Protein AF-0000000083747116 (afdb_homodimer)

Nearest PDB structures (foldseek):
  1sw3-assembly1_B  TM=9.935E-01  e=4.129E-37  Gallus gallus
  1sw7-assembly1_B  TM=9.956E-01  e=1.199E-36  Gallus gallus
  1sw0-assembly1_B  TM=9.929E-01  e=2.245E-36  Gallus gallus
  1su5-assembly1_B  TM=9.948E-01  e=4.765E-36  Gallus gallus
  6up8-assembly1_B  TM=9.829E-01  e=8.379E-36  Homo sapiens

Structure (mmCIF, N/CA/C/O backbone):
data_AF-0000000083747116-model_v1
#
loop_
_entity.id
_entity.type
_entity.pdbx_description
1 polymer 'Triosephosphate isomerase'
#
loop_
_atom_site.group_PDB
_atom_site.id
_atom_site.type_symbol
_atom_site.label_atom_id
_atom_site.label_alt_id
_atom_site.label_comp_id
_atom_site.label_asym_id
_atom_site.label_entity_id
_atom_site.label_seq_id
_atom_site.pdbx_PDB_ins_code
_atom_site.Cartn_x
_atom_site.Cartn_y
_atom_site.Cartn_z
_atom_site.occupancy
_atom_site.B_iso_or_equiv
_atom_site.auth_seq_id
_atom_site.auth_comp_id
_atom_site.auth_asym_id
_atom_site.auth_atom_id
_atom_site.pdbx_PDB_model_num
ATOM 1 N N . MET A 1 1 ? 2.051 33.281 23.562 1 34.72 1 MET A N 1
ATOM 2 C CA . MET A 1 1 ? 1.193 32.25 23 1 34.72 1 MET A CA 1
ATOM 3 C C . MET A 1 1 ? 1.918 31.5 21.891 1 34.72 1 MET A C 1
ATOM 5 O O . MET A 1 1 ? 2.453 32.125 20.969 1 34.72 1 MET A O 1
ATOM 9 N N . SER A 1 2 ? 2.621 30.484 22.156 1 45.47 2 SER A N 1
ATOM 10 C CA . SER A 1 2 ? 3.57 29.797 21.297 1 45.47 2 SER A CA 1
ATOM 11 C C . SER A 1 2 ? 2.975 29.547 19.906 1 45.47 2 SER A C 1
ATOM 13 O O . SER A 1 2 ? 1.849 29.062 19.797 1 45.47 2 SER A O 1
ATOM 15 N N . SER A 1 3 ? 3.305 30.312 18.891 1 61.72 3 SER A N 1
ATOM 16 C CA . SER A 1 3 ? 2.803 30.438 17.531 1 61.72 3 SER A CA 1
ATOM 17 C C . SER A 1 3 ? 2.834 29.078 16.812 1 61.72 3 SER A C 1
ATOM 19 O O . SER A 1 3 ? 3.754 28.297 17.016 1 61.72 3 SER A O 1
ATOM 21 N N . ARG A 1 4 ? 1.619 28.547 16.422 1 75.25 4 ARG A N 1
ATOM 22 C CA . ARG A 1 4 ? 1.509 27.328 15.617 1 75.25 4 ARG A CA 1
ATOM 23 C C . ARG A 1 4 ? 2.436 27.391 14.406 1 75.25 4 ARG A C 1
ATOM 25 O O . ARG A 1 4 ? 2.504 28.422 13.719 1 75.25 4 ARG A O 1
ATOM 32 N N . LYS A 1 5 ? 3.311 26.422 14.375 1 80.62 5 LYS A N 1
ATOM 33 C CA . LYS A 1 5 ? 4.172 26.328 13.195 1 80.62 5 LYS A CA 1
ATOM 34 C C . LYS A 1 5 ? 3.355 26.016 11.938 1 80.62 5 LYS A C 1
ATOM 36 O O . LYS A 1 5 ? 2.461 25.172 11.969 1 80.62 5 LYS A O 1
ATOM 41 N N . PHE A 1 6 ? 3.543 26.734 10.891 1 83.06 6 PHE A N 1
ATOM 42 C CA . PHE A 1 6 ? 2.85 26.516 9.625 1 83.06 6 PHE A CA 1
ATOM 43 C C . PHE A 1 6 ? 3.143 25.125 9.086 1 83.06 6 PHE A C 1
ATOM 45 O O . PHE A 1 6 ? 4.227 24.578 9.312 1 83.06 6 PHE A O 1
ATOM 52 N N . PHE A 1 7 ? 2.137 24.578 8.391 1 88.94 7 PHE A N 1
ATOM 53 C CA . PHE A 1 7 ? 2.223 23.234 7.844 1 88.94 7 PHE A CA 1
ATOM 54 C C . PHE A 1 7 ? 1.746 23.203 6.398 1 88.94 7 PHE A C 1
ATOM 56 O O . PHE A 1 7 ? 0.675 23.719 6.082 1 88.94 7 PHE A O 1
ATOM 63 N N . VAL A 1 8 ? 2.611 22.719 5.512 1 86.38 8 VAL A N 1
ATOM 64 C CA . VAL A 1 8 ? 2.254 22.516 4.113 1 86.38 8 VAL A CA 1
ATOM 65 C C . VAL A 1 8 ? 2.459 21.062 3.723 1 86.38 8 VAL A C 1
ATOM 67 O O . VAL A 1 8 ? 3.533 20.5 3.949 1 86.38 8 VAL A O 1
ATOM 70 N N . GLY A 1 9 ? 1.454 20.469 3.201 1 86.88 9 GLY A N 1
ATOM 71 C CA . GLY A 1 9 ? 1.513 19.094 2.762 1 86.88 9 GLY A CA 1
ATOM 72 C C . GLY A 1 9 ? 1.224 18.922 1.281 1 86.88 9 GLY A C 1
ATOM 73 O O . GLY A 1 9 ? 0.404 19.641 0.717 1 86.88 9 GLY A O 1
ATOM 74 N N . GLY A 1 10 ? 1.926 18.062 0.625 1 88.75 10 GLY A N 1
ATOM 75 C CA . GLY A 1 10 ? 1.654 17.641 -0.74 1 88.75 10 GLY A CA 1
ATOM 76 C C . GLY A 1 10 ? 1.445 16.141 -0.872 1 88.75 10 GLY A C 1
ATOM 77 O O . GLY A 1 10 ? 2.379 15.359 -0.675 1 88.75 10 GLY A O 1
ATOM 78 N N . ASN A 1 11 ? 0.232 15.797 -1.185 1 91.75 11 ASN A N 1
ATOM 79 C CA . ASN A 1 11 ? -0.109 14.398 -1.385 1 91.75 11 ASN A CA 1
ATOM 80 C C . ASN A 1 11 ? 0.001 13.992 -2.854 1 91.75 11 ASN A C 1
ATOM 82 O O . ASN A 1 11 ? -0.731 14.516 -3.699 1 91.75 11 ASN A O 1
ATOM 86 N N . TRP A 1 12 ? 0.835 13.07 -3.104 1 93.19 12 TRP A N 1
ATOM 87 C CA . TRP A 1 12 ? 1.1 12.68 -4.484 1 93.19 12 TRP A CA 1
ATOM 88 C C . TRP A 1 12 ? 0.015 11.734 -4.996 1 93.19 12 TRP A C 1
ATOM 90 O O . TRP A 1 12 ? -0.102 11.516 -6.207 1 93.19 12 TRP A O 1
ATOM 100 N N . LYS A 1 13 ? -0.762 11.242 -4.168 1 93.62 13 LYS A N 1
ATOM 101 C CA . LYS A 1 13 ? -1.775 10.258 -4.523 1 93.62 13 LYS A CA 1
ATOM 102 C C . LYS A 1 13 ? -1.164 9.102 -5.316 1 93.62 13 LYS A C 1
ATOM 104 O O . LYS A 1 13 ? -0.004 8.742 -5.105 1 93.62 13 LYS A O 1
ATOM 109 N N . MET A 1 14 ? -1.928 8.344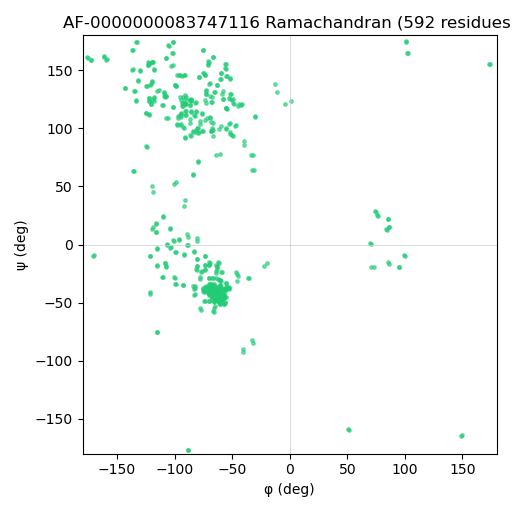 -6.062 1 95.38 14 MET A N 1
ATOM 110 C CA . MET A 1 14 ? -1.401 7.234 -6.844 1 95.38 14 MET A CA 1
ATOM 111 C C . MET A 1 14 ? -0.852 7.719 -8.18 1 95.38 14 MET A C 1
ATOM 113 O O . MET A 1 14 ? -1.363 7.348 -9.242 1 95.38 14 MET A O 1
ATOM 117 N N . ASN A 1 15 ? 0.163 8.617 -8.039 1 93.19 15 ASN A N 1
ATOM 118 C CA . ASN A 1 15 ? 0.781 9.188 -9.234 1 93.19 15 ASN A CA 1
ATOM 119 C C . ASN A 1 15 ? 2.303 9.078 -9.188 1 93.19 15 ASN A C 1
ATOM 121 O O . ASN A 1 15 ? 2.891 9.047 -8.102 1 93.19 15 ASN A O 1
ATOM 125 N N . GLY A 1 16 ? 2.871 8.953 -10.422 1 91 16 GLY A N 1
ATOM 126 C CA . GLY A 1 16 ? 4.312 9.094 -10.57 1 91 16 GLY A CA 1
ATOM 127 C C . GLY A 1 16 ? 5.031 7.77 -10.719 1 91 16 GLY A C 1
ATOM 128 O O . GLY A 1 16 ? 4.418 6.707 -10.586 1 91 16 GLY A O 1
ATOM 129 N N . ASP A 1 17 ? 6.191 7.824 -11.133 1 95.94 17 ASP A N 1
ATOM 130 C CA . ASP A 1 17 ? 7.203 6.773 -11.156 1 95.94 17 ASP A CA 1
ATOM 131 C C . ASP A 1 17 ? 8.547 7.293 -10.633 1 95.94 17 ASP A C 1
ATOM 133 O O . ASP A 1 17 ? 8.656 8.461 -10.258 1 95.94 17 ASP A O 1
ATOM 137 N N . LYS A 1 18 ? 9.438 6.441 -10.508 1 96.19 18 LYS A N 1
ATOM 138 C CA . LYS A 1 18 ? 10.703 6.832 -9.906 1 96.19 18 LYS A CA 1
ATOM 139 C C . LYS A 1 18 ? 11.328 8.016 -10.641 1 96.19 18 LYS A C 1
ATOM 141 O O . LYS A 1 18 ? 11.898 8.906 -10.016 1 96.19 18 LYS A O 1
ATOM 146 N N . LYS A 1 19 ? 11.195 7.996 -11.922 1 93.75 19 LYS A N 1
ATOM 147 C CA . LYS A 1 19 ? 11.766 9.086 -12.703 1 93.75 19 LYS A CA 1
ATOM 148 C C . LYS A 1 19 ? 11.055 10.406 -12.414 1 93.75 19 LYS A C 1
ATOM 150 O O . LYS A 1 19 ? 11.695 11.383 -12 1 93.75 19 LYS A O 1
ATOM 155 N N . SER A 1 20 ? 9.781 10.453 -12.609 1 91.62 20 SER A N 1
ATOM 156 C CA . SER A 1 20 ? 9.016 11.68 -12.406 1 91.62 20 SER A CA 1
ATOM 157 C C . SER A 1 20 ? 9.062 12.125 -10.945 1 91.62 20 SER A C 1
ATOM 159 O O . SER A 1 20 ? 9.141 13.32 -10.664 1 91.62 20 SER A O 1
ATOM 161 N N . LEU A 1 21 ? 9.047 11.219 -10.023 1 94.88 21 LEU A N 1
ATOM 162 C CA . LEU A 1 21 ? 9.133 11.562 -8.609 1 94.88 21 LEU A CA 1
ATOM 163 C C . LEU A 1 21 ? 10.531 12.055 -8.258 1 94.88 21 LEU A C 1
ATOM 165 O O . LEU A 1 21 ? 10.688 12.93 -7.41 1 94.88 21 LEU A O 1
ATOM 169 N N . GLY A 1 22 ? 11.492 11.398 -8.867 1 93.44 22 GLY A N 1
ATOM 170 C CA . GLY A 1 22 ? 12.844 11.906 -8.695 1 93.44 22 GLY A CA 1
ATOM 171 C C . GLY A 1 22 ? 13 13.359 -9.109 1 93.44 22 GLY A C 1
ATOM 172 O O . GLY A 1 22 ? 13.625 14.148 -8.406 1 93.44 22 GLY A O 1
ATOM 173 N N . ASP A 1 23 ? 12.336 13.664 -10.172 1 89 23 ASP A N 1
ATOM 174 C CA . ASP A 1 23 ? 12.328 15.047 -10.648 1 89 23 ASP A CA 1
ATOM 175 C C . ASP A 1 23 ? 11.641 15.969 -9.648 1 89 23 ASP A C 1
ATOM 177 O O . ASP A 1 23 ? 12.141 17.047 -9.344 1 89 23 ASP A O 1
ATOM 181 N N . LEU A 1 24 ? 10.578 15.594 -9.18 1 90.31 24 LEU A N 1
ATOM 182 C CA . LEU A 1 24 ? 9.828 16.359 -8.188 1 90.31 24 LEU A CA 1
ATOM 183 C C . LEU A 1 24 ? 10.648 16.562 -6.918 1 90.31 24 LEU A C 1
ATOM 185 O O . LEU A 1 24 ? 10.688 17.656 -6.367 1 90.31 24 LEU A O 1
ATOM 189 N N . ILE A 1 25 ? 11.266 15.5 -6.457 1 94.44 25 ILE A N 1
ATOM 190 C CA . ILE A 1 25 ? 12.07 15.523 -5.242 1 94.44 25 ILE A CA 1
ATOM 191 C C . ILE A 1 25 ? 13.234 16.5 -5.41 1 94.44 25 ILE A C 1
ATOM 193 O O . ILE A 1 25 ? 13.531 17.281 -4.504 1 94.44 25 ILE A O 1
ATOM 197 N N . THR A 1 26 ? 13.781 16.422 -6.562 1 90.25 26 THR A N 1
ATOM 198 C CA . THR A 1 26 ? 14.875 17.344 -6.848 1 90.25 26 THR A CA 1
ATOM 199 C C . THR A 1 26 ? 14.398 18.797 -6.777 1 90.25 26 THR A C 1
ATOM 201 O O . THR A 1 26 ? 15.062 19.641 -6.188 1 90.25 26 THR A O 1
ATOM 204 N N . THR A 1 27 ? 13.219 19.047 -7.281 1 84.31 27 THR A N 1
ATOM 205 C CA . THR A 1 27 ? 12.609 20.359 -7.238 1 84.31 27 THR A CA 1
ATOM 206 C C . THR A 1 27 ? 12.352 20.797 -5.797 1 84.31 27 THR A C 1
ATOM 208 O O . THR A 1 27 ? 12.68 21.906 -5.406 1 84.31 27 THR A O 1
ATOM 211 N N . LEU A 1 28 ? 11.891 19.938 -4.996 1 89.81 28 LEU A N 1
ATOM 212 C CA . LEU A 1 28 ? 11.555 20.234 -3.607 1 89.81 28 LEU A CA 1
ATOM 213 C C . LEU A 1 28 ? 12.812 20.453 -2.775 1 89.81 28 LEU A C 1
ATOM 215 O O . LEU A 1 28 ? 12.844 21.328 -1.913 1 89.81 28 LEU A O 1
ATOM 219 N N . ASN A 1 29 ? 13.758 19.656 -3.027 1 90.94 29 ASN A N 1
ATOM 220 C CA . ASN A 1 29 ? 15.008 19.734 -2.277 1 90.94 29 ASN A CA 1
ATOM 221 C C . ASN A 1 29 ? 15.727 21.062 -2.521 1 90.94 29 ASN A C 1
ATOM 223 O O . ASN A 1 29 ? 16.5 21.516 -1.674 1 90.94 29 ASN A O 1
ATOM 227 N N . THR A 1 30 ? 15.398 21.594 -3.633 1 83.5 30 THR A N 1
ATOM 228 C CA . THR A 1 30 ? 16.125 22.812 -4.008 1 83.5 30 THR A CA 1
ATOM 229 C C . THR A 1 30 ? 15.266 24.047 -3.775 1 83.5 30 THR A C 1
ATOM 231 O O . THR A 1 30 ? 15.719 25.172 -3.979 1 83.5 30 THR A O 1
ATOM 234 N N . ALA A 1 31 ? 14.078 23.891 -3.352 1 77.81 31 ALA A N 1
ATOM 235 C CA . ALA A 1 31 ? 13.156 24.984 -3.061 1 77.81 31 ALA A CA 1
ATOM 236 C C . ALA A 1 31 ? 13.547 25.703 -1.77 1 77.81 31 ALA A C 1
ATOM 238 O O . ALA A 1 31 ? 14.18 25.109 -0.893 1 77.81 31 ALA A O 1
ATOM 239 N N . SER A 1 32 ? 13.344 26.969 -1.675 1 75 32 SER A N 1
ATOM 240 C CA . SER A 1 32 ? 13.492 27.703 -0.421 1 75 32 SER A CA 1
ATOM 241 C C . SER A 1 32 ? 12.305 27.453 0.504 1 75 32 SER A C 1
ATOM 243 O O . SER A 1 32 ? 11.172 27.797 0.17 1 75 32 SER A O 1
ATOM 245 N N . LEU A 1 33 ? 12.609 26.797 1.559 1 81.69 33 LEU A N 1
ATOM 246 C CA . LEU A 1 33 ? 11.586 26.516 2.551 1 81.69 33 LEU A CA 1
ATOM 247 C C . LEU A 1 33 ? 11.664 27.484 3.719 1 81.69 33 LEU A C 1
ATOM 249 O O . LEU A 1 33 ? 12.758 27.859 4.141 1 81.69 33 LEU A O 1
ATOM 253 N N . HIS A 1 34 ? 10.539 27.922 4.121 1 77.06 34 HIS A N 1
ATOM 254 C CA . HIS A 1 34 ? 10.5 28.797 5.285 1 77.06 34 HIS A CA 1
ATOM 255 C C . HIS A 1 34 ? 10.766 28.016 6.57 1 77.06 34 HIS A C 1
ATOM 257 O O . HIS A 1 34 ? 10.172 26.953 6.797 1 77.06 34 HIS A O 1
ATOM 263 N N . ASP A 1 35 ? 11.633 28.516 7.414 1 78.31 35 ASP A N 1
ATOM 264 C CA . ASP A 1 35 ? 12.07 27.828 8.625 1 78.31 35 ASP A CA 1
ATOM 265 C C . ASP A 1 35 ? 10.906 27.625 9.594 1 78.31 35 ASP A C 1
ATOM 267 O O . ASP A 1 35 ? 10.953 26.75 10.461 1 78.31 35 ASP A O 1
ATOM 271 N N . GLU A 1 36 ? 9.922 28.391 9.352 1 81.06 36 GLU A N 1
ATOM 272 C CA . GLU A 1 36 ? 8.805 28.297 10.289 1 81.06 36 GLU A CA 1
ATOM 273 C C . GLU A 1 36 ? 7.641 27.516 9.695 1 81.06 36 GLU A C 1
ATOM 275 O O . GLU A 1 36 ? 6.512 27.609 10.18 1 81.06 36 GLU A O 1
ATOM 280 N N . THR A 1 37 ? 7.961 26.828 8.586 1 85.81 37 THR A N 1
ATOM 281 C CA . THR A 1 37 ? 6.938 26.016 7.945 1 85.81 37 THR A CA 1
ATOM 282 C C . THR A 1 37 ? 7.375 24.547 7.891 1 85.81 37 THR A C 1
ATOM 284 O O . THR A 1 37 ? 8.477 24.25 7.43 1 85.81 37 THR A O 1
ATOM 287 N N . GLU A 1 38 ? 6.598 23.75 8.477 1 91.62 38 GLU A N 1
ATOM 288 C CA . GLU A 1 38 ? 6.82 22.312 8.328 1 91.62 38 GLU A CA 1
ATOM 289 C C . GLU A 1 38 ? 6.23 21.797 7.023 1 91.62 38 GLU A C 1
ATOM 291 O O . GLU A 1 38 ? 5.047 22 6.746 1 91.62 38 GLU A O 1
ATOM 296 N N . VAL A 1 39 ? 7.082 21.188 6.188 1 91.62 39 VAL A N 1
ATOM 297 C CA . VAL A 1 39 ? 6.676 20.656 4.887 1 91.62 39 VAL A CA 1
ATOM 298 C C . VAL A 1 39 ? 6.691 19.141 4.914 1 91.62 39 VAL A C 1
ATOM 300 O O . VAL A 1 39 ? 7.664 18.531 5.371 1 91.62 39 VAL A O 1
ATOM 303 N N . VAL A 1 40 ? 5.605 18.516 4.445 1 95.06 40 VAL A N 1
ATOM 304 C CA . VAL A 1 40 ? 5.5 17.062 4.438 1 95.06 40 VAL A CA 1
ATOM 305 C C . VAL A 1 40 ? 4.949 16.594 3.092 1 95.06 40 VAL A C 1
ATOM 307 O O . VAL A 1 40 ? 3.945 17.125 2.607 1 95.06 40 VAL A O 1
ATOM 310 N N . CYS A 1 41 ? 5.562 15.602 2.475 1 95.56 41 CYS A N 1
ATOM 311 C CA . CYS A 1 41 ? 5.098 14.992 1.231 1 95.56 41 CYS A CA 1
ATOM 312 C C . CYS A 1 41 ? 4.523 13.609 1.483 1 95.56 41 CYS A C 1
ATOM 314 O O . CYS A 1 41 ? 5.168 12.773 2.123 1 95.56 41 CYS A O 1
ATOM 316 N N . GLY A 1 42 ? 3.332 13.422 1 1 97.06 42 GLY A N 1
ATOM 317 C CA . GLY A 1 42 ? 2.75 12.094 1.021 1 97.06 42 GLY A CA 1
ATOM 318 C C . GLY A 1 42 ? 3.039 11.297 -0.235 1 97.06 42 GLY A C 1
ATOM 319 O O . GLY A 1 42 ? 2.678 11.711 -1.338 1 97.06 42 GLY A O 1
ATOM 320 N N . ALA A 1 43 ? 3.666 10.156 -0.074 1 98 43 ALA A N 1
ATOM 321 C CA . ALA A 1 43 ? 4.062 9.344 -1.224 1 98 43 ALA A CA 1
ATOM 322 C C . ALA A 1 43 ? 3.365 7.988 -1.204 1 98 43 ALA A C 1
ATOM 324 O O . ALA A 1 43 ? 3.055 7.457 -0.135 1 98 43 ALA A O 1
ATOM 325 N N . PRO A 1 44 ? 3.135 7.426 -2.471 1 98.31 44 PRO A N 1
ATOM 326 C CA . PRO A 1 44 ? 2.658 6.043 -2.484 1 98.31 44 PRO A CA 1
ATOM 327 C C . PRO A 1 44 ? 3.568 5.094 -1.704 1 98.31 44 PRO A C 1
ATOM 329 O O . PRO A 1 44 ? 4.789 5.27 -1.702 1 98.31 44 PRO A O 1
ATOM 332 N N . SER A 1 45 ? 2.955 4.109 -1.052 1 98.62 45 SER A N 1
ATOM 333 C CA . SER A 1 45 ? 3.68 3.229 -0.14 1 98.62 45 SER A CA 1
ATOM 334 C C . SER A 1 45 ? 4.871 2.576 -0.831 1 98.62 45 SER A C 1
ATOM 336 O O . SER A 1 45 ? 5.914 2.363 -0.21 1 98.62 45 SER A O 1
ATOM 338 N N . ILE A 1 46 ? 4.723 2.312 -2.117 1 98.56 46 ILE A N 1
ATOM 339 C CA . ILE A 1 46 ? 5.75 1.605 -2.877 1 98.56 46 ILE A CA 1
ATOM 340 C C . ILE A 1 46 ? 6.973 2.504 -3.057 1 98.56 46 ILE A C 1
ATOM 342 O O . ILE A 1 46 ? 8.078 2.016 -3.285 1 98.56 46 ILE A O 1
ATOM 346 N N . TYR A 1 47 ? 6.828 3.82 -2.865 1 98.31 47 TYR A N 1
ATOM 347 C CA . TYR A 1 47 ? 7.914 4.766 -3.088 1 98.31 47 TYR A CA 1
ATOM 348 C C . TYR A 1 47 ? 8.305 5.461 -1.789 1 98.31 47 TYR A C 1
ATOM 350 O O . TYR A 1 47 ? 9.016 6.469 -1.807 1 98.31 47 TYR A O 1
ATOM 358 N N . LEU A 1 48 ? 7.828 5.004 -0.663 1 98.5 48 LEU A N 1
ATOM 359 C CA . LEU A 1 48 ? 8.086 5.688 0.6 1 98.5 48 LEU A CA 1
ATOM 360 C C . LEU A 1 48 ? 9.586 5.727 0.898 1 98.5 48 LEU A C 1
ATOM 362 O O . LEU A 1 48 ? 10.125 6.781 1.231 1 98.5 48 LEU A O 1
ATOM 366 N N . GLU A 1 49 ? 10.188 4.617 0.788 1 96.75 49 GLU A N 1
ATOM 367 C CA . GLU A 1 49 ? 11.625 4.574 1.062 1 96.75 49 GLU A CA 1
ATOM 368 C C . GLU A 1 49 ? 12.406 5.398 0.045 1 96.75 49 GLU A C 1
ATOM 370 O O . GLU A 1 49 ? 13.367 6.082 0.401 1 96.75 49 GLU A O 1
ATOM 375 N N . PHE A 1 50 ? 12.016 5.285 -1.208 1 97.25 50 PHE A N 1
ATOM 376 C CA . PHE A 1 50 ? 12.625 6.09 -2.262 1 97.25 50 PHE A CA 1
ATOM 377 C C . PHE A 1 50 ? 12.523 7.574 -1.938 1 97.25 50 PHE A C 1
ATOM 379 O O . PHE A 1 50 ? 13.5 8.312 -2.047 1 97.25 50 PHE A O 1
ATOM 386 N N . ALA A 1 51 ? 11.305 8.008 -1.488 1 97.88 51 ALA A N 1
ATOM 387 C CA . ALA A 1 51 ? 11.062 9.406 -1.13 1 97.88 51 ALA A CA 1
ATOM 388 C C . ALA A 1 51 ? 11.891 9.812 0.081 1 97.88 51 ALA A C 1
ATOM 390 O O . ALA A 1 51 ? 12.57 10.844 0.06 1 97.88 51 ALA A O 1
ATOM 391 N N . ARG A 1 52 ? 11.844 8.992 1.132 1 98.12 52 ARG A N 1
ATOM 392 C CA . ARG A 1 52 ? 12.547 9.336 2.363 1 98.12 52 ARG A CA 1
ATOM 393 C C . ARG A 1 52 ? 14.055 9.414 2.129 1 98.12 52 ARG A C 1
ATOM 395 O O . ARG A 1 52 ? 14.719 10.305 2.66 1 98.12 52 ARG A O 1
ATOM 402 N N . SER A 1 53 ? 14.531 8.562 1.346 1 96.56 53 SER A N 1
ATOM 403 C CA . SER A 1 53 ? 15.969 8.477 1.114 1 96.56 53 SER A CA 1
ATOM 404 C C . SER A 1 53 ? 16.469 9.633 0.255 1 96.56 53 SER A C 1
ATOM 406 O O . SER A 1 53 ? 17.641 10 0.316 1 96.56 53 SER A O 1
ATOM 408 N N . ASN A 1 54 ? 15.539 10.234 -0.482 1 96.25 54 ASN A N 1
ATOM 409 C CA . ASN A 1 54 ? 16 11.195 -1.478 1 96.25 54 ASN A CA 1
ATOM 410 C C . ASN A 1 54 ? 15.523 12.609 -1.157 1 96.25 54 ASN A C 1
ATOM 412 O O . ASN A 1 54 ? 16.094 13.586 -1.643 1 96.25 54 ASN A O 1
ATOM 416 N N . LEU A 1 55 ? 14.547 12.734 -0.337 1 97.19 55 LEU A N 1
ATOM 417 C CA . LEU A 1 55 ? 14.078 14.055 0.063 1 97.19 55 LEU A CA 1
ATOM 418 C C . LEU A 1 55 ? 14.984 14.656 1.126 1 97.19 55 LEU A C 1
ATOM 420 O O . LEU A 1 55 ? 15.461 13.953 2.016 1 97.19 55 LEU A O 1
ATOM 424 N N . ASP A 1 56 ? 15.18 15.953 1.07 1 95.5 56 ASP A N 1
ATOM 425 C CA . ASP A 1 56 ? 15.867 16.672 2.131 1 95.5 56 ASP A CA 1
ATOM 426 C C . ASP A 1 56 ? 15.25 16.375 3.494 1 95.5 56 ASP A C 1
ATOM 428 O O . ASP A 1 56 ? 14.031 16.297 3.623 1 95.5 56 ASP A O 1
ATOM 432 N N . ALA A 1 57 ? 16.141 16.297 4.52 1 93.38 57 ALA A N 1
ATOM 433 C CA . ALA A 1 57 ? 15.695 15.945 5.863 1 93.38 57 ALA A CA 1
ATOM 434 C C . ALA A 1 57 ? 14.727 17 6.406 1 93.38 57 ALA A C 1
ATOM 436 O O . ALA A 1 57 ? 13.938 16.719 7.312 1 93.38 57 ALA A O 1
ATOM 437 N N . ARG A 1 58 ? 14.781 18.203 5.84 1 93.25 58 ARG A N 1
ATOM 438 C CA . ARG A 1 58 ? 13.898 19.266 6.293 1 93.25 58 ARG A CA 1
ATOM 439 C C . ARG A 1 58 ? 12.469 19.031 5.828 1 93.25 58 ARG A C 1
ATOM 441 O O . ARG A 1 58 ? 11.531 19.656 6.34 1 93.25 58 ARG A O 1
ATOM 448 N N . ILE A 1 59 ? 12.32 18.156 4.816 1 95.5 59 ILE A N 1
ATOM 449 C CA . ILE A 1 59 ? 11 17.828 4.285 1 95.5 59 ILE A CA 1
ATOM 450 C C . ILE A 1 59 ? 10.539 16.484 4.84 1 95.5 59 ILE A C 1
ATOM 452 O O . ILE A 1 59 ? 11.18 15.461 4.617 1 95.5 59 ILE A O 1
ATOM 456 N N . GLY A 1 60 ? 9.492 16.516 5.523 1 97.06 60 GLY A N 1
ATOM 457 C CA . GLY A 1 60 ? 8.922 15.273 6.039 1 97.06 60 GLY A CA 1
ATOM 458 C C . GLY A 1 60 ? 8.305 14.406 4.961 1 97.06 60 GLY A C 1
ATOM 459 O O . GLY A 1 60 ? 8 14.883 3.869 1 97.06 60 GLY A O 1
ATOM 460 N N . VAL A 1 61 ? 8.195 13.125 5.266 1 98.44 61 VAL A N 1
ATOM 461 C CA . VAL A 1 61 ? 7.527 12.164 4.395 1 98.44 61 VAL A CA 1
ATOM 462 C C . VAL A 1 61 ? 6.371 11.5 5.141 1 98.44 61 VAL A C 1
ATOM 464 O O . VAL A 1 61 ? 6.496 11.172 6.32 1 98.44 61 VAL A O 1
ATOM 467 N N . ALA A 1 62 ? 5.285 11.391 4.387 1 98.75 62 ALA A N 1
ATOM 468 C CA . ALA A 1 62 ? 4.109 10.734 4.961 1 98.75 62 ALA A CA 1
ATOM 469 C C . ALA A 1 62 ? 3.654 9.562 4.098 1 98.75 62 ALA A C 1
ATOM 471 O O . ALA A 1 62 ? 3.66 9.648 2.867 1 98.75 62 ALA A O 1
ATOM 472 N N . ALA A 1 63 ? 3.342 8.477 4.781 1 98.88 63 ALA A N 1
ATOM 473 C CA . ALA A 1 63 ? 2.541 7.461 4.105 1 98.88 63 ALA A CA 1
ATOM 474 C C . ALA A 1 63 ? 1.138 7.977 3.805 1 98.88 63 ALA A C 1
ATOM 476 O O . ALA A 1 63 ? 0.688 8.953 4.406 1 98.88 63 ALA A O 1
ATOM 477 N N . GLN A 1 64 ? 0.495 7.328 2.904 1 98.75 64 GLN A N 1
ATOM 478 C CA . GLN A 1 64 ? -0.827 7.781 2.486 1 98.75 64 GLN A CA 1
ATOM 479 C C . GLN A 1 64 ? -1.928 6.98 3.176 1 98.75 64 GLN A C 1
ATOM 481 O O . GLN A 1 64 ? -3.115 7.25 2.977 1 98.75 64 GLN A O 1
ATOM 486 N N . ASN A 1 65 ? -1.471 5.992 3.877 1 98.69 65 ASN A N 1
ATOM 487 C CA . ASN A 1 65 ? -2.381 5.109 4.602 1 98.69 65 ASN A CA 1
ATOM 488 C C . ASN A 1 65 ? -1.624 4.133 5.496 1 98.69 65 ASN A C 1
ATOM 490 O O . ASN A 1 65 ? -0.43 3.902 5.301 1 98.69 65 ASN A O 1
ATOM 494 N N . CYS A 1 66 ? -2.283 3.623 6.461 1 98.81 66 CYS A N 1
ATOM 495 C CA . CYS A 1 66 ? -1.827 2.488 7.254 1 98.81 66 CYS A CA 1
ATOM 496 C C . CYS A 1 66 ? -2.998 1.804 7.949 1 98.81 66 CYS A C 1
ATOM 498 O O . CYS A 1 66 ? -4.078 2.383 8.07 1 98.81 66 CYS A O 1
ATOM 500 N N . TYR A 1 67 ? -2.758 0.591 8.312 1 98.38 67 TYR A N 1
ATOM 501 C CA . TYR A 1 67 ? -3.844 -0.137 8.961 1 98.38 67 TYR A CA 1
ATOM 502 C C . TYR A 1 67 ? -3.826 0.085 10.469 1 98.38 67 TYR A C 1
ATOM 504 O O . TYR A 1 67 ? -3.02 0.866 10.977 1 98.38 67 TYR A O 1
ATOM 512 N N . LYS A 1 68 ? -4.707 -0.563 11.188 1 98.38 68 LYS A N 1
ATOM 513 C CA . LYS A 1 68 ? -5.039 -0.207 12.57 1 98.38 68 LYS A CA 1
ATOM 514 C C . LYS A 1 68 ? -4.344 -1.134 13.555 1 98.38 68 LYS A C 1
ATOM 516 O O . LYS A 1 68 ? -4.617 -1.086 14.758 1 98.38 68 LYS A O 1
ATOM 521 N N . VAL A 1 69 ? -3.477 -2.078 13.047 1 96.44 69 VAL A N 1
ATOM 522 C CA . VAL A 1 69 ? -2.74 -2.996 13.914 1 96.44 69 VAL A CA 1
ATOM 523 C C . VAL A 1 69 ? -1.295 -3.109 13.43 1 96.44 69 VAL A C 1
ATOM 525 O O . VAL A 1 69 ? -0.968 -2.678 12.32 1 96.44 69 VAL A O 1
ATOM 528 N N . ALA A 1 70 ? -0.446 -3.68 14.242 1 94.69 70 ALA A N 1
ATOM 529 C CA . ALA A 1 70 ? 0.991 -3.695 13.977 1 94.69 70 ALA A CA 1
ATOM 530 C C . ALA A 1 70 ? 1.339 -4.707 12.891 1 94.69 70 ALA A C 1
ATOM 532 O O . ALA A 1 70 ? 2.285 -4.504 12.125 1 94.69 70 ALA A O 1
ATOM 533 N N . LYS A 1 71 ? 0.636 -5.844 12.906 1 93.69 71 LYS A N 1
ATOM 534 C CA . LYS A 1 71 ? 0.889 -6.926 11.953 1 93.69 71 LYS A CA 1
ATOM 535 C C . LYS A 1 71 ? -0.298 -7.883 11.883 1 93.69 71 LYS A C 1
ATOM 537 O O . LYS A 1 71 ? -1.189 -7.84 12.734 1 93.69 71 LYS A O 1
ATOM 542 N N . GLY A 1 72 ? -0.312 -8.664 10.789 1 89.94 72 GLY A N 1
ATOM 543 C CA . GLY A 1 72 ? -1.341 -9.688 10.75 1 89.94 72 GLY A CA 1
ATOM 544 C C . GLY A 1 72 ? -1.813 -10.008 9.344 1 89.94 72 GLY A C 1
ATOM 545 O O . GLY A 1 72 ? -1.122 -9.711 8.367 1 89.94 72 GLY A O 1
ATOM 546 N N . ALA A 1 73 ? -2.982 -10.703 9.273 1 89.31 73 ALA A N 1
ATOM 547 C CA . ALA A 1 73 ? -3.58 -11.164 8.016 1 89.31 73 ALA A CA 1
ATOM 548 C C . ALA A 1 73 ? -4.32 -10.031 7.312 1 89.31 73 ALA A C 1
ATOM 550 O O . ALA A 1 73 ? -5.551 -10.016 7.27 1 89.31 73 ALA A O 1
ATOM 551 N N . PHE A 1 74 ? -3.51 -9.125 6.805 1 95.94 74 PHE A N 1
ATOM 552 C CA . PHE A 1 74 ? -4.043 -7.969 6.102 1 95.94 74 PHE A CA 1
ATOM 553 C C . PHE A 1 74 ? -3.264 -7.715 4.812 1 95.94 74 PHE A C 1
ATOM 555 O O . PHE A 1 74 ? -2.66 -6.652 4.645 1 95.94 74 PHE A O 1
ATOM 562 N N . THR A 1 75 ? -3.357 -8.742 3.906 1 95.44 75 THR A N 1
ATOM 563 C CA . THR A 1 75 ? -2.656 -8.711 2.627 1 95.44 75 THR A CA 1
ATOM 564 C C . THR A 1 75 ? -2.9 -7.391 1.908 1 95.44 75 THR A C 1
ATOM 566 O O . THR A 1 75 ? -4.047 -6.957 1.77 1 95.44 75 THR A O 1
ATOM 569 N N . GLY A 1 76 ? -1.807 -6.715 1.549 1 97.62 76 GLY A N 1
ATOM 570 C CA . GLY A 1 76 ? -1.923 -5.512 0.744 1 97.62 76 GLY A CA 1
ATOM 571 C C . GLY A 1 76 ? -1.838 -4.234 1.561 1 97.62 76 GLY A C 1
ATOM 572 O O . GLY A 1 76 ? -1.714 -3.143 1.004 1 97.62 76 GLY A O 1
ATOM 573 N N . GLU A 1 77 ? -1.856 -4.352 2.904 1 98.31 77 GLU A N 1
ATOM 574 C CA . GLU A 1 77 ? -1.795 -3.178 3.771 1 98.31 77 GLU A CA 1
ATOM 575 C C . GLU A 1 77 ? -0.396 -2.994 4.355 1 98.31 77 GLU A C 1
ATOM 577 O O . GLU A 1 77 ? 0.442 -3.895 4.262 1 98.31 77 GLU A O 1
ATOM 582 N N . ILE A 1 78 ? -0.141 -1.832 4.879 1 98.62 78 ILE A N 1
ATOM 583 C CA . ILE A 1 78 ? 1.07 -1.556 5.641 1 98.62 78 ILE A CA 1
ATOM 584 C C . ILE A 1 78 ? 0.698 -1.055 7.035 1 98.62 78 ILE A C 1
ATOM 586 O O . ILE A 1 78 ? -0.388 -0.506 7.234 1 98.62 78 ILE A O 1
ATOM 590 N N . SER A 1 79 ? 1.617 -1.272 7.969 1 98.56 79 SER A N 1
ATOM 591 C CA . SER A 1 79 ? 1.354 -0.891 9.352 1 98.56 79 SER A CA 1
ATOM 592 C C . SER A 1 79 ? 2.172 0.334 9.75 1 98.56 79 SER A C 1
ATOM 594 O O . SER A 1 79 ? 3.158 0.67 9.094 1 98.56 79 SER A O 1
ATOM 596 N N . PRO A 1 80 ? 1.723 1.015 10.844 1 98.69 80 PRO A N 1
ATOM 597 C CA . PRO A 1 80 ? 2.535 2.117 11.359 1 98.69 80 PRO A CA 1
ATOM 598 C C . PRO A 1 80 ? 3.965 1.695 11.68 1 98.69 80 PRO A C 1
ATOM 600 O O . PRO A 1 80 ? 4.906 2.455 11.445 1 98.69 80 PRO A O 1
ATOM 603 N N . ALA A 1 81 ? 4.129 0.529 12.188 1 97.81 81 ALA A N 1
ATOM 604 C CA . ALA A 1 81 ? 5.465 0.03 12.5 1 97.81 81 ALA A CA 1
ATOM 605 C C . ALA A 1 81 ? 6.328 -0.061 11.242 1 97.81 81 ALA A C 1
ATOM 607 O O . ALA A 1 81 ? 7.523 0.238 11.281 1 97.81 81 ALA A O 1
ATOM 608 N N . MET A 1 82 ? 5.73 -0.488 10.18 1 98.31 82 MET A N 1
ATOM 609 C CA . MET A 1 82 ? 6.445 -0.589 8.914 1 98.31 82 MET A CA 1
ATOM 610 C C . MET A 1 82 ? 6.84 0.792 8.398 1 98.31 82 MET A C 1
ATOM 612 O O . MET A 1 82 ? 7.93 0.966 7.848 1 98.31 82 MET A O 1
ATOM 616 N N . ILE A 1 83 ? 5.945 1.735 8.555 1 98.69 83 ILE A N 1
ATOM 617 C CA . ILE A 1 83 ? 6.219 3.109 8.148 1 98.69 83 ILE A CA 1
ATOM 618 C C . ILE A 1 83 ? 7.434 3.639 8.914 1 98.69 83 ILE A C 1
ATOM 620 O O . ILE A 1 83 ? 8.359 4.195 8.312 1 98.69 83 ILE A O 1
ATOM 624 N N . LYS A 1 84 ? 7.461 3.404 10.195 1 98 84 LYS A N 1
ATOM 625 C CA . LYS A 1 84 ? 8.586 3.824 11.023 1 98 84 LYS A CA 1
ATOM 626 C C . LYS A 1 84 ? 9.867 3.105 10.625 1 98 84 LYS A C 1
ATOM 628 O O . LYS A 1 84 ? 10.945 3.711 10.586 1 98 84 LYS A O 1
ATOM 633 N N . ASP A 1 85 ? 9.719 1.869 10.359 1 97.75 85 ASP A N 1
ATOM 634 C CA . ASP A 1 85 ? 10.852 1.042 9.953 1 97.75 85 ASP A CA 1
ATOM 635 C C . ASP A 1 85 ? 11.5 1.585 8.68 1 97.75 85 ASP A C 1
ATOM 637 O O . ASP A 1 85 ? 12.688 1.355 8.438 1 97.75 85 ASP A O 1
ATOM 641 N N . SER A 1 86 ? 10.727 2.332 7.918 1 97.12 86 SER A N 1
ATOM 642 C CA . SER A 1 86 ? 11.219 2.895 6.668 1 97.12 86 SER A CA 1
ATOM 643 C C . SER A 1 86 ? 11.695 4.328 6.855 1 97.12 86 SER A C 1
ATOM 645 O O . SER A 1 86 ? 11.977 5.027 5.879 1 97.12 86 SER A O 1
ATOM 647 N N . GLY A 1 87 ? 11.688 4.809 8.078 1 97 87 GLY A N 1
ATOM 648 C CA . GLY A 1 87 ? 12.211 6.125 8.406 1 97 87 GLY A CA 1
ATOM 649 C C . GLY A 1 87 ? 11.219 7.242 8.172 1 97 87 GLY A C 1
ATOM 650 O O . GLY A 1 87 ? 11.594 8.414 8.141 1 97 87 GLY A O 1
ATOM 651 N N . VAL A 1 88 ? 10.031 6.891 7.98 1 98.12 88 VAL A N 1
ATOM 652 C CA . VAL A 1 88 ? 8.969 7.848 7.711 1 98.12 88 VAL A CA 1
ATOM 653 C C . VAL A 1 88 ? 8.234 8.188 9.008 1 98.12 88 VAL A C 1
ATOM 655 O O . VAL A 1 88 ? 8.008 7.312 9.844 1 98.12 88 VAL A O 1
ATOM 658 N N . GLU A 1 89 ? 7.773 9.469 9.125 1 97.5 89 GLU A N 1
ATOM 659 C CA . GLU A 1 89 ? 7.312 9.891 10.445 1 97.5 89 GLU A CA 1
ATOM 660 C C . GLU A 1 89 ? 5.855 10.336 10.406 1 97.5 89 GLU A C 1
ATOM 662 O O . GLU A 1 89 ? 5.262 10.617 11.453 1 97.5 89 GLU A O 1
ATOM 667 N N . TRP A 1 90 ? 5.27 10.492 9.258 1 98.62 90 TRP A N 1
ATOM 668 C CA . TRP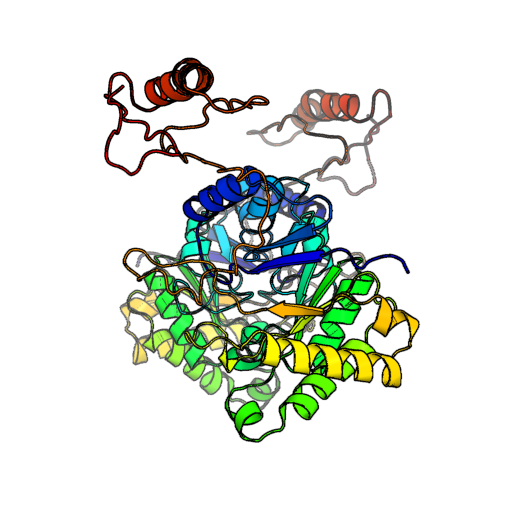 A 1 90 ? 3.898 10.969 9.125 1 98.62 90 TRP A CA 1
ATOM 669 C C . TRP A 1 90 ? 3.039 9.961 8.375 1 98.62 90 TRP A C 1
ATOM 671 O O . TRP A 1 90 ? 3.557 9.141 7.617 1 98.62 90 TRP A O 1
ATOM 681 N N . VAL A 1 91 ? 1.754 10.016 8.602 1 98.88 91 VAL A N 1
ATOM 682 C CA . VAL A 1 91 ? 0.797 9.258 7.801 1 98.88 91 VAL A CA 1
ATOM 683 C C . VAL A 1 91 ? -0.477 10.078 7.605 1 98.88 91 VAL A C 1
ATOM 685 O O . VAL A 1 91 ? -0.938 10.75 8.531 1 98.88 91 VAL A O 1
ATOM 688 N N . ILE A 1 92 ? -0.941 10.086 6.398 1 98.56 92 ILE A N 1
ATOM 689 C CA . ILE A 1 92 ? -2.225 10.695 6.066 1 98.56 92 ILE A CA 1
ATOM 690 C C . ILE A 1 92 ? -3.348 9.688 6.293 1 98.56 92 ILE A C 1
ATOM 692 O O . ILE A 1 92 ? -3.309 8.578 5.754 1 98.56 92 ILE A O 1
ATOM 696 N N . LEU A 1 93 ? -4.34 10.047 7.102 1 98.75 93 LEU A N 1
ATOM 697 C CA . LEU A 1 93 ? -5.469 9.156 7.359 1 98.75 93 LEU A CA 1
ATOM 698 C C . LEU A 1 93 ? -6.789 9.906 7.199 1 98.75 93 LEU A C 1
ATOM 700 O O . LEU A 1 93 ? -6.883 11.094 7.531 1 98.75 93 LEU A O 1
ATOM 704 N N . GLY A 1 94 ? -7.746 9.258 6.656 1 97.94 94 GLY A N 1
ATOM 705 C CA . GLY A 1 94 ? -9.07 9.828 6.508 1 97.94 94 GLY A CA 1
ATOM 706 C C . GLY A 1 94 ? -9.227 10.664 5.246 1 97.94 94 GLY A C 1
ATOM 707 O O . GLY A 1 94 ? -10.148 11.469 5.137 1 97.94 94 GLY A O 1
ATOM 708 N N . HIS A 1 95 ? -8.289 10.523 4.316 1 96.44 95 HIS A N 1
ATOM 709 C CA . HIS A 1 95 ? -8.422 11.234 3.051 1 96.44 95 HIS A CA 1
ATOM 710 C C . HIS A 1 95 ? -9.742 10.906 2.363 1 96.44 95 HIS A C 1
ATOM 712 O O . HIS A 1 95 ? -10.25 9.797 2.496 1 96.44 95 HIS A O 1
ATOM 718 N N . SER A 1 96 ? -10.258 11.844 1.568 1 93.62 96 SER A N 1
ATOM 719 C CA . SER A 1 96 ? -11.57 11.719 0.943 1 93.62 96 SER A CA 1
ATOM 720 C C . SER A 1 96 ? -11.648 10.477 0.06 1 93.62 96 SER A C 1
ATOM 722 O O . SER A 1 96 ? -12.664 9.781 0.039 1 93.62 96 SER A O 1
ATOM 724 N N . GLU A 1 97 ? -10.578 10.227 -0.601 1 93 97 GLU A N 1
ATOM 725 C CA . GLU A 1 97 ? -10.57 9.086 -1.507 1 93 97 GLU A CA 1
ATOM 726 C C . GLU A 1 97 ? -10.609 7.77 -0.735 1 93 97 GLU A C 1
ATOM 728 O O . GLU A 1 97 ? -11.18 6.785 -1.204 1 93 97 GLU A O 1
ATOM 733 N N . ARG A 1 98 ? -9.992 7.711 0.441 1 97.62 98 ARG A N 1
ATOM 734 C CA . ARG A 1 98 ? -10.078 6.527 1.29 1 97.62 98 ARG A CA 1
ATOM 735 C C . ARG A 1 98 ? -11.492 6.328 1.816 1 97.62 98 ARG A C 1
ATOM 737 O O . ARG A 1 98 ? -11.961 5.195 1.945 1 97.62 98 ARG A O 1
ATOM 744 N N . ARG A 1 99 ? -12.18 7.434 2.078 1 96.44 99 ARG A N 1
ATOM 745 C CA . ARG A 1 99 ? -13.562 7.375 2.562 1 96.44 99 ARG A CA 1
ATOM 746 C C . ARG A 1 99 ? -14.516 6.984 1.443 1 96.44 99 ARG A C 1
ATOM 748 O O . ARG A 1 99 ? -15.234 5.988 1.554 1 96.44 99 ARG A O 1
ATOM 755 N N . HIS A 1 100 ? -14.438 7.617 0.28 1 92.44 100 HIS A N 1
ATOM 756 C CA . HIS A 1 100 ? -15.547 7.574 -0.672 1 92.44 100 HIS A CA 1
ATOM 757 C C . HIS A 1 100 ? -15.281 6.551 -1.774 1 92.44 100 HIS A C 1
ATOM 759 O O . HIS A 1 100 ? -16.219 6 -2.354 1 92.44 100 HIS A O 1
ATOM 765 N N . VAL A 1 101 ? -13.969 6.363 -2.027 1 92.94 101 VAL A N 1
ATOM 766 C CA . VAL A 1 101 ? -13.648 5.395 -3.07 1 92.94 101 VAL A CA 1
ATOM 767 C C . VAL A 1 101 ? -13.422 4.02 -2.445 1 92.94 101 VAL A C 1
ATOM 769 O O . VAL A 1 101 ? -13.875 3.006 -2.977 1 92.94 101 VAL A O 1
ATOM 772 N N . PHE A 1 102 ? -12.836 3.979 -1.224 1 95.94 102 PHE A N 1
ATOM 773 C CA . PHE A 1 102 ? -12.398 2.693 -0.687 1 95.94 102 PHE A CA 1
ATOM 774 C C . PHE A 1 102 ? -13.195 2.336 0.565 1 95.94 102 PHE A C 1
ATOM 776 O O . PHE A 1 102 ? -12.969 1.283 1.167 1 95.94 102 PHE A O 1
ATOM 783 N N . GLY A 1 103 ? -14.039 3.188 0.999 1 95.75 103 GLY A N 1
ATOM 784 C CA . GLY A 1 103 ? -15.102 2.824 1.929 1 95.75 103 GLY A CA 1
ATOM 785 C C . GLY A 1 103 ? -14.656 2.863 3.379 1 95.75 103 GLY A C 1
ATOM 786 O O . GLY A 1 103 ? -15.25 2.197 4.23 1 95.75 103 GLY A O 1
ATOM 787 N N . GLU A 1 104 ? -13.625 3.58 3.758 1 97.62 104 GLU A N 1
ATOM 788 C CA . GLU A 1 104 ? -13.234 3.711 5.156 1 97.62 104 GLU A CA 1
ATOM 789 C C . GLU A 1 104 ? -14.211 4.594 5.926 1 97.62 104 GLU A C 1
ATOM 791 O O . GLU A 1 104 ? -14.508 5.715 5.5 1 97.62 104 GLU A O 1
ATOM 796 N N . ASN A 1 105 ? -14.664 4.082 7.035 1 97.56 105 ASN A N 1
ATOM 797 C CA . ASN A 1 105 ? -15.609 4.859 7.824 1 97.56 105 ASN A CA 1
ATOM 798 C C . ASN A 1 105 ? -14.93 5.531 9.016 1 97.56 105 ASN A C 1
ATOM 800 O O . ASN A 1 105 ? -13.75 5.297 9.273 1 97.56 105 ASN A O 1
ATOM 804 N N . ASP A 1 106 ? -15.672 6.332 9.695 1 98.19 106 ASP A N 1
ATOM 805 C CA . ASP A 1 106 ? -15.125 7.148 10.773 1 98.19 106 ASP A CA 1
ATOM 806 C C . ASP A 1 106 ? -14.539 6.273 11.883 1 98.19 106 ASP A C 1
ATOM 808 O O . ASP A 1 106 ? -13.492 6.594 12.445 1 98.19 106 ASP A O 1
ATOM 812 N N . GLU A 1 107 ? -15.219 5.23 12.195 1 98.25 107 GLU A N 1
ATOM 813 C CA . GLU A 1 107 ? -14.758 4.344 13.258 1 98.25 107 GLU A CA 1
ATOM 814 C C . GLU A 1 107 ? -13.383 3.76 12.938 1 98.25 107 GLU A C 1
ATOM 816 O O . GLU A 1 107 ? -12.477 3.805 13.773 1 98.25 107 GLU A O 1
ATOM 821 N N . LEU A 1 108 ? -13.273 3.199 11.758 1 98.5 108 LEU A N 1
ATOM 822 C CA . LEU A 1 108 ? -12 2.631 11.328 1 98.5 108 LEU A CA 1
ATOM 823 C C . LEU A 1 108 ? -10.906 3.693 11.32 1 98.5 108 LEU A C 1
ATOM 825 O O . LEU A 1 108 ? -9.789 3.443 11.773 1 98.5 108 LEU A O 1
ATOM 829 N N . ILE A 1 109 ? -11.219 4.863 10.812 1 98.69 109 ILE A N 1
ATOM 830 C CA . ILE A 1 109 ? -10.25 5.949 10.734 1 98.69 109 ILE A CA 1
ATOM 831 C C . ILE A 1 109 ? -9.781 6.324 12.141 1 98.69 109 ILE A C 1
ATOM 833 O O . ILE A 1 109 ? -8.586 6.539 12.367 1 98.69 109 ILE A O 1
ATOM 837 N N . GLY A 1 110 ? -10.734 6.406 13.055 1 98.69 110 GLY A N 1
ATOM 838 C CA . GLY A 1 110 ? -10.344 6.656 14.43 1 98.69 110 GLY A CA 1
ATOM 839 C C . GLY A 1 110 ? -9.383 5.621 14.977 1 98.69 110 GLY A C 1
ATOM 840 O O . GLY A 1 110 ? -8.398 5.965 15.641 1 98.69 110 GLY A O 1
ATOM 841 N N . GLN A 1 111 ? -9.625 4.355 14.711 1 98.69 111 GLN A N 1
ATOM 842 C CA . GLN A 1 111 ? -8.758 3.273 15.172 1 98.69 111 GLN A CA 1
ATOM 843 C C . GLN A 1 111 ? -7.375 3.365 14.539 1 98.69 111 GLN A C 1
ATOM 845 O O . GLN A 1 111 ? -6.367 3.125 15.203 1 98.69 111 GLN A O 1
ATOM 850 N N . LYS A 1 112 ? -7.371 3.691 13.289 1 98.81 112 LYS A N 1
ATOM 851 C CA . LYS A 1 112 ? -6.098 3.863 12.594 1 98.81 112 LYS A CA 1
ATOM 852 C C . LYS A 1 112 ? -5.293 5.012 13.203 1 98.81 112 LYS A C 1
ATOM 854 O O . LYS A 1 112 ? -4.078 4.895 13.391 1 98.81 112 LYS A O 1
ATOM 859 N N . VAL A 1 113 ? -5.965 6.109 13.5 1 98.75 113 VAL A N 1
ATOM 860 C CA . VAL A 1 113 ? -5.312 7.266 14.102 1 98.75 113 VAL A CA 1
ATOM 861 C C . VAL A 1 113 ? -4.719 6.879 15.453 1 98.75 113 VAL A C 1
ATOM 863 O O . VAL A 1 113 ? -3.564 7.199 15.75 1 98.75 113 VAL A O 1
ATOM 866 N N . ALA A 1 114 ? -5.473 6.184 16.219 1 98.56 114 ALA A N 1
ATOM 867 C CA . ALA A 1 114 ? -5.004 5.75 17.531 1 98.56 114 ALA A CA 1
ATOM 868 C C . ALA A 1 114 ? -3.719 4.934 17.406 1 98.56 114 ALA A C 1
ATOM 870 O O . ALA A 1 114 ? -2.734 5.207 18.094 1 98.56 114 ALA A O 1
ATOM 871 N N . HIS A 1 115 ? -3.773 3.975 16.562 1 98.69 115 HIS A N 1
ATOM 872 C CA . HIS A 1 115 ? -2.629 3.078 16.453 1 98.69 115 HIS A CA 1
ATOM 873 C C . HIS A 1 115 ? -1.418 3.807 15.875 1 98.69 115 HIS A C 1
ATOM 875 O O . HIS A 1 115 ? -0.282 3.551 16.281 1 98.69 115 HIS A O 1
ATOM 881 N N . ALA A 1 116 ? -1.627 4.648 14.891 1 98.75 116 ALA A N 1
ATOM 882 C CA . ALA A 1 116 ? -0.538 5.434 14.32 1 98.75 116 ALA A CA 1
ATOM 883 C C . ALA A 1 116 ? 0.154 6.277 15.383 1 98.75 116 ALA A C 1
ATOM 885 O O . ALA A 1 116 ? 1.384 6.289 15.477 1 98.75 116 ALA A O 1
ATOM 886 N N . LEU A 1 117 ? -0.603 6.934 16.203 1 98.62 117 LEU A N 1
ATOM 887 C CA . LEU A 1 117 ? -0.052 7.773 17.266 1 98.62 117 LEU A CA 1
ATOM 888 C C . LEU A 1 117 ? 0.66 6.93 18.312 1 98.62 117 LEU A C 1
ATOM 890 O O . LEU A 1 117 ? 1.73 7.305 18.797 1 98.62 117 LEU A O 1
ATOM 894 N N . GLU A 1 118 ? 0.081 5.832 18.625 1 97.75 118 GLU A N 1
ATOM 895 C CA . GLU A 1 118 ? 0.703 4.918 19.562 1 97.75 118 GLU A CA 1
ATOM 896 C C . GLU A 1 118 ? 2.057 4.43 19.062 1 97.75 118 GLU A C 1
ATOM 898 O O . GLU A 1 118 ? 2.943 4.102 19.859 1 97.75 118 GLU A O 1
ATOM 903 N N . SER A 1 119 ? 2.168 4.355 17.781 1 97.69 119 SER A N 1
ATOM 904 C CA . SER A 1 119 ? 3.402 3.9 17.141 1 97.69 119 SER A CA 1
ATOM 905 C C . SER A 1 119 ? 4.359 5.062 16.906 1 97.69 119 SER A C 1
ATOM 907 O O . SER A 1 119 ? 5.32 4.93 16.141 1 97.69 119 SER A O 1
ATOM 909 N N . ASP A 1 120 ? 4.004 6.23 17.422 1 97.44 120 ASP A N 1
ATOM 910 C CA . ASP A 1 120 ? 4.852 7.418 17.438 1 97.44 120 ASP A CA 1
ATOM 911 C C . ASP A 1 120 ? 4.934 8.062 16.062 1 97.44 120 ASP A C 1
ATOM 913 O O . ASP A 1 120 ? 5.977 8.594 15.68 1 97.44 120 ASP A O 1
ATOM 917 N N . LEU A 1 121 ? 3.922 7.898 15.273 1 98.44 121 LEU A N 1
ATOM 918 C CA . LEU A 1 121 ? 3.795 8.633 14.016 1 98.44 121 LEU A CA 1
ATOM 919 C C . LEU A 1 121 ? 3.018 9.93 14.227 1 98.44 121 LEU A C 1
ATOM 921 O O . LEU A 1 121 ? 2.154 10.008 15.102 1 98.44 121 LEU A O 1
ATOM 925 N N . GLY A 1 122 ? 3.441 10.977 13.43 1 98.5 122 GLY A N 1
ATOM 926 C CA . GLY A 1 122 ? 2.514 12.078 13.25 1 98.5 122 GLY A CA 1
ATOM 927 C C . GLY A 1 122 ? 1.37 11.75 12.305 1 98.5 122 GLY A C 1
ATOM 928 O O . GLY A 1 122 ? 1.538 10.969 11.367 1 98.5 122 GLY A O 1
ATOM 929 N N . VAL A 1 123 ? 0.221 12.352 12.594 1 98.75 123 VAL A N 1
ATOM 930 C CA . VAL A 1 123 ? -0.946 12.031 11.781 1 98.75 123 VAL A CA 1
ATOM 931 C C . VAL A 1 123 ? -1.498 13.305 11.141 1 98.75 123 VAL A C 1
ATOM 933 O O . VAL A 1 123 ? -1.717 14.305 11.82 1 98.75 123 VAL A O 1
ATOM 936 N N . ILE A 1 124 ? -1.582 13.289 9.836 1 98.06 124 ILE A N 1
ATOM 937 C CA . ILE A 1 124 ? -2.391 14.266 9.109 1 98.06 124 ILE A CA 1
ATOM 938 C C . ILE A 1 124 ? -3.797 13.711 8.898 1 98.06 124 ILE A C 1
ATOM 940 O O . ILE A 1 124 ? -4.012 12.875 8.016 1 98.06 124 ILE A O 1
ATOM 944 N N . ALA A 1 125 ? -4.703 14.133 9.695 1 98.25 125 ALA A N 1
ATOM 945 C CA . ALA A 1 125 ? -6.074 13.625 9.68 1 98.25 125 ALA A CA 1
ATOM 946 C C . ALA A 1 125 ? -6.965 14.484 8.781 1 98.25 125 ALA A C 1
ATOM 948 O O . ALA A 1 125 ? -7.137 15.68 9.031 1 98.25 125 ALA A O 1
ATOM 949 N N . CYS A 1 126 ? -7.555 13.867 7.801 1 96.75 126 CYS A N 1
ATOM 950 C CA . CYS A 1 126 ? -8.352 14.594 6.82 1 96.75 126 CYS A CA 1
ATOM 951 C C . CYS A 1 126 ? -9.836 14.508 7.16 1 96.75 126 CYS A C 1
ATOM 953 O O . CYS A 1 126 ? -10.336 13.445 7.531 1 96.75 126 CYS A O 1
ATOM 955 N N . ILE A 1 127 ? -10.469 15.609 7.047 1 96.88 127 ILE A N 1
ATOM 956 C CA . ILE A 1 127 ? -11.914 15.703 7.215 1 96.88 127 ILE A CA 1
ATOM 957 C C . ILE A 1 127 ? -12.508 16.594 6.125 1 96.88 127 ILE A C 1
ATOM 959 O O . ILE A 1 127 ? -11.82 17.453 5.578 1 96.88 127 ILE A O 1
ATOM 963 N N . GLY A 1 128 ? -13.727 16.344 5.75 1 94.5 128 GLY A N 1
ATOM 964 C CA . GLY A 1 128 ? -14.359 17.156 4.723 1 94.5 128 GLY A CA 1
ATOM 965 C C . GLY A 1 128 ? -15.711 16.625 4.301 1 94.5 128 GLY A C 1
ATOM 966 O O . GLY A 1 128 ? -15.984 15.422 4.422 1 94.5 128 GLY A O 1
ATOM 967 N N . GLU A 1 129 ? -16.5 17.516 3.809 1 93.81 129 GLU A N 1
ATOM 968 C CA . GLU A 1 129 ? -17.844 17.156 3.381 1 93.81 129 GLU A CA 1
ATOM 969 C C . GLU A 1 129 ? -17.922 17.016 1.864 1 93.81 129 GLU A C 1
ATOM 971 O O . GLU A 1 129 ? -17.156 17.656 1.137 1 93.81 129 GLU A O 1
ATOM 976 N N . LYS A 1 130 ? -18.844 16.234 1.423 1 91.62 130 LYS A N 1
ATOM 977 C CA . LYS A 1 130 ? -19.156 16.141 -0.001 1 91.62 130 LYS A CA 1
ATOM 978 C C . LYS A 1 130 ? -19.938 17.359 -0.482 1 91.62 130 LYS A C 1
ATOM 980 O O . LYS A 1 130 ? -20.422 18.141 0.328 1 91.62 130 LYS A O 1
ATOM 985 N N . LEU A 1 131 ? -20.016 17.438 -1.804 1 87.44 131 LEU A N 1
ATOM 986 C CA . LEU A 1 131 ? -20.734 18.562 -2.4 1 87.44 131 LEU A CA 1
ATOM 987 C C . LEU A 1 131 ? -22.188 18.562 -1.962 1 87.44 131 LEU A C 1
ATOM 989 O O . LEU A 1 131 ? -22.734 19.625 -1.608 1 87.44 131 LEU A O 1
ATOM 993 N N . GLU A 1 132 ? -22.797 17.406 -1.989 1 91 132 GLU A N 1
ATOM 994 C CA . GLU A 1 132 ? -24.203 17.297 -1.614 1 91 132 GLU A CA 1
ATOM 995 C C . GLU A 1 132 ? -24.438 17.734 -0.17 1 91 132 GLU A C 1
ATOM 997 O O . GLU A 1 132 ? -25.453 18.328 0.15 1 91 132 GLU A O 1
ATOM 1002 N N . GLU A 1 133 ? -23.484 17.469 0.695 1 93.19 133 GLU A N 1
ATOM 1003 C CA . GLU A 1 133 ? -23.578 17.859 2.102 1 93.19 133 GLU A CA 1
ATOM 1004 C C . GLU A 1 133 ? -23.391 19.359 2.277 1 93.19 133 GLU A C 1
ATOM 1006 O O . GLU A 1 133 ? -24.062 19.969 3.115 1 93.19 133 GLU A O 1
ATOM 1011 N N . ARG A 1 134 ? -22.531 19.953 1.472 1 89.5 134 ARG A N 1
ATOM 1012 C CA . ARG A 1 134 ? -22.344 21.406 1.474 1 89.5 134 ARG A CA 1
ATOM 1013 C C . ARG A 1 134 ? -23.609 22.109 1.022 1 89.5 134 ARG A C 1
ATOM 1015 O O . ARG A 1 134 ? -24.062 23.078 1.663 1 89.5 134 ARG A O 1
ATOM 1022 N N . GLU A 1 135 ? -24.156 21.609 -0.04 1 90.88 135 GLU A N 1
ATOM 1023 C CA . GLU A 1 135 ? -25.359 22.203 -0.605 1 90.88 135 GLU A CA 1
ATOM 1024 C C . GLU A 1 135 ? -26.562 22.047 0.335 1 90.88 135 GLU A C 1
ATOM 1026 O O . GLU A 1 135 ? -27.453 22.891 0.371 1 90.88 135 GLU A O 1
ATOM 1031 N N . ALA A 1 136 ? -26.531 21.016 1.099 1 94.94 136 ALA A N 1
ATOM 1032 C CA . ALA A 1 136 ? -27.594 20.75 2.064 1 94.94 136 ALA A CA 1
ATOM 1033 C C . ALA A 1 136 ? -27.359 21.547 3.355 1 94.94 136 ALA A C 1
ATOM 1035 O O . ALA A 1 136 ? -28.188 21.516 4.262 1 94.94 136 ALA A O 1
ATOM 1036 N N . GLY A 1 137 ? -26.25 22.188 3.434 1 93 137 GLY A N 1
ATOM 1037 C CA . GLY A 1 137 ? -25.969 23 4.609 1 93 137 GLY A CA 1
ATOM 1038 C C . GLY A 1 137 ? -25.562 22.172 5.816 1 93 137 GLY A C 1
ATOM 1039 O O . GLY A 1 137 ? -25.75 22.594 6.957 1 93 137 GLY A O 1
ATOM 1040 N N . THR A 1 138 ? -25.016 20.953 5.602 1 95.5 138 THR A N 1
ATOM 1041 C CA . THR A 1 138 ? -24.703 20.062 6.711 1 95.5 138 THR A CA 1
ATOM 1042 C C . THR A 1 138 ? -23.188 19.938 6.887 1 95.5 138 THR A C 1
ATOM 1044 O O . THR A 1 138 ? -22.703 18.922 7.406 1 95.5 138 THR A O 1
ATOM 1047 N N . THR A 1 139 ? -22.422 20.891 6.457 1 95 139 THR A N 1
ATOM 1048 C CA . THR A 1 139 ? -20.953 20.875 6.535 1 95 139 THR A CA 1
ATOM 1049 C C . THR A 1 139 ? -20.5 20.672 7.977 1 95 139 THR A C 1
ATOM 1051 O O . THR A 1 139 ? -19.703 19.781 8.258 1 95 139 THR A O 1
ATOM 1054 N N . GLU A 1 140 ? -21.031 21.438 8.859 1 95.69 140 GLU A N 1
ATOM 1055 C CA . GLU A 1 140 ? -20.594 21.375 10.25 1 95.69 140 GLU A CA 1
ATOM 1056 C C . GLU A 1 140 ? -20.875 20 10.859 1 95.69 140 GLU A C 1
ATOM 1058 O O . GLU A 1 140 ? -20.016 19.438 11.539 1 95.69 140 GLU A O 1
ATOM 1063 N N . GLU A 1 141 ? -22.047 19.5 10.555 1 97.25 141 GLU A N 1
ATOM 1064 C CA . GLU A 1 141 ? -22.422 18.203 11.086 1 97.25 141 GLU A CA 1
ATOM 1065 C C . GLU A 1 141 ? -21.453 17.109 10.633 1 97.25 141 GLU A C 1
ATOM 1067 O O . GLU A 1 141 ? -21.016 16.281 11.438 1 97.25 141 GLU A O 1
ATOM 1072 N N . VAL A 1 142 ? -21.109 17.109 9.375 1 97.25 142 VAL A N 1
ATOM 1073 C CA . VAL A 1 142 ? -20.234 16.109 8.797 1 97.25 142 VAL A CA 1
ATOM 1074 C C . VAL A 1 142 ? -18.812 16.25 9.367 1 97.25 142 VAL A C 1
ATOM 1076 O O . VAL A 1 142 ? -18.234 15.281 9.859 1 97.25 142 VAL A O 1
ATOM 1079 N N . VAL A 1 143 ? -18.328 17.453 9.375 1 97.19 143 VAL A N 1
ATOM 1080 C CA . VAL A 1 143 ? -16.953 17.703 9.797 1 97.19 143 VAL A CA 1
ATOM 1081 C C . VAL A 1 143 ? -16.812 17.453 11.297 1 97.19 143 VAL A C 1
ATOM 1083 O O . VAL A 1 143 ? -15.797 16.922 11.758 1 97.19 143 VAL A O 1
ATOM 1086 N N . TYR A 1 144 ? -17.781 17.781 12.094 1 98.06 144 TYR A N 1
ATOM 1087 C CA . TYR A 1 144 ? -17.75 17.531 13.531 1 98.06 144 TYR A CA 1
ATOM 1088 C C . TYR A 1 144 ? -17.781 16.047 13.828 1 98.06 144 TYR A C 1
ATOM 1090 O O . TYR A 1 144 ? -17.047 15.562 14.703 1 98.06 144 TYR A O 1
ATOM 1098 N N . ALA A 1 145 ? -18.641 15.344 13.117 1 98.25 145 ALA A N 1
ATOM 1099 C CA . ALA A 1 145 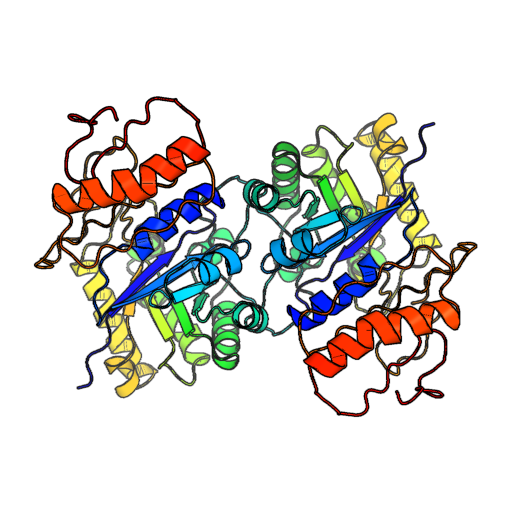? -18.719 13.898 13.328 1 98.25 145 ALA A CA 1
ATOM 1100 C C . ALA A 1 145 ? -17.406 13.219 13.008 1 98.25 145 ALA A C 1
ATOM 1102 O O . ALA A 1 145 ? -16.938 12.359 13.766 1 98.25 145 ALA A O 1
ATOM 1103 N N . GLN A 1 146 ? -16.844 13.555 11.875 1 98.31 146 GLN A N 1
ATOM 1104 C CA . GLN A 1 146 ? -15.547 13.008 11.492 1 98.31 146 GLN A CA 1
ATOM 1105 C C . GLN A 1 146 ? -14.477 13.359 12.516 1 98.31 146 GLN A C 1
ATOM 1107 O O . GLN A 1 146 ? -13.688 12.5 12.914 1 98.31 146 GLN A O 1
ATOM 1112 N N . THR A 1 147 ? -14.453 14.578 13 1 98.56 147 THR A N 1
ATOM 1113 C CA . THR A 1 147 ? -13.469 15.031 13.977 1 98.56 147 THR A CA 1
ATOM 1114 C C . THR A 1 147 ? -13.688 14.336 15.32 1 98.56 147 THR A C 1
ATOM 1116 O O . THR A 1 147 ? -12.719 14.008 16.016 1 98.56 147 THR A O 1
ATOM 1119 N N . GLN A 1 148 ? -14.922 14.148 15.688 1 98.62 148 GLN A N 1
ATOM 1120 C CA . GLN A 1 148 ? -15.234 13.461 16.938 1 98.62 148 GLN A CA 1
ATOM 1121 C C . GLN A 1 148 ? -14.656 12.047 16.953 1 98.62 148 GLN A C 1
ATOM 1123 O O . GLN A 1 148 ? -14.078 11.617 17.953 1 98.62 148 GLN A O 1
ATOM 1128 N N . ALA A 1 149 ? -14.883 11.328 15.852 1 98.5 149 ALA A N 1
ATOM 1129 C CA . ALA A 1 149 ? -14.359 9.969 15.742 1 98.5 149 ALA A CA 1
ATOM 1130 C C . ALA A 1 149 ? -12.844 9.953 15.914 1 98.5 149 ALA A C 1
ATOM 1132 O O . ALA A 1 149 ? -12.281 9.016 16.484 1 98.5 149 ALA A O 1
ATOM 1133 N N . ILE A 1 150 ? -12.172 10.953 15.375 1 98.62 150 ILE A N 1
ATOM 1134 C CA . ILE A 1 150 ? -10.727 11.086 15.516 1 98.62 150 ILE A CA 1
ATOM 1135 C C . ILE A 1 150 ? -10.383 11.453 16.953 1 98.62 150 ILE A C 1
ATOM 1137 O O . ILE A 1 150 ? -9.547 10.797 17.578 1 98.62 150 ILE A O 1
ATOM 1141 N N . ALA A 1 151 ? -11.039 12.43 17.5 1 98.56 151 ALA A N 1
ATOM 1142 C CA . ALA A 1 151 ? -10.758 12.953 18.844 1 98.56 151 ALA A CA 1
ATOM 1143 C C . ALA A 1 151 ? -10.93 11.875 19.906 1 98.56 151 ALA A C 1
ATOM 1145 O O . ALA A 1 151 ? -10.188 11.844 20.891 1 98.56 151 ALA A O 1
ATOM 1146 N N . ASP A 1 152 ? -11.883 11.008 19.719 1 98.25 152 ASP A N 1
ATOM 1147 C CA . ASP A 1 152 ? -12.141 9.93 20.656 1 98.25 152 ASP A CA 1
ATOM 1148 C C . ASP A 1 152 ? -10.938 8.984 20.75 1 98.25 152 ASP A C 1
ATOM 1150 O O . ASP A 1 152 ? -10.844 8.195 21.703 1 98.25 152 ASP A O 1
ATOM 1154 N N . ASN A 1 153 ? -10.023 9.102 19.766 1 98.19 153 ASN A N 1
ATOM 1155 C CA . ASN A 1 153 ? -8.914 8.164 19.672 1 98.19 153 ASN A CA 1
ATOM 1156 C C . ASN A 1 153 ? -7.566 8.875 19.797 1 98.19 153 ASN A C 1
ATOM 1158 O O . ASN A 1 153 ? -6.523 8.305 19.484 1 98.19 153 ASN A O 1
ATOM 1162 N N . VAL A 1 154 ? -7.57 10.109 20.234 1 97.94 154 VAL A N 1
ATOM 1163 C CA . VAL A 1 154 ? -6.344 10.891 20.359 1 97.94 154 VAL A CA 1
ATOM 1164 C C . VAL A 1 154 ? -6.109 11.281 21.812 1 97.94 154 VAL A C 1
ATOM 1166 O O . VAL A 1 154 ? -6.98 11.875 22.453 1 97.94 154 VAL A O 1
ATOM 1169 N N . LYS A 1 155 ? -5.039 10.953 22.328 1 94.5 155 LYS A N 1
ATOM 1170 C CA . LYS A 1 155 ? -4.652 11.359 23.688 1 94.5 155 LYS A CA 1
ATOM 1171 C C . LYS A 1 155 ? -3.709 12.555 23.656 1 94.5 155 LYS A C 1
ATOM 1173 O O . LYS A 1 155 ? -3.762 13.414 24.531 1 94.5 155 LYS A O 1
ATOM 1178 N N . ASP A 1 156 ? -2.912 12.609 22.703 1 94.88 156 ASP A N 1
ATOM 1179 C CA . ASP A 1 156 ? -1.93 13.672 22.531 1 94.88 156 ASP A CA 1
ATOM 1180 C C . ASP A 1 156 ? -2.078 14.328 21.156 1 94.88 156 ASP A C 1
ATOM 1182 O O . ASP A 1 156 ? -1.776 13.719 20.125 1 94.88 156 ASP A O 1
ATOM 1186 N N . TRP A 1 157 ? -2.479 15.547 21.141 1 97.12 157 TRP A N 1
ATOM 1187 C CA . TRP A 1 157 ? -2.791 16.266 19.906 1 97.12 157 TRP A CA 1
ATOM 1188 C C . TRP A 1 157 ? -1.55 16.953 19.344 1 97.12 157 TRP A C 1
ATOM 1190 O O . TRP A 1 157 ? -1.602 17.562 18.266 1 97.12 157 TRP A O 1
ATOM 1200 N N . SER A 1 158 ? -0.413 16.828 20.016 1 95.38 158 SER A N 1
ATOM 1201 C CA . SER A 1 158 ? 0.796 17.531 19.594 1 95.38 158 SER A CA 1
ATOM 1202 C C . SER A 1 158 ? 1.338 16.953 18.297 1 95.38 158 SER A C 1
ATOM 1204 O O . SER A 1 158 ? 2.137 17.594 17.609 1 95.38 158 SER A O 1
ATOM 1206 N N . LYS A 1 159 ? 0.872 15.758 17.906 1 96.19 159 LYS A N 1
ATOM 1207 C CA . LYS A 1 159 ? 1.363 15.094 16.703 1 96.19 159 LYS A CA 1
ATOM 1208 C C . LYS A 1 159 ? 0.249 14.938 15.664 1 96.19 159 LYS A C 1
ATOM 1210 O O . LYS A 1 159 ? 0.318 14.062 14.805 1 96.19 159 LYS A O 1
ATOM 1215 N N . VAL A 1 160 ? -0.792 15.68 15.82 1 97.94 160 VAL A N 1
ATOM 1216 C CA . VAL A 1 160 ? -1.924 15.586 14.898 1 97.94 160 VAL A CA 1
ATOM 1217 C C . VAL A 1 160 ? -2.115 16.922 14.18 1 97.94 160 VAL A C 1
ATOM 1219 O O . VAL A 1 160 ? -2.104 17.984 14.805 1 97.94 160 VAL A O 1
ATOM 1222 N N . VAL A 1 161 ? -2.154 16.891 12.914 1 96.44 161 VAL A N 1
ATOM 1223 C CA . VAL A 1 161 ? -2.584 18 12.07 1 96.44 161 VAL A CA 1
ATOM 1224 C C . VAL A 1 161 ? -3.938 17.688 11.445 1 96.44 161 VAL A C 1
ATOM 1226 O O . VAL A 1 161 ? -4.129 16.594 10.891 1 96.44 161 VAL A O 1
ATOM 1229 N N . LEU A 1 162 ? -4.895 18.547 11.586 1 96.62 162 LEU A N 1
ATOM 1230 C CA . LEU A 1 162 ? -6.191 18.391 10.938 1 96.62 162 LEU A CA 1
ATOM 1231 C C . LEU A 1 162 ? -6.203 19.062 9.57 1 96.62 162 LEU A C 1
ATOM 1233 O O . LEU A 1 162 ? -5.887 20.25 9.461 1 96.62 162 LEU A O 1
ATOM 1237 N N . ALA A 1 163 ? -6.469 18.281 8.57 1 93.75 163 ALA A N 1
ATOM 1238 C CA . ALA A 1 163 ? -6.562 18.812 7.211 1 93.75 163 ALA A CA 1
ATOM 1239 C C . ALA A 1 163 ? -8.016 18.844 6.734 1 93.75 163 ALA A C 1
ATOM 1241 O O . ALA A 1 163 ? -8.625 17.797 6.496 1 93.75 163 ALA A O 1
ATOM 1242 N N . TYR A 1 164 ? -8.531 20.047 6.641 1 92.88 164 TYR A N 1
ATOM 1243 C CA . TYR A 1 164 ? -9.859 20.219 6.074 1 92.88 164 TYR A CA 1
ATOM 1244 C C . TYR A 1 164 ? -9.812 20.219 4.551 1 92.88 164 TYR A C 1
ATOM 1246 O O . TYR A 1 164 ? -9.188 21.078 3.939 1 92.88 164 TYR A O 1
ATOM 1254 N N . GLU A 1 165 ? -10.5 19.109 4.035 1 88.31 165 GLU A N 1
ATOM 1255 C CA . GLU A 1 165 ? -10.516 18.891 2.59 1 88.31 165 GLU A CA 1
ATOM 1256 C C . GLU A 1 165 ? -11.938 18.797 2.061 1 88.31 165 GLU A C 1
ATOM 1258 O O . GLU A 1 165 ? -12.453 17.688 1.86 1 88.31 165 GLU A O 1
ATOM 1263 N N . PRO A 1 166 ? -12.539 20.016 1.788 1 87 166 PRO A N 1
ATOM 1264 C CA . PRO A 1 166 ? -13.852 19.875 1.152 1 87 166 PRO A CA 1
ATOM 1265 C C . PRO A 1 166 ? -13.805 19.031 -0.127 1 87 166 PRO A C 1
ATOM 1267 O O . PRO A 1 166 ? -13.141 19.422 -1.094 1 87 166 PRO A O 1
ATOM 1270 N N . VAL A 1 167 ? -14.5 17.922 -0.124 1 84.56 167 VAL A N 1
ATOM 1271 C CA . VAL A 1 167 ? -14.367 16.891 -1.158 1 84.56 167 VAL A CA 1
ATOM 1272 C C . VAL A 1 167 ? -14.727 17.484 -2.52 1 84.56 167 VAL A C 1
ATOM 1274 O O . VAL A 1 167 ? -14.141 17.125 -3.539 1 84.56 167 VAL A O 1
ATOM 1277 N N . TRP A 1 168 ? -15.617 18.438 -2.498 1 77.75 168 TRP A N 1
ATOM 1278 C CA . TRP A 1 168 ? -16.094 19.062 -3.729 1 77.75 168 TRP A CA 1
ATOM 1279 C C . TRP A 1 168 ? -15.031 19.984 -4.324 1 77.75 168 TRP A C 1
ATOM 1281 O O . TRP A 1 168 ? -15.141 20.406 -5.48 1 77.75 168 TRP A O 1
ATOM 1291 N N . ALA A 1 169 ? -14.008 20.25 -3.635 1 69.19 169 ALA A N 1
ATOM 1292 C CA . ALA A 1 169 ? -12.953 21.141 -4.102 1 69.19 169 ALA A CA 1
ATOM 1293 C C . ALA A 1 169 ? -11.703 20.359 -4.496 1 69.19 169 ALA A C 1
ATOM 1295 O O . ALA A 1 169 ? -10.719 20.938 -4.949 1 69.19 169 ALA A O 1
ATOM 1296 N N . ILE A 1 170 ? -11.828 19.016 -4.332 1 66.5 170 ILE A N 1
ATOM 1297 C CA . ILE A 1 170 ? -10.656 18.203 -4.617 1 66.5 170 ILE A CA 1
ATOM 1298 C C . ILE A 1 170 ? -10.664 17.781 -6.086 1 66.5 170 ILE A C 1
ATOM 1300 O O . ILE A 1 170 ? -11.539 17.031 -6.516 1 66.5 170 ILE A O 1
ATOM 1304 N N . GLY A 1 171 ? -9.859 18.125 -6.879 1 54.53 171 GLY A N 1
ATOM 1305 C CA . GLY A 1 171 ? -9.648 17.688 -8.25 1 54.53 171 GLY A CA 1
ATOM 1306 C C . GLY A 1 171 ? -10.742 18.141 -9.195 1 54.53 171 GLY A C 1
ATOM 1307 O O . GLY A 1 171 ? -10.844 17.641 -10.32 1 54.53 171 GLY A O 1
ATOM 1308 N N . THR A 1 172 ? -11.711 18.844 -8.805 1 54.88 172 THR A N 1
ATOM 1309 C CA . THR A 1 172 ? -12.859 19.188 -9.625 1 54.88 172 THR A CA 1
ATOM 1310 C C . THR A 1 172 ? -12.633 20.516 -10.336 1 54.88 172 THR A C 1
ATOM 1312 O O . THR A 1 172 ? -13.391 20.891 -11.242 1 54.88 172 THR A O 1
ATOM 1315 N N . GLY A 1 173 ? -11.648 21.109 -9.969 1 55.66 173 GLY A N 1
ATOM 1316 C CA . GLY A 1 173 ? -11.477 22.453 -10.492 1 55.66 173 GLY A CA 1
ATOM 1317 C C . GLY A 1 173 ? -12.195 23.516 -9.672 1 55.66 173 GLY A C 1
ATOM 1318 O O . GLY A 1 173 ? -11.883 24.703 -9.773 1 55.66 173 GLY A O 1
ATOM 1319 N N . LYS A 1 174 ? -13.109 23.109 -8.844 1 63.31 174 LYS A N 1
ATOM 1320 C CA . LYS A 1 174 ? -13.758 24.016 -7.898 1 63.31 174 LYS A CA 1
ATOM 1321 C C . LYS A 1 174 ? -12.945 24.156 -6.617 1 63.31 174 LYS A C 1
ATOM 1323 O O . LYS A 1 174 ? -12.375 23.172 -6.129 1 63.31 174 LYS A O 1
ATOM 1328 N N . THR A 1 175 ? -12.578 25.422 -6.258 1 66.38 175 THR A N 1
ATOM 1329 C CA . THR A 1 175 ? -11.812 25.688 -5.047 1 66.38 175 THR A CA 1
ATOM 1330 C C . THR A 1 175 ? -12.641 26.484 -4.047 1 66.38 175 THR A C 1
ATOM 1332 O O . THR A 1 175 ? -13.375 27.406 -4.426 1 66.38 175 THR A O 1
ATOM 1335 N N . ALA A 1 176 ? -12.625 26.047 -2.838 1 72.69 176 ALA A N 1
ATOM 1336 C CA . ALA A 1 176 ? -13.227 26.875 -1.791 1 72.69 176 ALA A CA 1
ATOM 1337 C C . ALA A 1 176 ? -12.531 28.219 -1.688 1 72.69 176 ALA A C 1
ATOM 1339 O O . ALA A 1 176 ? -11.305 28.312 -1.808 1 72.69 176 ALA A O 1
ATOM 1340 N N . SER A 1 177 ? -13.328 29.266 -1.432 1 74.06 177 SER A N 1
ATOM 1341 C CA . SER A 1 177 ? -12.711 30.562 -1.185 1 74.06 177 SER A CA 1
ATOM 1342 C C . SER A 1 177 ? -12.008 30.594 0.169 1 74.06 177 SER A C 1
ATOM 1344 O O . SER A 1 177 ? -12.312 29.781 1.051 1 74.06 177 SER A O 1
ATOM 1346 N N . PRO A 1 178 ? -11.031 31.469 0.23 1 77.12 178 PRO A N 1
ATOM 1347 C CA . PRO A 1 178 ? -10.391 31.609 1.537 1 77.12 178 PRO A CA 1
ATOM 1348 C C . PRO A 1 178 ? -11.391 31.875 2.662 1 77.12 178 PRO A C 1
ATOM 1350 O O . PRO A 1 178 ? -11.211 31.391 3.779 1 77.12 178 PRO A O 1
ATOM 1353 N N . GLU A 1 179 ? -12.375 32.625 2.361 1 78.19 179 GLU A N 1
ATOM 1354 C CA . GLU A 1 179 ? -13.391 32.938 3.359 1 78.19 179 GLU A CA 1
ATOM 1355 C C . GLU A 1 179 ? -14.164 31.688 3.775 1 78.19 179 GLU A C 1
ATOM 1357 O O . GLU A 1 179 ? -14.461 31.5 4.957 1 78.19 179 GLU A O 1
ATOM 1362 N N . GLN A 1 180 ? -14.461 30.906 2.773 1 78.38 180 GLN A N 1
ATOM 1363 C CA . GLN A 1 180 ? -15.172 29.656 3.057 1 78.38 180 GLN A CA 1
ATOM 1364 C C . GLN A 1 180 ? -14.328 28.734 3.924 1 78.38 180 GLN A C 1
ATOM 1366 O O . GLN A 1 180 ? -14.828 28.141 4.887 1 78.38 180 GLN A O 1
ATOM 1371 N N . ALA A 1 181 ? -13.031 28.594 3.537 1 82.5 181 ALA A N 1
ATOM 1372 C CA . ALA A 1 181 ? -12.117 27.766 4.324 1 82.5 181 ALA A CA 1
ATOM 1373 C C . ALA A 1 181 ? -11.969 28.312 5.742 1 82.5 181 ALA A C 1
ATOM 1375 O O . ALA A 1 181 ? -12.008 27.547 6.711 1 82.5 181 ALA A O 1
ATOM 1376 N N . GLN A 1 182 ? -11.852 29.609 5.863 1 85.12 182 GLN A N 1
ATOM 1377 C CA . GLN A 1 182 ? -11.688 30.25 7.164 1 85.12 182 GLN A CA 1
ATOM 1378 C C . GLN A 1 182 ? -12.914 30.047 8.039 1 85.12 182 GLN A C 1
ATOM 1380 O O . GLN A 1 182 ? -12.797 29.859 9.258 1 85.12 182 GLN A O 1
ATOM 1385 N N . GLU A 1 183 ? -14.023 30.094 7.461 1 88.19 183 GLU A N 1
ATOM 1386 C CA . GLU A 1 183 ? -15.266 29.891 8.203 1 88.19 183 GLU A CA 1
ATOM 1387 C C . GLU A 1 183 ? -15.305 28.516 8.859 1 88.19 183 GLU A C 1
ATOM 1389 O O . GLU A 1 183 ? -15.617 28.391 10.047 1 88.19 183 GLU A O 1
ATOM 1394 N N . VAL A 1 184 ? -15.008 27.5 8.078 1 90.25 184 VAL A N 1
ATOM 1395 C CA . VAL A 1 184 ? -15.031 26.141 8.602 1 90.25 184 VAL A CA 1
ATOM 1396 C C . VAL A 1 184 ? -13.93 25.969 9.641 1 90.25 184 VAL A C 1
ATOM 1398 O O . VAL A 1 184 ? -14.141 25.312 10.664 1 90.25 184 VAL A O 1
ATOM 1401 N N . HIS A 1 185 ? -12.719 26.609 9.398 1 91.75 185 HIS A N 1
ATOM 1402 C CA . HIS A 1 185 ? -11.625 26.547 10.359 1 91.75 185 HIS A CA 1
ATOM 1403 C C . HIS A 1 185 ? -12.047 27.109 11.711 1 91.75 185 HIS A C 1
ATOM 1405 O O . HIS A 1 185 ? -11.766 26.516 12.75 1 91.75 185 HIS A O 1
ATOM 1411 N N . GLU A 1 186 ? -12.664 28.234 11.664 1 92.38 186 GLU A N 1
ATOM 1412 C CA . GLU A 1 186 ? -13.102 28.891 12.891 1 92.38 186 GLU A CA 1
ATOM 1413 C C . GLU A 1 186 ? -14.117 28.031 13.641 1 92.38 186 GLU A C 1
ATOM 1415 O O . GLU A 1 186 ? -14.031 27.875 14.859 1 92.38 186 GLU A O 1
ATOM 1420 N N . LYS A 1 187 ? -15.086 27.562 12.914 1 95.12 187 LYS A N 1
ATOM 1421 C CA . LYS A 1 187 ? -16.109 26.719 13.523 1 95.12 187 LYS A CA 1
ATOM 1422 C C . LYS A 1 187 ? -15.508 25.438 14.109 1 95.12 187 LYS A C 1
ATOM 1424 O O . LYS A 1 187 ? -15.898 25 15.188 1 95.12 187 LYS A O 1
ATOM 1429 N N . LEU A 1 188 ? -14.586 24.844 13.383 1 96.06 188 LEU A N 1
ATOM 1430 C CA . LEU A 1 188 ? -13.922 23.641 13.836 1 96.06 188 LEU A CA 1
ATOM 1431 C C . LEU A 1 188 ? -13.102 23.906 15.102 1 96.06 188 LEU A C 1
ATOM 1433 O O . LEU A 1 188 ? -13.094 23.094 16.031 1 96.06 188 LEU A O 1
ATOM 1437 N N . ARG A 1 189 ? -12.414 25.016 15.156 1 95.56 189 ARG A N 1
ATOM 1438 C CA . ARG A 1 189 ? -11.625 25.375 16.328 1 95.56 189 ARG A CA 1
ATOM 1439 C C . ARG A 1 189 ? -12.516 25.578 17.547 1 95.56 189 ARG A C 1
ATOM 1441 O O . ARG A 1 189 ? -12.164 25.172 18.656 1 95.56 189 ARG A O 1
ATOM 1448 N N . GLU A 1 190 ? -13.609 26.25 17.344 1 96.81 190 GLU A N 1
ATOM 1449 C CA . GLU A 1 190 ? -14.57 26.422 18.422 1 96.81 190 GLU A CA 1
ATOM 1450 C C . GLU A 1 190 ? -15.109 25.078 18.906 1 96.81 190 GLU A C 1
ATOM 1452 O O . GLU A 1 190 ? -15.297 24.875 20.109 1 96.81 190 GLU A O 1
ATOM 1457 N N . TRP A 1 191 ? -15.383 24.219 17.969 1 97.88 191 TRP A N 1
ATOM 1458 C CA . TRP A 1 191 ? -15.836 22.875 18.328 1 97.88 191 TRP A CA 1
ATOM 1459 C C . TRP A 1 191 ? -14.797 22.156 19.188 1 97.88 191 TRP A C 1
ATOM 1461 O O . TRP A 1 191 ? -15.133 21.531 20.188 1 97.88 191 TRP A O 1
ATOM 1471 N N . MET A 1 192 ? -13.547 22.281 18.812 1 97.5 192 MET A N 1
ATOM 1472 C CA . MET A 1 192 ? -12.453 21.656 19.547 1 97.5 192 MET A CA 1
ATOM 1473 C C . MET A 1 192 ? -12.336 22.219 20.953 1 97.5 192 MET A C 1
ATOM 1475 O O . MET A 1 192 ? -12.023 21.484 21.891 1 97.5 192 MET A O 1
ATOM 1479 N N . ARG A 1 193 ? -12.57 23.547 21.062 1 97.44 193 ARG A N 1
ATOM 1480 C CA . ARG A 1 193 ? -12.516 24.188 22.359 1 97.44 193 ARG A CA 1
ATOM 1481 C C . ARG A 1 193 ? -13.555 23.594 23.312 1 97.44 193 ARG A C 1
ATOM 1483 O O . ARG A 1 193 ? -13.266 23.375 24.484 1 97.44 193 ARG A O 1
ATOM 1490 N N . THR A 1 194 ? -14.695 23.281 22.781 1 97.81 194 THR A N 1
ATOM 1491 C CA . THR A 1 194 ? -15.828 22.812 23.578 1 97.81 194 THR A CA 1
ATOM 1492 C C . THR A 1 194 ? -15.719 21.312 23.844 1 97.81 194 THR A C 1
ATOM 1494 O O . THR A 1 194 ? -16.062 20.828 24.922 1 97.81 194 THR A O 1
ATOM 1497 N N . ASN A 1 195 ? -15.211 20.547 22.875 1 97.75 195 ASN A N 1
ATOM 1498 C CA . ASN A 1 195 ? -15.367 19.094 22.922 1 97.75 195 ASN A CA 1
ATOM 1499 C C . ASN A 1 195 ? -14.047 18.406 23.266 1 97.75 195 ASN A C 1
ATOM 1501 O O . ASN A 1 195 ? -14.031 17.234 23.625 1 97.75 195 ASN A O 1
ATOM 1505 N N . VAL A 1 196 ? -12.922 19.078 23.094 1 97.19 196 VAL A N 1
ATOM 1506 C CA . VAL A 1 196 ? -11.609 18.516 23.406 1 97.19 196 VAL A CA 1
ATOM 1507 C C . VAL A 1 196 ? -10.977 19.312 24.562 1 97.19 196 VAL A C 1
ATOM 1509 O O . VAL A 1 196 ? -10.969 18.844 25.703 1 97.19 196 VAL A O 1
ATOM 1512 N N . SER A 1 197 ? -10.461 20.516 24.406 1 96.88 197 SER A N 1
ATOM 1513 C CA . SER A 1 197 ? -9.984 21.422 25.438 1 96.88 197 SER A CA 1
ATOM 1514 C C . SER A 1 197 ? -9.555 22.75 24.828 1 96.88 197 SER A C 1
ATOM 1516 O O . SER A 1 197 ? -9.273 22.844 23.641 1 96.88 197 SER A O 1
ATOM 1518 N N . GLU A 1 198 ? -9.469 23.75 25.641 1 96.38 198 GLU A N 1
ATOM 1519 C CA . GLU A 1 198 ? -9.008 25.062 25.219 1 96.38 198 GLU A CA 1
ATOM 1520 C C . GLU A 1 198 ? -7.559 25.016 24.75 1 96.38 198 GLU A C 1
ATOM 1522 O O . GLU A 1 198 ? -7.203 25.656 23.75 1 96.38 198 GLU A O 1
ATOM 1527 N N . ALA A 1 199 ? -6.781 24.297 25.469 1 95.94 199 ALA A N 1
ATOM 1528 C CA . ALA A 1 199 ? -5.359 24.203 25.141 1 95.94 199 ALA A CA 1
ATOM 1529 C C . ALA A 1 199 ? -5.152 23.594 23.766 1 95.94 199 ALA A C 1
ATOM 1531 O O . ALA A 1 199 ? -4.344 24.078 22.969 1 95.94 199 ALA A O 1
ATOM 1532 N N . VAL A 1 200 ? -5.898 22.484 23.453 1 96 200 VAL A N 1
ATOM 1533 C CA . VAL A 1 200 ? -5.773 21.812 22.172 1 96 200 VAL A CA 1
ATOM 1534 C C . VAL A 1 200 ? -6.297 22.719 21.062 1 96 200 VAL A C 1
ATOM 1536 O O . VAL A 1 200 ? -5.676 22.844 20 1 96 200 VAL A O 1
ATOM 1539 N N . ALA A 1 201 ? -7.461 23.359 21.266 1 96 201 ALA A N 1
ATOM 1540 C CA . ALA A 1 201 ? -8.023 24.281 20.266 1 96 201 ALA A CA 1
ATOM 1541 C C . ALA A 1 201 ? -7.027 25.359 19.891 1 96 201 ALA A C 1
ATOM 1543 O O . ALA A 1 201 ? -6.934 25.75 18.719 1 96 201 ALA A O 1
ATOM 1544 N N . ASP A 1 202 ? -6.238 25.828 20.828 1 92.75 202 ASP A N 1
ATOM 1545 C CA . ASP A 1 202 ? -5.309 26.938 20.594 1 92.75 202 ASP A CA 1
ATOM 1546 C C . ASP A 1 202 ? -4.031 26.453 19.922 1 92.75 202 ASP A C 1
ATOM 1548 O O . ASP A 1 202 ? -3.348 27.219 19.25 1 92.75 202 ASP A O 1
ATOM 1552 N N . SER A 1 203 ? -3.762 25.156 20.047 1 92.94 203 SER A N 1
ATOM 1553 C CA . SER A 1 203 ? -2.447 24.703 19.609 1 92.94 203 SER A CA 1
ATOM 1554 C C . SER A 1 203 ? -2.553 23.828 18.359 1 92.94 203 SER A C 1
ATOM 1556 O O . SER A 1 203 ? -1.6 23.734 17.578 1 92.94 203 SER A O 1
ATOM 1558 N N . VAL A 1 204 ? -3.643 23.141 18.141 1 94.69 204 VAL A N 1
ATOM 1559 C CA . VAL A 1 204 ? -3.768 22.203 17.016 1 94.69 204 VAL A CA 1
ATOM 1560 C C . VAL A 1 204 ? -3.654 22.953 15.695 1 94.69 204 VAL A C 1
ATOM 1562 O O . VAL A 1 204 ? -4.191 24.047 15.555 1 94.69 204 VAL A O 1
ATOM 1565 N N . ARG A 1 205 ? -2.941 22.406 14.797 1 91.75 205 ARG A N 1
ATOM 1566 C CA . ARG A 1 205 ? -2.838 22.969 13.461 1 91.75 205 ARG A CA 1
ATOM 1567 C C . ARG A 1 205 ? -3.963 22.469 12.562 1 91.75 205 ARG A C 1
ATOM 1569 O O . ARG A 1 205 ? -4.141 21.266 12.398 1 91.75 205 ARG A O 1
ATOM 1576 N N . ILE A 1 206 ? -4.758 23.359 12.062 1 92 206 ILE A N 1
ATOM 1577 C CA . ILE A 1 206 ? -5.812 23.078 11.102 1 92 206 ILE A CA 1
ATOM 1578 C C . ILE A 1 206 ? -5.445 23.672 9.742 1 92 206 ILE A C 1
ATOM 1580 O O . ILE A 1 206 ? -5.234 24.875 9.625 1 92 206 ILE A O 1
ATOM 1584 N N . ILE A 1 207 ? -5.352 22.75 8.758 1 86.06 207 ILE A N 1
ATOM 1585 C CA . ILE A 1 207 ? -4.91 23.234 7.449 1 86.06 207 ILE A CA 1
ATOM 1586 C C . ILE A 1 207 ? -6 22.984 6.41 1 86.06 207 ILE A C 1
ATOM 1588 O O . ILE A 1 207 ? -6.906 22.172 6.637 1 86.06 207 ILE A O 1
ATOM 1592 N N . TYR A 1 208 ? -5.918 23.766 5.359 1 76.12 208 TYR A N 1
ATOM 1593 C CA . TYR A 1 208 ? -6.812 23.562 4.227 1 76.12 208 TYR A CA 1
ATOM 1594 C C . TYR A 1 208 ? -6.16 22.688 3.166 1 76.12 208 TYR A C 1
ATOM 1596 O O . TYR A 1 208 ? -5.043 22.969 2.721 1 76.12 208 TYR A O 1
ATOM 1604 N N . GLY A 1 209 ? -6.734 21.422 2.98 1 64.12 209 GLY A N 1
ATOM 1605 C CA . GLY A 1 209 ? -6.266 20.5 1.97 1 64.12 209 GLY A CA 1
ATOM 1606 C C . GLY A 1 209 ? -6.988 20.641 0.644 1 64.12 209 GLY A C 1
ATOM 1607 O O . GLY A 1 209 ? -8.211 20.484 0.576 1 64.12 209 GLY A O 1
ATOM 1608 N N . GLY A 1 210 ? -6.629 21.422 -0.472 1 48.72 210 GLY A N 1
ATOM 1609 C CA . GLY A 1 210 ? -7.328 21.531 -1.742 1 48.72 210 GLY A CA 1
ATOM 16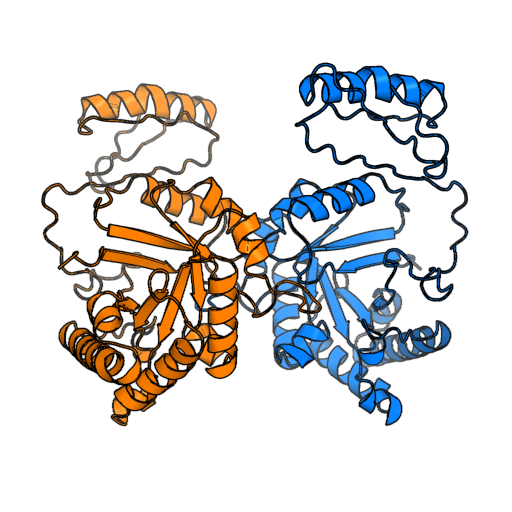10 C C . GLY A 1 210 ? -6.547 22.281 -2.799 1 48.72 210 GLY A C 1
ATOM 1611 O O . GLY A 1 210 ? -6.957 22.344 -3.959 1 48.72 210 GLY A O 1
ATOM 1612 N N . LEU A 1 211 ? -5.551 22.875 -2.527 1 41.06 211 LEU A N 1
ATOM 1613 C CA . LEU A 1 211 ? -5.027 23.766 -3.564 1 41.06 211 LEU A CA 1
ATOM 1614 C C . LEU A 1 211 ? -4.168 22.984 -4.559 1 41.06 211 LEU A C 1
ATOM 1616 O O . LEU A 1 211 ? -3.299 22.203 -4.156 1 41.06 211 LEU A O 1
ATOM 1620 N N . ARG A 1 212 ? -4.824 22.625 -5.668 1 41.03 212 ARG A N 1
ATOM 1621 C CA . ARG A 1 212 ? -4.004 22.188 -6.789 1 41.03 212 ARG A CA 1
ATOM 1622 C C . ARG A 1 212 ? -2.977 23.25 -7.172 1 41.03 212 ARG A C 1
ATOM 1624 O O . ARG A 1 212 ? -3.33 24.406 -7.41 1 41.03 212 ARG A O 1
ATOM 1631 N N . VAL A 1 213 ? -1.843 23.078 -6.75 1 36.72 213 VAL A N 1
ATOM 1632 C CA . VAL A 1 213 ? -0.84 24.062 -7.133 1 36.72 213 VAL A CA 1
ATOM 1633 C C . VAL A 1 213 ? -0.402 23.828 -8.578 1 36.72 213 VAL A C 1
ATOM 1635 O O . VAL A 1 213 ? 0.282 24.672 -9.164 1 36.72 213 VAL A O 1
ATOM 1638 N N . TRP A 1 214 ? -0.567 22.547 -9.156 1 34.44 214 TRP A N 1
ATOM 1639 C CA . TRP A 1 214 ? 0.121 22.328 -10.422 1 34.44 214 TRP A CA 1
ATOM 1640 C C . TRP A 1 214 ? -0.808 22.609 -11.602 1 34.44 214 TRP A C 1
ATOM 1642 O O . TRP A 1 214 ? -2.018 22.391 -11.516 1 34.44 214 TRP A O 1
ATOM 1652 N N . LYS A 1 215 ? -0.264 23.578 -12.516 1 35.09 215 LYS A N 1
ATOM 1653 C CA . LYS A 1 215 ? -0.926 23.781 -13.797 1 35.09 215 LYS A CA 1
ATOM 1654 C C . LYS A 1 215 ? -0.434 22.781 -14.836 1 35.09 215 LYS A C 1
ATOM 1656 O O . LYS A 1 215 ? 0.731 22.375 -14.82 1 35.09 215 LYS A O 1
ATOM 1661 N N . LYS A 1 216 ? -1.356 22.078 -15.414 1 32.19 216 LYS A N 1
ATOM 1662 C CA . LYS A 1 216 ? -0.98 21.328 -16.609 1 32.19 216 LYS A CA 1
ATOM 1663 C C . LYS A 1 216 ? -0.38 22.25 -17.672 1 32.19 216 LYS A C 1
ATOM 1665 O O . LYS A 1 216 ? -0.651 23.453 -17.672 1 32.19 216 LYS A O 1
ATOM 1670 N N . ARG A 1 217 ? 0.443 21.609 -18.547 1 33.22 217 ARG A N 1
ATOM 1671 C CA . ARG A 1 217 ? 0.937 22.344 -19.703 1 33.22 217 ARG A CA 1
ATOM 1672 C C . ARG A 1 217 ? -0.218 22.875 -20.547 1 33.22 217 ARG A C 1
ATOM 1674 O O . ARG A 1 217 ? -1.129 22.109 -20.891 1 33.22 217 ARG A O 1
ATOM 1681 N N . GLY A 1 218 ? -0.289 24.125 -20.828 1 40.69 218 GLY A N 1
ATOM 1682 C CA . GLY A 1 218 ? -1.284 24.797 -21.656 1 40.69 218 GLY A CA 1
ATOM 1683 C C . GLY A 1 218 ? -2.43 25.375 -20.844 1 40.69 218 GLY A C 1
ATOM 1684 O O . GLY A 1 218 ? -3.33 26 -21.406 1 40.69 218 GLY A O 1
ATOM 1685 N N . GLU A 1 219 ? -2.533 24.875 -19.734 1 38 219 GLU A N 1
ATOM 1686 C CA . GLU A 1 219 ? -3.609 25.453 -18.922 1 38 219 GLU A CA 1
ATOM 1687 C C . GLU A 1 219 ? -3.307 26.891 -18.531 1 38 219 GLU A C 1
ATOM 1689 O O . GLU A 1 219 ? -2.164 27.234 -18.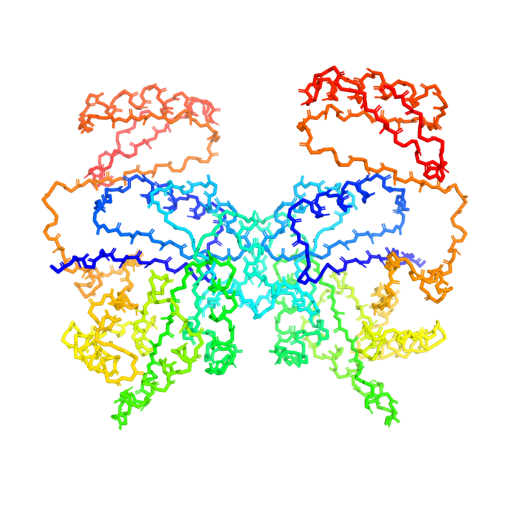234 1 38 219 GLU A O 1
ATOM 1694 N N . ALA A 1 220 ? -4.234 27.766 -18.922 1 38.47 220 ALA A N 1
ATOM 1695 C CA . ALA A 1 220 ? -4.09 29.172 -18.547 1 38.47 220 ALA A CA 1
ATOM 1696 C C . ALA A 1 220 ? -3.857 29.312 -17.031 1 38.47 220 ALA A C 1
ATOM 1698 O O . ALA A 1 220 ? -4.316 28.484 -16.25 1 38.47 220 ALA A O 1
ATOM 1699 N N . GLN A 1 221 ? -2.809 29.969 -16.703 1 35.38 221 GLN A N 1
ATOM 1700 C CA . GLN A 1 221 ? -2.645 30.359 -15.297 1 35.38 221 GLN A CA 1
ATOM 1701 C C . GLN A 1 221 ? -3.971 30.797 -14.688 1 35.38 221 GLN A C 1
ATOM 1703 O O . GLN A 1 221 ? -4.676 31.625 -15.266 1 35.38 221 GLN A O 1
ATOM 1708 N N . ASN A 1 222 ? -4.746 29.891 -14.195 1 36.56 222 ASN A N 1
ATOM 1709 C CA . ASN A 1 222 ? -5.883 30.391 -13.43 1 36.56 222 ASN A CA 1
ATOM 1710 C C . ASN A 1 222 ? -5.441 30.969 -12.086 1 36.56 222 ASN A C 1
ATOM 1712 O O . ASN A 1 222 ? -4.77 30.297 -11.305 1 36.56 222 ASN A O 1
ATOM 1716 N N . PRO A 1 223 ? -5.496 32.281 -11.938 1 37.75 223 PRO A N 1
ATOM 1717 C CA . PRO A 1 223 ? -5.141 32.938 -10.672 1 37.75 223 PRO A CA 1
ATOM 1718 C C . PRO A 1 223 ? -5.555 32.125 -9.453 1 37.75 223 PRO A C 1
ATOM 1720 O O . PRO A 1 223 ? -4.977 32.281 -8.375 1 37.75 223 PRO A O 1
ATOM 1723 N N . ARG A 1 224 ? -6.621 31.391 -9.75 1 34.69 224 ARG A N 1
ATOM 1724 C CA . ARG A 1 224 ? -7.195 30.625 -8.641 1 34.69 224 ARG A CA 1
ATOM 1725 C C . ARG A 1 224 ? -6.277 29.484 -8.227 1 34.69 224 ARG A C 1
ATOM 1727 O O . ARG A 1 224 ? -6.48 28.875 -7.176 1 34.69 224 ARG A O 1
ATOM 1734 N N . CYS A 1 225 ? -5.578 29.062 -9.18 1 33.19 225 CYS A N 1
ATOM 1735 C CA . CYS A 1 225 ? -4.605 28 -8.93 1 33.19 225 CYS A CA 1
ATOM 1736 C C . CYS A 1 225 ? -3.324 28.562 -8.328 1 33.19 225 CYS A C 1
ATOM 1738 O O . CYS A 1 225 ? -2.352 27.844 -8.133 1 33.19 225 CYS A O 1
ATOM 1740 N N . LEU A 1 226 ? -3.109 29.875 -8.477 1 29.94 226 LEU A N 1
ATOM 1741 C CA . LEU A 1 226 ? -1.958 30.562 -7.91 1 29.94 226 LEU A CA 1
ATOM 1742 C C . LEU A 1 226 ? -2.174 30.859 -6.43 1 29.94 226 LEU A C 1
ATOM 1744 O O . LEU A 1 226 ? -3.277 31.219 -6.02 1 29.94 226 LEU A O 1
ATOM 1748 N N . LYS A 1 227 ? -1.569 30.016 -5.633 1 29.53 227 LYS A N 1
ATOM 1749 C CA . LYS A 1 227 ? -1.595 30.562 -4.277 1 29.53 227 LYS A CA 1
ATOM 1750 C C . LYS A 1 227 ? -1.281 32.062 -4.277 1 29.53 227 LYS A C 1
ATOM 1752 O O . LYS A 1 227 ? -0.554 32.531 -5.145 1 29.53 227 LYS A O 1
ATOM 1757 N N . SER A 1 228 ? -2.15 32.781 -3.824 1 27.83 228 SER A N 1
ATOM 1758 C CA . SER A 1 228 ? -1.727 34.156 -3.582 1 27.83 228 SER A CA 1
ATOM 1759 C C . SER A 1 228 ? -0.24 34.219 -3.248 1 27.83 228 SER A C 1
ATOM 1761 O O . SER A 1 228 ? 0.297 33.312 -2.596 1 27.83 228 SER A O 1
ATOM 1763 N N . SER A 1 229 ? 0.55 34.781 -4.199 1 28.12 229 SER A N 1
ATOM 1764 C CA . SER A 1 229 ? 1.933 35.125 -3.873 1 28.12 229 SER A CA 1
ATOM 1765 C C . SER A 1 229 ? 2.07 35.531 -2.414 1 28.12 229 SER A C 1
ATOM 1767 O O . SER A 1 229 ? 1.307 36.375 -1.93 1 28.12 229 SER A O 1
ATOM 1769 N N . VAL A 1 230 ? 2.068 34.594 -1.539 1 26.3 230 VAL A N 1
ATOM 1770 C CA . VAL A 1 230 ? 2.535 35.219 -0.312 1 26.3 230 VAL A CA 1
ATOM 1771 C C . VAL A 1 230 ? 3.852 35.938 -0.577 1 26.3 230 VAL A C 1
ATOM 1773 O O . VAL A 1 230 ? 4.719 35.438 -1.288 1 26.3 230 VAL A O 1
ATOM 1776 N N . LYS A 1 231 ? 3.812 37.125 -0.671 1 27.06 231 LYS A N 1
ATOM 1777 C CA . LYS A 1 231 ? 4.996 38 -0.754 1 27.06 231 LYS A CA 1
ATOM 1778 C C . LYS A 1 231 ? 6.16 37.375 0.024 1 27.06 231 LYS A C 1
ATOM 1780 O O . LYS A 1 231 ? 6.152 37.375 1.257 1 27.06 231 LYS A O 1
ATOM 1785 N N . PHE A 1 232 ? 6.68 36.156 -0.428 1 25.67 232 PHE A N 1
ATOM 1786 C CA . PHE A 1 232 ? 7.996 35.969 0.162 1 25.67 232 PHE A CA 1
ATOM 1787 C C . PHE A 1 232 ? 9 36.969 -0.425 1 25.67 232 PHE A C 1
ATOM 1789 O O . PHE A 1 232 ? 8.875 37.375 -1.581 1 25.67 232 PHE A O 1
ATOM 1796 N N . PRO A 1 233 ? 9.766 37.75 0.323 1 28.61 233 PRO A N 1
ATOM 1797 C CA . PRO A 1 233 ? 10.734 38.625 -0.316 1 28.61 233 PRO A CA 1
ATOM 1798 C C . PRO A 1 233 ? 11.461 37.969 -1.486 1 28.61 233 PRO A C 1
ATOM 1800 O O . PRO A 1 233 ? 11.516 38.531 -2.584 1 28.61 233 PRO A O 1
ATOM 1803 N N . GLN A 1 234 ? 12.781 37.25 -1.252 1 23.88 234 GLN A N 1
ATOM 1804 C CA . GLN A 1 234 ? 13.773 36.75 -2.203 1 23.88 234 GLN A CA 1
ATOM 1805 C C . GLN A 1 234 ? 13.328 35.438 -2.846 1 23.88 234 GLN A C 1
ATOM 1807 O O . GLN A 1 234 ? 12.852 34.531 -2.154 1 23.88 234 GLN A O 1
ATOM 1812 N N . SER A 1 235 ? 12.875 35.344 -4.012 1 26.77 235 SER A N 1
ATOM 1813 C CA . SER A 1 235 ? 12.289 34.312 -4.836 1 26.77 235 SER A CA 1
ATOM 1814 C C . SER A 1 235 ? 13.289 33.188 -5.102 1 26.77 235 SER A C 1
ATOM 1816 O O . SER A 1 235 ? 14.391 33.438 -5.602 1 26.77 235 SER A O 1
ATOM 1818 N N . VAL A 1 236 ? 13.602 32.281 -4.242 1 24.89 236 VAL A N 1
ATOM 1819 C CA . VAL A 1 236 ? 14.555 31.219 -4.535 1 24.89 236 VAL A CA 1
ATOM 1820 C C . VAL A 1 236 ? 13.984 30.281 -5.598 1 24.89 236 VAL A C 1
ATOM 1822 O O . VAL A 1 236 ? 12.859 29.781 -5.461 1 24.89 236 VAL A O 1
ATOM 1825 N N . MET A 1 237 ? 14.438 30.484 -6.871 1 26.03 237 MET A N 1
ATOM 1826 C CA . MET A 1 237 ? 14.117 29.594 -7.984 1 26.03 237 MET A CA 1
ATOM 1827 C C . MET A 1 237 ? 14.922 28.297 -7.898 1 26.03 237 MET A C 1
ATOM 1829 O O . MET A 1 237 ? 16.141 28.328 -7.711 1 26.03 237 MET A O 1
ATOM 1833 N N . VAL A 1 238 ? 14.516 27.234 -7.43 1 25.7 238 VAL A N 1
ATOM 1834 C CA . VAL A 1 238 ? 15.203 25.953 -7.402 1 25.7 238 VAL A CA 1
ATOM 1835 C C . VAL A 1 238 ? 15.047 25.25 -8.75 1 25.7 238 VAL A C 1
ATOM 1837 O O . VAL A 1 238 ? 13.93 25.047 -9.219 1 25.7 238 VAL A O 1
ATOM 1840 N N . TRP A 1 239 ? 16.156 25.359 -9.695 1 27.17 239 TRP A N 1
ATOM 1841 C CA . TRP A 1 239 ? 16.188 24.672 -10.984 1 27.17 239 TRP A CA 1
ATOM 1842 C C . TRP A 1 239 ? 16.766 23.266 -10.828 1 27.17 239 TRP A C 1
ATOM 1844 O O . TRP A 1 239 ? 17.703 23.062 -10.07 1 27.17 239 TRP A O 1
ATOM 1854 N N . GLY A 1 240 ? 16.141 22.156 -10.648 1 27.45 240 GLY A N 1
ATOM 1855 C CA . GLY A 1 240 ? 16.703 20.812 -10.703 1 27.45 240 GLY A CA 1
ATOM 1856 C C . GLY A 1 240 ? 16.562 20.156 -12.062 1 27.45 240 GLY A C 1
ATOM 1857 O O . GLY A 1 240 ? 15.594 20.422 -12.781 1 27.45 240 GLY A O 1
ATOM 1858 N N . ALA A 1 241 ? 17.844 19.984 -12.844 1 27.89 241 ALA A N 1
ATOM 1859 C CA . ALA A 1 241 ? 17.859 19.281 -14.125 1 27.89 241 ALA A CA 1
ATOM 1860 C C . ALA A 1 241 ? 18.031 17.781 -13.914 1 27.89 241 ALA A C 1
ATOM 1862 O O . ALA A 1 241 ? 18.719 17.344 -12.992 1 27.89 241 ALA A O 1
ATOM 1863 N N . MET A 1 242 ? 17.078 16.922 -14.102 1 27.61 242 MET A N 1
ATOM 1864 C CA . MET A 1 242 ? 17.141 15.469 -14.133 1 27.61 242 MET A CA 1
ATOM 1865 C C . MET A 1 242 ? 17.672 14.984 -15.477 1 27.61 242 MET A C 1
ATOM 1867 O O . MET A 1 242 ? 17.234 15.453 -16.531 1 27.61 242 MET A O 1
ATOM 1871 N N . SER A 1 243 ? 19.094 14.695 -15.477 1 29.03 243 SER A N 1
ATOM 1872 C CA . SER A 1 243 ? 19.625 14.211 -16.75 1 29.03 243 SER A CA 1
ATOM 1873 C C . SER A 1 243 ? 19.609 12.688 -16.797 1 29.03 243 SER A C 1
ATOM 1875 O O . SER A 1 243 ? 19.719 12.023 -15.766 1 29.03 243 SER A O 1
ATOM 1877 N N . SER A 1 244 ? 19.047 12.07 -17.781 1 27.81 244 SER A N 1
ATOM 1878 C CA . SER A 1 244 ? 19.078 10.656 -18.141 1 27.81 244 SER A CA 1
ATOM 1879 C C . SER A 1 244 ? 20.484 10.094 -18.062 1 27.81 244 SER A C 1
ATOM 1881 O O . SER A 1 244 ? 20.688 8.875 -18.156 1 27.81 244 SER A O 1
ATOM 1883 N N . ALA A 1 245 ? 21.547 10.828 -18.219 1 33.06 245 ALA A N 1
ATOM 1884 C CA . ALA A 1 245 ? 22.859 10.336 -18.625 1 33.06 245 ALA A CA 1
ATOM 1885 C C . ALA A 1 245 ? 23.719 9.977 -17.422 1 33.06 245 ALA A C 1
ATOM 1887 O O . ALA A 1 245 ? 24.938 9.859 -17.531 1 33.06 245 ALA A O 1
ATOM 1888 N N . GLY A 1 246 ? 23.188 9.492 -16.328 1 33.69 246 GLY A N 1
ATOM 1889 C CA . GLY A 1 246 ? 23.984 8.961 -15.242 1 33.69 246 GLY A CA 1
ATOM 1890 C C . GLY A 1 246 ? 24.141 9.938 -14.086 1 33.69 246 GLY A C 1
ATOM 1891 O O . GLY A 1 246 ? 23.453 10.953 -14.031 1 33.69 246 GLY A O 1
ATOM 1892 N N . VAL A 1 247 ? 24.859 9.391 -12.914 1 34.28 247 VAL A N 1
ATOM 1893 C CA . VAL A 1 247 ? 25.125 10.078 -11.656 1 34.28 247 VAL A CA 1
ATOM 1894 C C . VAL A 1 247 ? 26.125 11.211 -11.875 1 34.28 247 VAL A C 1
ATOM 1896 O O . VAL A 1 247 ? 27.172 11.016 -12.484 1 34.28 247 VAL A O 1
ATOM 1899 N N . ALA A 1 248 ? 25.797 12.438 -12.039 1 38.59 248 ALA A N 1
ATOM 1900 C CA . ALA A 1 248 ? 26.766 13.523 -12.102 1 38.59 248 ALA A CA 1
ATOM 1901 C C . ALA A 1 248 ? 26.891 14.227 -10.75 1 38.59 248 ALA A C 1
ATOM 1903 O O . ALA A 1 248 ? 25.953 14.188 -9.938 1 38.59 248 ALA A O 1
ATOM 1904 N N . PRO A 1 249 ? 28.109 14.688 -10.453 1 36.34 249 PRO A N 1
ATOM 1905 C CA . PRO A 1 249 ? 28.375 15.391 -9.195 1 36.34 249 PRO A CA 1
ATOM 1906 C C . PRO A 1 249 ? 27.391 16.531 -8.945 1 36.34 249 PRO A C 1
ATOM 1908 O O . PRO A 1 249 ? 26.938 17.188 -9.891 1 36.34 249 PRO A O 1
ATOM 1911 N N . LEU A 1 250 ? 26.844 16.5 -7.762 1 38.59 250 LEU A N 1
ATOM 1912 C CA . LEU A 1 250 ? 26.016 17.641 -7.363 1 38.59 250 LEU A CA 1
ATOM 1913 C C . LEU A 1 250 ? 26.891 18.844 -7.039 1 38.59 250 LEU A C 1
ATOM 1915 O O . LEU A 1 250 ? 27.938 18.719 -6.414 1 38.59 250 LEU A O 1
ATOM 1919 N N . CYS A 1 251 ? 26.641 20.047 -7.727 1 37.16 251 CYS A N 1
ATOM 1920 C CA . CYS A 1 251 ? 27.281 21.312 -7.395 1 37.16 251 CYS A CA 1
ATOM 1921 C C . CYS A 1 251 ? 26.391 22.156 -6.504 1 37.16 251 CYS A C 1
ATOM 1923 O O . CYS A 1 251 ? 25.266 22.5 -6.883 1 37.16 251 CYS A O 1
ATOM 1925 N N . PHE A 1 252 ? 26.797 22.312 -5.242 1 39.72 252 PHE A N 1
ATOM 1926 C CA . PHE A 1 252 ? 26.109 23.188 -4.312 1 39.72 252 PHE A CA 1
ATOM 1927 C C . PHE A 1 252 ? 26.609 24.609 -4.43 1 39.72 252 PHE A C 1
ATOM 1929 O O . PHE A 1 252 ? 27.797 24.875 -4.289 1 39.72 252 PHE A O 1
ATOM 1936 N N . LEU A 1 253 ? 25.609 25.453 -4.895 1 40 253 LEU A N 1
ATOM 1937 C CA . LEU A 1 253 ? 25.969 26.859 -5.008 1 40 253 LEU A CA 1
ATOM 1938 C C . LEU A 1 253 ? 25.484 27.641 -3.797 1 40 253 LEU A C 1
ATOM 1940 O O . LEU A 1 253 ? 24.312 27.578 -3.443 1 40 253 LEU A O 1
ATOM 1944 N N . ARG A 1 254 ? 26.266 27.984 -2.91 1 42.03 254 ARG A N 1
ATOM 1945 C CA . ARG A 1 254 ? 25.953 28.766 -1.705 1 42.03 254 ARG A CA 1
ATOM 1946 C C . ARG A 1 254 ? 25.891 30.25 -2.008 1 42.03 254 ARG A C 1
ATOM 1948 O O . ARG A 1 254 ? 25.844 31.078 -1.092 1 42.03 254 ARG A O 1
ATOM 1955 N N . SER A 1 255 ? 26.062 30.5 -3.287 1 42.41 255 SER A N 1
ATOM 1956 C CA . SER A 1 255 ? 26.062 31.906 -3.666 1 42.41 255 SER A CA 1
ATOM 1957 C C . SER A 1 255 ? 24.938 32.219 -4.648 1 42.41 255 SER A C 1
ATOM 1959 O O . SER A 1 255 ? 24.266 31.312 -5.148 1 42.41 255 SER A O 1
ATOM 1961 N N . LYS A 1 256 ? 24.484 33.375 -4.773 1 45.38 256 LYS A N 1
ATOM 1962 C CA . LYS A 1 256 ? 23.594 33.812 -5.84 1 45.38 256 LYS A CA 1
ATOM 1963 C C . LYS A 1 256 ? 24.047 33.281 -7.195 1 45.38 256 LYS A C 1
ATOM 1965 O O . LYS A 1 256 ? 25.234 33.344 -7.516 1 45.38 256 LYS A O 1
ATOM 1970 N N . VAL A 1 257 ? 23.141 32.5 -7.84 1 43.44 257 VAL A N 1
ATOM 1971 C CA . VAL A 1 257 ? 23.516 32 -9.164 1 43.44 257 VAL A CA 1
ATOM 1972 C C . VAL A 1 257 ? 23.594 33.156 -10.148 1 43.44 257 VAL A C 1
ATOM 1974 O O . VAL A 1 257 ? 22.625 33.906 -10.305 1 43.44 257 VAL A O 1
ATOM 1977 N N . ASN A 1 258 ? 24.766 33.594 -10.359 1 45.28 258 ASN A N 1
ATOM 1978 C CA . ASN A 1 258 ? 25.031 34.531 -11.445 1 45.28 258 ASN A CA 1
ATOM 1979 C C . ASN A 1 258 ? 25.734 33.875 -12.617 1 45.28 258 ASN A C 1
ATOM 1981 O O . ASN A 1 258 ? 25.969 32.656 -12.602 1 45.28 258 ASN A O 1
ATOM 1985 N N . ALA A 1 259 ? 25.828 34.656 -13.664 1 47.78 259 ALA A N 1
ATOM 1986 C CA . ALA A 1 259 ? 26.422 34.125 -14.898 1 47.78 259 ALA A CA 1
ATOM 1987 C C . ALA A 1 259 ? 27.719 33.375 -14.609 1 47.78 259 ALA A C 1
ATOM 1989 O O . ALA A 1 259 ? 27.984 32.344 -15.234 1 47.78 259 ALA A O 1
ATOM 1990 N N . ALA A 1 260 ? 28.344 33.719 -13.492 1 53.31 260 ALA A N 1
ATOM 1991 C CA . ALA A 1 260 ? 29.641 33.125 -13.164 1 53.31 260 ALA A CA 1
ATOM 1992 C C . ALA A 1 260 ? 29.438 31.766 -12.492 1 53.31 260 ALA A C 1
ATOM 1994 O O . ALA A 1 260 ? 30.141 30.797 -12.812 1 53.31 260 ALA A O 1
ATOM 1995 N N . VAL A 1 261 ? 28.484 31.688 -11.711 1 54.91 261 VAL A N 1
ATOM 1996 C CA . VAL A 1 261 ? 28.234 30.453 -10.984 1 54.91 261 VAL A CA 1
ATOM 1997 C C . VAL A 1 261 ? 27.641 29.406 -11.922 1 54.91 261 VAL A C 1
ATOM 1999 O O . VAL A 1 261 ? 28.016 28.234 -11.875 1 54.91 261 VAL A O 1
ATOM 2002 N N . ASP A 1 262 ? 26.812 29.953 -12.711 1 51.19 262 ASP A N 1
ATOM 2003 C CA . ASP A 1 262 ? 26.234 29.094 -13.734 1 51.19 262 ASP A CA 1
ATOM 2004 C C . ASP A 1 262 ? 27.312 28.453 -14.594 1 51.19 262 ASP A C 1
ATOM 2006 O O . ASP A 1 262 ? 27.25 27.266 -14.914 1 51.19 262 ASP A O 1
ATOM 2010 N N . GLN A 1 263 ? 28.266 29.312 -14.93 1 54.38 263 GLN A N 1
ATOM 2011 C CA . GLN A 1 263 ? 29.359 28.812 -15.75 1 54.38 263 GLN A CA 1
ATOM 2012 C C . GLN A 1 263 ? 30.156 27.75 -15.008 1 54.38 263 GLN A C 1
ATOM 2014 O O . GLN A 1 263 ? 30.562 26.75 -15.609 1 54.38 263 GLN A O 1
ATOM 2019 N N . VAL A 1 264 ? 30.172 27.859 -13.703 1 55.69 264 VAL A N 1
ATOM 2020 C CA . VAL A 1 264 ? 30.922 26.891 -12.914 1 55.69 264 VAL A CA 1
ATOM 2021 C C . VAL A 1 264 ? 30.156 25.562 -12.852 1 55.69 264 VAL A C 1
ATOM 2023 O O . VAL A 1 264 ? 30.734 24.5 -13.023 1 55.69 264 VAL A O 1
ATOM 2026 N N . VAL A 1 265 ? 29 25.75 -12.727 1 55.66 265 VAL A N 1
ATOM 2027 C CA . VAL A 1 265 ? 28.172 24.547 -12.609 1 55.66 265 VAL A CA 1
ATOM 2028 C C . VAL A 1 265 ? 28.141 23.812 -13.945 1 55.66 265 VAL A C 1
ATOM 2030 O O . VAL A 1 265 ? 28.281 22.594 -13.992 1 55.66 265 VAL A O 1
ATOM 2033 N N . LEU A 1 266 ? 28 24.609 -14.93 1 54.19 266 LEU A N 1
ATOM 2034 C CA . LEU A 1 266 ? 27.953 24.031 -16.281 1 54.19 266 LEU A CA 1
ATOM 2035 C C . LEU A 1 266 ? 29.281 23.328 -16.609 1 54.19 266 LEU A C 1
ATOM 2037 O O . LEU A 1 266 ? 29.281 22.203 -17.078 1 54.19 266 LEU A O 1
ATOM 2041 N N . GLU A 1 267 ? 30.328 24.016 -16.328 1 57.28 267 GLU A N 1
ATOM 2042 C CA . GLU A 1 267 ? 31.625 23.547 -16.781 1 57.28 267 GLU A CA 1
ATOM 2043 C C . GLU A 1 267 ? 32.156 22.422 -15.898 1 57.28 267 GLU A C 1
ATOM 2045 O O . GLU A 1 267 ? 32.75 21.469 -16.391 1 57.28 267 GLU A O 1
ATOM 2050 N N . HIS A 1 268 ? 31.672 22.516 -14.641 1 58.66 268 HIS A N 1
ATOM 2051 C CA . HIS A 1 268 ? 32.375 21.594 -13.75 1 58.66 268 HIS A CA 1
ATOM 2052 C C . HIS A 1 268 ? 31.453 20.422 -13.359 1 58.66 268 HIS A C 1
ATOM 2054 O O . HIS A 1 268 ? 31.938 19.359 -12.969 1 58.66 268 HIS A O 1
ATOM 2060 N N . PHE A 1 269 ? 30.219 20.781 -13.664 1 54.5 269 PHE A N 1
ATOM 2061 C CA . PHE A 1 269 ? 29.344 19.703 -13.188 1 54.5 269 PHE A CA 1
ATOM 2062 C C . PHE A 1 269 ? 28.531 19.125 -14.336 1 54.5 269 PHE A C 1
ATOM 2064 O O . PHE A 1 269 ? 28.484 17.906 -14.516 1 54.5 269 PHE A O 1
ATOM 2071 N N . MET A 1 270 ? 28.047 20.031 -15.148 1 53.25 270 MET A N 1
ATOM 2072 C CA . MET A 1 270 ? 27.125 19.547 -16.172 1 53.25 270 MET A CA 1
ATOM 2073 C C . MET A 1 270 ? 27.875 18.984 -17.375 1 53.25 270 MET A C 1
ATOM 2075 O O . MET A 1 270 ? 27.516 17.953 -17.906 1 53.25 270 MET A O 1
ATOM 2079 N N . LEU A 1 271 ? 28.906 19.766 -17.703 1 55.28 271 LEU A N 1
ATOM 2080 C CA . LEU A 1 271 ? 29.641 19.359 -18.891 1 55.28 271 LEU A CA 1
ATOM 2081 C C . LEU A 1 271 ? 30.328 18.016 -18.672 1 55.28 271 LEU A C 1
ATOM 2083 O O . LEU A 1 271 ? 30.219 17.125 -19.531 1 55.28 271 LEU A O 1
ATOM 2087 N N . PRO A 1 272 ? 30.875 17.859 -17.484 1 56.91 272 PRO A N 1
ATOM 2088 C CA . PRO A 1 272 ? 31.5 16.547 -17.328 1 56.91 272 PRO A CA 1
ATOM 2089 C C . PRO A 1 272 ? 30.484 15.406 -17.312 1 56.91 272 PRO A C 1
ATOM 2091 O O . PRO A 1 272 ? 30.734 14.344 -17.875 1 56.91 272 PRO A O 1
ATOM 2094 N N . ALA A 1 273 ? 29.375 15.727 -16.75 1 51.72 273 ALA A N 1
ATOM 2095 C CA . ALA A 1 273 ? 28.328 14.703 -16.688 1 51.72 273 ALA A CA 1
ATOM 2096 C C . ALA A 1 273 ? 27.75 14.43 -18.078 1 51.72 273 ALA A C 1
ATOM 2098 O O . ALA A 1 273 ? 27.5 13.273 -18.422 1 51.72 273 ALA A O 1
ATOM 2099 N N . ALA A 1 274 ? 27.516 15.5 -18.844 1 49 274 ALA A N 1
ATOM 2100 C CA . ALA A 1 274 ? 27.047 15.383 -20.219 1 49 274 ALA A CA 1
ATOM 2101 C C . ALA A 1 274 ? 28.047 14.617 -21.078 1 49 274 ALA A C 1
ATOM 2103 O O . ALA A 1 274 ? 27.656 13.781 -21.891 1 49 274 ALA A O 1
ATOM 2104 N N . ASP A 1 275 ? 29.219 14.977 -20.781 1 54.91 275 ASP A N 1
ATOM 2105 C CA . ASP A 1 275 ? 30.281 14.312 -21.547 1 54.91 275 ASP A CA 1
ATOM 2106 C C . ASP A 1 275 ? 30.328 12.82 -21.234 1 54.91 275 ASP A C 1
ATOM 2108 O O . ASP A 1 275 ? 30.547 12 -22.125 1 54.91 275 ASP A O 1
ATOM 2112 N N . GLN A 1 276 ? 30 12.617 -19.938 1 53.59 276 GLN A N 1
ATOM 2113 C CA . GLN A 1 276 ? 30.031 11.219 -19.531 1 53.59 276 GLN A CA 1
ATOM 2114 C C . GLN A 1 276 ? 28.844 10.453 -20.141 1 53.59 276 GLN A C 1
ATOM 2116 O O . GLN A 1 276 ? 28.984 9.281 -20.484 1 53.59 276 GLN A O 1
ATOM 2121 N N . LEU A 1 277 ? 27.766 11.172 -20.172 1 46.22 277 LEU A N 1
ATOM 2122 C CA . LEU A 1 277 ? 26.547 10.531 -20.641 1 46.22 277 LEU A CA 1
ATOM 2123 C C . LEU A 1 277 ? 26.547 10.422 -22.172 1 46.22 277 LEU A C 1
ATOM 2125 O O . LEU A 1 277 ? 26.141 9.398 -22.719 1 46.22 277 LEU A O 1
ATOM 2129 N N . HIS A 1 278 ? 26.734 11.617 -22.797 1 45.41 278 HIS A N 1
ATOM 2130 C CA . HIS A 1 278 ? 26.641 11.602 -24.266 1 45.41 278 HIS A CA 1
ATOM 2131 C C . HIS A 1 278 ? 27.938 12.062 -24.906 1 45.41 278 HIS A C 1
ATOM 2133 O O . HIS A 1 278 ? 27.953 12.414 -26.094 1 45.41 278 HIS A O 1
ATOM 2139 N N . GLY A 1 279 ? 28.984 11.523 -24.516 1 48.34 279 GLY A N 1
ATOM 2140 C CA . GLY A 1 279 ? 30.219 11.852 -25.219 1 48.34 279 GLY A CA 1
ATOM 2141 C C . GLY A 1 279 ? 30 12.75 -26.422 1 48.34 279 GLY A C 1
ATOM 2142 O O . GLY A 1 279 ? 29.109 12.5 -27.234 1 48.34 279 GLY A O 1
ATOM 2143 N N . GLY A 1 280 ? 30.547 13.922 -26.578 1 50.69 280 GLY A N 1
ATOM 2144 C CA . GLY A 1 280 ? 30.672 14.758 -27.766 1 50.69 280 GLY A CA 1
ATOM 2145 C C . GLY A 1 280 ? 29.359 15.398 -28.172 1 50.69 280 GLY A C 1
ATOM 2146 O O . GLY A 1 280 ? 29.297 16.062 -29.219 1 50.69 280 GLY A O 1
ATOM 2147 N N . ALA A 1 281 ? 28.188 14.891 -27.734 1 39.78 281 ALA A N 1
ATOM 2148 C CA . ALA A 1 281 ? 26.969 15.484 -28.25 1 39.78 281 ALA A CA 1
ATOM 2149 C C . ALA A 1 281 ? 26.766 16.891 -27.719 1 39.78 281 ALA A C 1
ATOM 2151 O O . ALA A 1 281 ? 27.281 17.234 -26.656 1 39.78 281 ALA A O 1
ATOM 2152 N N . ASP A 1 282 ? 26.344 17.844 -28.469 1 38.5 282 ASP A N 1
ATOM 2153 C CA . ASP A 1 282 ? 26 19.203 -28.125 1 38.5 282 ASP A CA 1
ATOM 2154 C C . ASP A 1 282 ? 24.828 19.234 -27.125 1 38.5 282 ASP A C 1
ATOM 2156 O O . ASP A 1 282 ? 23.812 18.594 -27.344 1 38.5 282 ASP A O 1
ATOM 2160 N N . PHE A 1 283 ? 25.109 19.406 -25.875 1 39.91 283 PHE A N 1
ATOM 2161 C CA . PHE A 1 283 ? 24.031 19.547 -24.891 1 39.91 283 PHE A CA 1
ATOM 2162 C C . PHE A 1 283 ? 23.641 21.016 -24.734 1 39.91 283 PHE A C 1
ATOM 2164 O O . PHE A 1 283 ? 24.469 21.906 -24.828 1 39.91 283 PHE A O 1
ATOM 2171 N N . HIS A 1 284 ? 22.391 21.297 -24.875 1 36.84 284 HIS A N 1
ATOM 2172 C CA . HIS A 1 284 ? 21.828 22.609 -24.547 1 36.84 284 HIS A CA 1
ATOM 2173 C C . HIS A 1 284 ? 21.25 22.625 -23.141 1 36.84 284 HIS A C 1
ATOM 2175 O O . HIS A 1 284 ? 20.391 21.812 -22.797 1 36.84 284 HIS A O 1
ATOM 2181 N N . PHE A 1 285 ? 21.953 23.203 -22.203 1 37.5 285 PHE A N 1
ATOM 2182 C CA . PHE A 1 285 ? 21.422 23.312 -20.844 1 37.5 285 PHE A CA 1
ATOM 2183 C C . PHE A 1 285 ? 20.641 24.609 -20.672 1 37.5 285 PHE A C 1
ATOM 2185 O O . PHE A 1 285 ? 21.156 25.703 -20.922 1 37.5 285 PHE A O 1
ATOM 2192 N N . PRO A 1 286 ? 19.266 24.484 -20.5 1 33.28 286 PRO A N 1
ATOM 2193 C CA . PRO A 1 286 ? 18.531 25.719 -20.297 1 33.28 286 PRO A CA 1
ATOM 2194 C C . PRO A 1 286 ? 18.828 26.375 -18.938 1 33.28 286 PRO A C 1
ATOM 2196 O O . PRO A 1 286 ? 19.078 25.672 -17.969 1 33.28 286 PRO A O 1
ATOM 2199 N N . THR A 1 287 ? 19.484 27.422 -18.859 1 32.5 287 THR A N 1
ATOM 2200 C CA . THR A 1 287 ? 19.609 28.219 -17.641 1 32.5 287 THR A CA 1
ATOM 2201 C C . THR A 1 287 ? 18.234 28.656 -17.125 1 32.5 287 THR A C 1
ATOM 2203 O O . THR A 1 287 ? 17.281 28.766 -17.906 1 32.5 287 THR A O 1
ATOM 2206 N N . ARG A 1 288 ? 17.969 28.453 -15.742 1 32.41 288 ARG A N 1
ATOM 2207 C CA . ARG A 1 288 ? 16.688 28.719 -15.102 1 32.41 288 ARG A CA 1
ATOM 2208 C C . ARG A 1 288 ? 15.969 29.891 -15.781 1 32.41 288 ARG A C 1
ATOM 2210 O O . ARG A 1 288 ? 14.766 29.812 -16.031 1 32.41 288 ARG A O 1
ATOM 2217 N N . LEU A 1 289 ? 16.359 31.172 -15.312 1 31.56 289 LEU A N 1
ATOM 2218 C CA . LEU A 1 289 ? 15.469 32.312 -15.391 1 31.56 289 LEU A CA 1
ATOM 2219 C C . LEU A 1 289 ? 14.969 32.531 -16.812 1 31.56 289 LEU A C 1
ATOM 2221 O O . LEU A 1 289 ? 14.094 33.375 -17.047 1 31.56 289 LEU A O 1
ATOM 2225 N N . ASP A 1 290 ? 15.789 32.312 -17.766 1 27.77 290 ASP A N 1
ATOM 2226 C CA . ASP A 1 290 ? 15.367 32.781 -19.078 1 27.77 290 ASP A CA 1
ATOM 2227 C C . ASP A 1 290 ? 14.43 31.797 -19.75 1 27.77 290 ASP A C 1
ATOM 2229 O O . ASP A 1 290 ? 14.602 30.578 -19.609 1 27.77 290 ASP A O 1
ATOM 2233 N N . THR A 1 291 ? 13.086 32.094 -19.938 1 29.19 291 THR A N 1
ATOM 2234 C CA . THR A 1 291 ? 12.195 31.547 -20.953 1 29.19 291 THR A CA 1
ATOM 2235 C C . THR A 1 291 ? 12.992 30.781 -22 1 29.19 291 THR A C 1
ATOM 2237 O O . THR A 1 291 ? 14.18 31.047 -22.203 1 29.19 291 THR A O 1
ATOM 2240 N N . CYS A 1 292 ? 12.602 29.453 -22.422 1 29.3 292 CYS A N 1
ATOM 2241 C CA . CYS A 1 292 ? 13.102 28.625 -23.5 1 29.3 292 CYS A CA 1
ATOM 2242 C C . CYS A 1 292 ? 13.828 29.469 -24.547 1 29.3 292 CYS A C 1
ATOM 2244 O O . CYS A 1 292 ? 14.281 28.953 -25.562 1 29.3 292 CYS A O 1
ATOM 2246 N N . THR A 1 293 ? 13.664 30.75 -24.562 1 28.28 293 THR A N 1
ATOM 2247 C CA . THR A 1 293 ? 14.141 31.328 -25.812 1 28.28 293 THR A CA 1
ATOM 2248 C C . THR A 1 293 ? 15.648 31.156 -25.953 1 28.28 293 THR A C 1
ATOM 2250 O O . THR A 1 293 ? 16.172 31.016 -27.062 1 28.28 293 THR A O 1
ATOM 2253 N N . GLN A 1 294 ? 16.5 31.594 -24.891 1 26.39 294 GLN A N 1
ATOM 2254 C CA . GLN A 1 294 ? 17.922 31.703 -25.219 1 26.39 294 GLN A CA 1
ATOM 2255 C C . GLN A 1 294 ? 18.703 30.484 -24.703 1 26.39 294 GLN A C 1
ATOM 2257 O O . GLN A 1 294 ? 19.109 30.453 -23.547 1 26.39 294 GLN A O 1
ATOM 2262 N N . CYS A 1 295 ? 18.266 29.281 -25.031 1 27.89 295 CYS A N 1
ATOM 2263 C CA . CYS A 1 295 ? 19 28.047 -24.781 1 27.89 295 CYS A CA 1
ATOM 2264 C C . CYS A 1 295 ? 20.438 28.156 -25.281 1 27.89 295 CYS A C 1
ATOM 2266 O O . CYS A 1 295 ? 20.672 28.609 -26.406 1 27.89 295 CYS A O 1
ATOM 2268 N N . GLN A 1 296 ? 21.359 28.531 -24.422 1 23.75 296 GLN A N 1
ATOM 2269 C CA . GLN A 1 296 ? 22.734 28.562 -24.891 1 23.75 296 GLN A CA 1
ATOM 2270 C C . GLN A 1 296 ? 23.25 27.156 -25.203 1 23.75 296 GLN A C 1
ATOM 2272 O O . GLN A 1 296 ? 23 26.219 -24.453 1 23.75 296 GLN A O 1
ATOM 2277 N N . ARG A 1 297 ? 23.359 26.797 -26.484 1 28 297 ARG A N 1
ATOM 2278 C CA . ARG A 1 297 ? 24.047 25.656 -27.094 1 28 297 ARG A CA 1
ATOM 2279 C C . ARG A 1 297 ? 25.469 25.531 -26.578 1 28 297 ARG A C 1
ATOM 2281 O O . ARG A 1 297 ? 26.219 26.516 -26.547 1 28 297 ARG A O 1
ATOM 2288 N N . TYR A 1 298 ? 25.609 24.641 -25.453 1 23.34 298 TYR A N 1
ATOM 2289 C CA . TYR A 1 298 ? 27.016 24.344 -25.234 1 23.34 298 TYR A CA 1
ATOM 2290 C C . TYR A 1 298 ? 27.422 23.047 -25.922 1 23.34 298 TYR A C 1
ATOM 2292 O O . TYR A 1 298 ? 26.625 22.125 -26.016 1 23.34 298 TYR A O 1
ATOM 2300 N N . MET B 1 1 ? 3.203 -32.812 -24.469 1 34.59 1 MET B N 1
ATOM 2301 C CA . MET B 1 1 ? 2.322 -31.922 -23.719 1 34.59 1 MET B CA 1
ATOM 2302 C C . MET B 1 1 ? 3.121 -31.047 -22.75 1 34.59 1 MET B C 1
ATOM 2304 O O . MET B 1 1 ? 3.926 -31.562 -21.969 1 34.59 1 MET B O 1
ATOM 2308 N N . SER B 1 2 ? 3.578 -29.922 -23.125 1 45.59 2 SER B N 1
ATOM 2309 C CA . SER B 1 2 ? 4.539 -29.078 -22.438 1 45.59 2 SER B CA 1
ATOM 2310 C C . SER B 1 2 ? 4.18 -28.922 -20.953 1 45.59 2 SER B C 1
ATOM 2312 O O . SER B 1 2 ? 3.023 -28.656 -20.625 1 45.59 2 SER B O 1
ATOM 2314 N N . SER B 1 3 ? 4.832 -29.594 -20.031 1 62.34 3 SER B N 1
ATOM 2315 C CA . SER B 1 3 ? 4.621 -29.781 -18.594 1 62.34 3 SER B CA 1
ATOM 2316 C C . SER B 1 3 ? 4.547 -28.438 -17.875 1 62.34 3 SER B C 1
ATOM 2318 O O . SER B 1 3 ? 5.25 -27.5 -18.234 1 62.34 3 SER B O 1
ATOM 2320 N N . ARG B 1 4 ? 3.354 -28.141 -17.25 1 75.19 4 ARG B N 1
ATOM 2321 C CA . ARG B 1 4 ? 3.186 -26.953 -16.406 1 75.19 4 ARG B CA 1
ATOM 2322 C C . ARG B 1 4 ? 4.328 -26.844 -15.398 1 75.19 4 ARG B C 1
ATOM 2324 O O . ARG B 1 4 ? 4.711 -27.828 -14.766 1 75.19 4 ARG B O 1
ATOM 2331 N N . LYS B 1 5 ? 5.008 -25.703 -15.508 1 80.88 5 LYS B N 1
ATOM 2332 C CA . LYS B 1 5 ? 6.051 -25.453 -14.523 1 80.88 5 LYS B CA 1
ATOM 2333 C C . LYS B 1 5 ? 5.457 -25.281 -13.125 1 80.88 5 LYS B C 1
ATOM 2335 O O . LYS B 1 5 ? 4.445 -24.594 -12.961 1 80.88 5 LYS B O 1
ATOM 2340 N N . PHE B 1 6 ? 5.98 -25.938 -12.148 1 83.38 6 PHE B N 1
ATOM 2341 C CA . PHE B 1 6 ? 5.52 -25.812 -10.766 1 83.38 6 PHE B CA 1
ATOM 2342 C C . PHE B 1 6 ? 5.664 -24.375 -10.273 1 83.38 6 PHE B C 1
ATOM 2344 O O . PHE B 1 6 ? 6.57 -23.656 -10.695 1 83.38 6 PHE B O 1
ATOM 2351 N N . PHE B 1 7 ? 4.723 -24.016 -9.391 1 88.94 7 PHE B N 1
ATOM 2352 C CA . PHE B 1 7 ? 4.672 -22.656 -8.844 1 88.94 7 PHE B CA 1
ATOM 2353 C C . PHE B 1 7 ? 4.488 -22.688 -7.332 1 88.94 7 PHE B C 1
ATOM 2355 O O . PHE B 1 7 ? 3.607 -23.391 -6.824 1 88.94 7 PHE B O 1
ATOM 2362 N N . VAL B 1 8 ? 5.41 -22.047 -6.625 1 86.56 8 VAL B N 1
ATOM 2363 C CA . VAL B 1 8 ? 5.301 -21.891 -5.18 1 86.56 8 VAL B CA 1
ATOM 2364 C C . VAL B 1 8 ? 5.316 -20.406 -4.812 1 86.56 8 VAL B C 1
ATOM 2366 O O . VAL B 1 8 ? 6.207 -19.672 -5.234 1 86.56 8 VAL B O 1
ATOM 2369 N N . GLY B 1 9 ? 4.344 -20 -4.094 1 86.94 9 GLY B N 1
ATOM 2370 C CA . GLY B 1 9 ? 4.242 -18.625 -3.65 1 86.94 9 GLY B CA 1
ATOM 2371 C C . GLY B 1 9 ? 4.227 -18.484 -2.139 1 86.94 9 GLY B C 1
ATOM 2372 O O . GLY B 1 9 ? 3.676 -19.328 -1.438 1 86.94 9 GLY B O 1
ATOM 2373 N N . GLY B 1 10 ? 4.887 -17.5 -1.614 1 88.75 10 GLY B N 1
ATOM 2374 C CA . GLY B 1 10 ? 4.816 -17.109 -0.216 1 88.75 10 GLY B CA 1
ATOM 2375 C C . GLY B 1 10 ? 4.379 -15.664 -0.021 1 88.75 10 GLY B C 1
ATOM 2376 O O . GLY B 1 10 ? 5.098 -14.734 -0.384 1 88.75 10 GLY B O 1
ATOM 2377 N N . ASN B 1 11 ? 3.203 -15.539 0.52 1 91.75 11 ASN B N 1
ATOM 2378 C CA . ASN B 1 11 ? 2.666 -14.211 0.807 1 91.75 11 ASN B CA 1
ATOM 2379 C C . ASN B 1 11 ? 2.984 -13.773 2.232 1 91.75 11 ASN B C 1
ATOM 2381 O O . ASN B 1 11 ? 2.527 -14.391 3.195 1 91.75 11 ASN B O 1
ATOM 2385 N N . TRP B 1 12 ? 3.68 -12.711 2.326 1 93.19 12 TRP B N 1
ATOM 2386 C CA . TRP B 1 12 ? 4.133 -12.258 3.635 1 93.19 12 TRP B CA 1
ATOM 2387 C C . TRP B 1 12 ? 3.023 -11.516 4.367 1 93.19 12 TRP B C 1
ATOM 2389 O O . TRP B 1 12 ? 3.109 -11.289 5.578 1 93.19 12 TRP B O 1
ATOM 2399 N N . LYS B 1 13 ? 2.014 -11.188 3.721 1 93.62 13 LYS B N 1
ATOM 2400 C CA . LYS B 1 13 ? 0.932 -10.383 4.285 1 93.62 13 LYS B CA 1
ATOM 2401 C C . LYS B 1 13 ? 1.473 -9.125 4.953 1 93.62 13 LYS B C 1
ATOM 2403 O O . LYS B 1 13 ? 2.477 -8.562 4.512 1 93.62 13 LYS B O 1
ATOM 2408 N N . MET B 1 14 ? 0.748 -8.508 5.852 1 95.38 14 MET B N 1
ATOM 2409 C CA . MET B 1 14 ? 1.216 -7.301 6.531 1 95.38 14 MET B CA 1
ATOM 2410 C C . MET B 1 14 ? 2.094 -7.656 7.727 1 95.38 14 MET B C 1
ATOM 2412 O O . MET B 1 14 ? 1.739 -7.367 8.867 1 95.38 14 MET B O 1
ATOM 2416 N N . ASN B 1 15 ? 3.211 -8.359 7.379 1 93.19 15 ASN B N 1
ATOM 2417 C CA . ASN B 1 15 ? 4.141 -8.781 8.422 1 93.19 15 ASN B CA 1
ATOM 2418 C C . ASN B 1 15 ? 5.578 -8.406 8.078 1 93.19 15 ASN B C 1
ATOM 2420 O O . ASN B 1 15 ? 5.93 -8.297 6.902 1 93.19 15 ASN B O 1
ATOM 2424 N N . GLY B 1 16 ? 6.344 -8.164 9.18 1 91.19 16 GLY B N 1
ATOM 2425 C CA . GLY B 1 16 ? 7.785 -8.047 9.047 1 91.19 16 GLY B CA 1
ATOM 2426 C C . GLY B 1 16 ? 8.273 -6.609 9.078 1 91.19 16 GLY B C 1
ATOM 2427 O O . GLY B 1 16 ? 7.465 -5.676 9.078 1 91.19 16 GLY B O 1
ATOM 2428 N N . ASP B 1 17 ? 9.484 -6.453 9.266 1 96 17 ASP B N 1
ATOM 2429 C CA . ASP B 1 17 ? 10.289 -5.242 9.109 1 96 17 ASP B CA 1
ATOM 2430 C C . ASP B 1 17 ? 11.57 -5.527 8.328 1 96 17 ASP B C 1
ATOM 2432 O O . ASP B 1 17 ? 11.812 -6.664 7.914 1 96 17 ASP B O 1
ATOM 2436 N N . LYS B 1 18 ? 12.266 -4.531 8.055 1 96.25 18 LYS B N 1
ATOM 2437 C CA . LYS B 1 18 ? 13.445 -4.703 7.203 1 96.25 18 LYS B CA 1
ATOM 2438 C C . LYS B 1 18 ? 14.398 -5.746 7.785 1 96.25 18 LYS B C 1
ATOM 2440 O O . LYS B 1 18 ? 14.984 -6.535 7.047 1 96.25 18 LYS B O 1
ATOM 2445 N N . LYS B 1 19 ? 14.516 -5.723 9.062 1 93.75 19 LYS B N 1
ATOM 2446 C CA . LYS B 1 19 ? 15.406 -6.684 9.703 1 93.75 19 LYS B CA 1
ATOM 2447 C C . LYS B 1 19 ? 14.898 -8.109 9.523 1 93.75 19 LYS B C 1
ATOM 2449 O O . LYS B 1 19 ? 15.609 -8.961 8.984 1 93.75 19 LYS B O 1
ATOM 2454 N N . SER B 1 20 ? 13.711 -8.375 9.969 1 91.62 20 SER B N 1
ATOM 2455 C CA . SER B 1 20 ? 13.148 -9.719 9.898 1 91.62 20 SER B CA 1
ATOM 2456 C C . SER B 1 20 ? 12.992 -10.18 8.453 1 91.62 20 SER B C 1
ATOM 2458 O O . SER B 1 20 ? 13.219 -11.352 8.141 1 91.62 20 SER B O 1
ATOM 2460 N N . LEU B 1 21 ? 12.625 -9.305 7.566 1 94.94 21 LEU B N 1
ATOM 2461 C CA . LEU B 1 21 ? 12.5 -9.648 6.156 1 94.94 21 LEU B CA 1
ATOM 2462 C C . LEU B 1 21 ? 13.867 -9.898 5.527 1 94.94 21 LEU B C 1
ATOM 2464 O O . LEU B 1 21 ? 14.008 -10.75 4.652 1 94.94 21 LEU B O 1
ATOM 2468 N N . GLY B 1 22 ? 14.789 -9.062 5.953 1 93.44 22 GLY B N 1
ATOM 2469 C CA . GLY B 1 22 ? 16.156 -9.32 5.512 1 93.44 22 GLY B CA 1
ATOM 2470 C C . GLY B 1 22 ? 16.641 -10.719 5.863 1 93.44 22 GLY B C 1
ATOM 2471 O O . GLY B 1 22 ? 17.25 -11.391 5.035 1 93.44 22 GLY B O 1
ATOM 2472 N N . ASP B 1 23 ? 16.266 -11.125 7.035 1 88.94 23 ASP B N 1
ATOM 2473 C CA . ASP B 1 23 ? 16.594 -12.477 7.477 1 88.94 23 ASP B CA 1
ATOM 2474 C C . ASP B 1 23 ? 15.898 -13.523 6.617 1 88.94 23 ASP B C 1
ATOM 2476 O O . ASP B 1 23 ? 16.516 -14.508 6.199 1 88.94 23 ASP B O 1
ATOM 2480 N N . LEU B 1 24 ? 14.719 -13.359 6.367 1 90.38 24 LEU B N 1
ATOM 2481 C CA . LEU B 1 24 ? 13.938 -14.258 5.531 1 90.38 24 LEU B CA 1
ATOM 2482 C C . LEU B 1 24 ? 14.523 -14.336 4.121 1 90.38 24 LEU B C 1
ATOM 2484 O O . LEU B 1 24 ? 14.648 -15.43 3.557 1 90.38 24 LEU B O 1
ATOM 2488 N N . ILE B 1 25 ? 14.828 -13.195 3.564 1 94.5 25 ILE B N 1
ATOM 2489 C CA . ILE B 1 25 ? 15.375 -13.094 2.215 1 94.5 25 ILE B CA 1
ATOM 2490 C C . ILE B 1 25 ? 16.703 -13.844 2.135 1 94.5 25 ILE B C 1
ATOM 2492 O O . ILE B 1 25 ? 16.953 -14.578 1.174 1 94.5 25 ILE B O 1
ATOM 2496 N N . THR B 1 26 ? 17.438 -13.656 3.146 1 90.31 26 THR B N 1
ATOM 2497 C CA . THR B 1 26 ? 18.719 -14.359 3.197 1 90.31 26 THR B CA 1
ATOM 2498 C C . THR B 1 26 ? 18.5 -15.875 3.197 1 90.31 26 THR B C 1
ATOM 2500 O O . THR B 1 26 ? 19.188 -16.609 2.473 1 90.31 26 THR B O 1
ATOM 2503 N N . THR B 1 27 ? 17.516 -16.328 3.939 1 84.38 27 THR B N 1
ATOM 2504 C CA . THR B 1 27 ? 17.156 -17.734 3.994 1 84.38 27 THR B CA 1
ATOM 2505 C C . THR B 1 27 ? 16.688 -18.234 2.625 1 84.38 27 THR B C 1
ATOM 2507 O O . THR B 1 27 ? 17.141 -19.281 2.156 1 84.38 27 THR B O 1
ATOM 2510 N N . LEU B 1 28 ? 15.938 -17.484 1.938 1 89.88 28 LEU B N 1
ATOM 2511 C CA . LEU B 1 28 ? 15.398 -17.859 0.637 1 89.88 28 LEU B CA 1
ATOM 2512 C C . LEU B 1 28 ? 16.484 -17.875 -0.427 1 89.88 28 LEU B C 1
ATOM 2514 O O . LEU B 1 28 ? 16.5 -18.75 -1.292 1 89.88 28 LEU B O 1
ATOM 2518 N N . ASN B 1 29 ? 17.312 -16.906 -0.356 1 91 29 ASN B N 1
ATOM 2519 C CA . ASN B 1 29 ? 18.375 -16.781 -1.338 1 91 29 ASN B CA 1
ATOM 2520 C C . ASN B 1 29 ? 19.359 -17.953 -1.259 1 91 29 ASN B C 1
ATOM 2522 O O . ASN B 1 29 ? 20.016 -18.281 -2.246 1 91 29 ASN B O 1
ATOM 2526 N N . THR B 1 30 ? 19.344 -18.531 -0.118 1 83.56 30 THR B N 1
ATOM 2527 C CA . THR B 1 30 ? 20.328 -19.594 0.09 1 83.56 30 THR B CA 1
ATOM 2528 C C . THR B 1 30 ? 19.672 -20.969 0.013 1 83.56 30 THR B C 1
ATOM 2530 O O . THR B 1 30 ? 20.344 -21.984 0.103 1 83.56 30 THR B O 1
ATOM 2533 N N . ALA B 1 31 ? 18.422 -21.016 -0.156 1 78 31 ALA B N 1
ATOM 2534 C CA . ALA B 1 31 ? 17.672 -22.266 -0.278 1 78 31 ALA B CA 1
ATOM 2535 C C . ALA B 1 31 ? 17.922 -22.922 -1.633 1 78 31 ALA B C 1
ATOM 2537 O O . ALA B 1 31 ? 18.25 -22.25 -2.609 1 78 31 ALA B O 1
ATOM 2538 N N . SER B 1 32 ? 17.938 -24.219 -1.713 1 74.81 32 SER B N 1
ATOM 2539 C CA . SER B 1 32 ? 17.969 -24.938 -2.982 1 74.81 32 SER B CA 1
ATOM 2540 C C . SER B 1 32 ? 16.594 -24.922 -3.658 1 74.81 32 SER B C 1
ATOM 2542 O O . SER B 1 32 ? 15.633 -25.469 -3.121 1 74.81 32 SER B O 1
ATOM 2544 N N . LEU B 1 33 ? 16.578 -24.234 -4.727 1 81.5 33 LEU B N 1
ATOM 2545 C CA . LEU B 1 33 ? 15.336 -24.156 -5.496 1 81.5 33 LEU B CA 1
ATOM 2546 C C . LEU B 1 33 ? 15.367 -25.109 -6.676 1 81.5 33 LEU B C 1
ATOM 2548 O O . LEU B 1 33 ? 16.406 -25.297 -7.312 1 81.5 33 LEU B O 1
ATOM 2552 N N . HIS B 1 34 ? 14.273 -25.75 -6.863 1 77.06 34 HIS B N 1
ATOM 2553 C CA . HIS B 1 34 ? 14.156 -26.641 -8.016 1 77.06 34 HIS B CA 1
ATOM 2554 C C . HIS B 1 34 ? 14.031 -25.844 -9.312 1 77.06 34 HIS B C 1
ATOM 2556 O O . HIS B 1 34 ? 13.227 -24.906 -9.398 1 77.06 34 HIS B O 1
ATOM 2562 N N . ASP B 1 35 ? 14.789 -26.172 -10.32 1 78.5 35 ASP B N 1
ATOM 2563 C CA . ASP B 1 35 ? 14.859 -25.438 -11.578 1 78.5 35 ASP B CA 1
ATOM 2564 C C . ASP B 1 35 ? 13.523 -25.469 -12.305 1 78.5 35 ASP B C 1
ATOM 2566 O O . ASP B 1 35 ? 13.242 -24.594 -13.141 1 78.5 35 ASP B O 1
ATOM 2570 N N . GLU B 1 36 ? 12.75 -26.391 -11.891 1 81.19 36 GLU B N 1
ATOM 2571 C CA . GLU B 1 36 ? 11.477 -26.516 -12.594 1 81.19 36 GLU B CA 1
ATOM 2572 C C . GLU B 1 36 ? 10.328 -25.938 -11.773 1 81.19 36 GLU B C 1
ATOM 2574 O O . GLU B 1 36 ? 9.164 -26.234 -12.039 1 81.19 36 GLU B O 1
ATOM 2579 N N . THR B 1 37 ? 10.734 -25.203 -10.742 1 86 37 THR B N 1
ATOM 2580 C CA . THR B 1 37 ? 9.727 -24.578 -9.898 1 86 37 THR B CA 1
ATOM 2581 C C . THR B 1 37 ? 9.898 -23.047 -9.906 1 86 37 THR B C 1
ATOM 2583 O O . THR B 1 37 ? 10.992 -22.547 -9.664 1 86 37 THR B O 1
ATOM 2586 N N . GLU B 1 38 ? 8.883 -22.406 -10.312 1 91.56 38 GLU B N 1
ATOM 2587 C CA . GLU B 1 38 ? 8.867 -20.953 -10.188 1 91.56 38 GLU B CA 1
ATOM 2588 C C . GLU B 1 38 ? 8.461 -20.516 -8.789 1 91.56 38 GLU B C 1
ATOM 2590 O O . GLU B 1 38 ? 7.406 -20.922 -8.289 1 91.56 38 GLU B O 1
ATOM 2595 N N . VAL B 1 39 ? 9.328 -19.766 -8.117 1 91.88 39 VAL B N 1
ATOM 2596 C CA . VAL B 1 39 ? 9.102 -19.297 -6.754 1 91.88 39 VAL B CA 1
ATOM 2597 C C . VAL B 1 39 ? 8.844 -17.781 -6.758 1 91.88 39 VAL B C 1
ATOM 2599 O O . VAL B 1 39 ? 9.586 -17.031 -7.383 1 91.88 39 VAL B O 1
ATOM 2602 N N . VAL B 1 40 ? 7.773 -17.359 -6.09 1 95.06 40 VAL B N 1
ATOM 2603 C CA . VAL B 1 40 ? 7.418 -15.945 -6.039 1 95.06 40 VAL B CA 1
ATOM 2604 C C . VAL B 1 40 ? 7.062 -15.555 -4.605 1 95.06 40 VAL B C 1
ATOM 2606 O O . VAL B 1 40 ? 6.277 -16.25 -3.945 1 95.06 40 VAL B O 1
ATOM 2609 N N . CYS B 1 41 ? 7.602 -14.461 -4.098 1 95.62 41 CYS B N 1
ATOM 2610 C CA . CYS B 1 41 ? 7.289 -13.93 -2.777 1 95.62 41 CYS B CA 1
ATOM 2611 C C . CYS B 1 41 ? 6.449 -12.664 -2.885 1 95.62 41 CYS B C 1
ATOM 2613 O O . CYS B 1 41 ? 6.805 -11.734 -3.617 1 95.62 41 CYS B O 1
ATOM 2615 N N . GLY B 1 42 ? 5.359 -12.688 -2.172 1 97.12 42 GLY B N 1
ATOM 2616 C CA . GLY B 1 42 ? 4.559 -11.477 -2.057 1 97.12 42 GLY B CA 1
ATOM 2617 C C . GLY B 1 42 ? 4.941 -10.617 -0.866 1 97.12 42 GLY B C 1
ATOM 2618 O O . GLY B 1 42 ? 4.875 -11.07 0.279 1 97.12 42 GLY B O 1
ATOM 2619 N N . ALA B 1 43 ? 5.309 -9.391 -1.125 1 98.06 43 ALA B N 1
ATOM 2620 C CA . ALA B 1 43 ? 5.773 -8.5 -0.061 1 98.06 43 ALA B CA 1
ATOM 2621 C C . ALA B 1 43 ? 4.855 -7.289 0.083 1 98.06 43 ALA B C 1
ATOM 2623 O O . ALA B 1 43 ? 4.254 -6.84 -0.895 1 98.06 43 ALA B O 1
ATOM 2624 N N . PRO B 1 44 ? 4.789 -6.746 1.373 1 98.31 44 PRO B N 1
ATOM 2625 C CA . PRO B 1 44 ? 4.086 -5.465 1.504 1 98.31 44 PRO B CA 1
ATOM 2626 C C . PRO B 1 44 ? 4.648 -4.391 0.577 1 98.31 44 PRO B C 1
ATOM 2628 O O . PRO B 1 44 ? 5.855 -4.348 0.334 1 98.31 44 PRO B O 1
ATOM 2631 N N . SER B 1 45 ? 3.756 -3.545 0.083 1 98.69 45 SER B N 1
ATOM 2632 C CA . SER B 1 45 ? 4.121 -2.57 -0.941 1 98.69 45 SER B CA 1
ATOM 2633 C C . SER B 1 45 ? 5.293 -1.707 -0.49 1 98.69 45 SER B C 1
ATOM 2635 O O . SER B 1 45 ? 6.137 -1.323 -1.302 1 98.69 45 SER B O 1
ATOM 2637 N N . ILE B 1 46 ? 5.355 -1.449 0.804 1 98.56 46 ILE B N 1
ATOM 2638 C CA . ILE B 1 46 ? 6.371 -0.559 1.357 1 98.56 46 ILE B CA 1
ATOM 2639 C C . ILE B 1 46 ? 7.742 -1.227 1.282 1 98.56 46 ILE B C 1
ATOM 2641 O O . ILE B 1 46 ? 8.773 -0.548 1.301 1 98.56 46 ILE B O 1
ATOM 2645 N N . TYR B 1 47 ? 7.789 -2.551 1.095 1 98.38 47 TYR B N 1
ATOM 2646 C CA . TYR B 1 47 ? 9.047 -3.289 1.088 1 98.38 47 TYR B CA 1
ATOM 2647 C C . TYR B 1 47 ? 9.297 -3.926 -0.274 1 98.38 47 TYR B C 1
ATOM 2649 O O . TYR B 1 47 ? 10.164 -4.797 -0.41 1 98.38 47 TYR B O 1
ATOM 2657 N N . LEU B 1 48 ? 8.539 -3.58 -1.272 1 98.5 48 LEU B N 1
ATOM 2658 C CA . LEU B 1 48 ? 8.664 -4.227 -2.574 1 98.5 48 LEU B CA 1
ATOM 2659 C C . LEU B 1 48 ? 10.055 -4.008 -3.158 1 98.5 48 LEU B C 1
ATOM 2661 O O . LEU B 1 48 ? 10.703 -4.957 -3.605 1 98.5 48 LEU B O 1
ATOM 2665 N N . GLU B 1 49 ? 10.477 -2.801 -3.154 1 96.88 49 GLU B N 1
ATOM 2666 C CA . GLU B 1 49 ? 11.797 -2.51 -3.703 1 96.88 49 GLU B CA 1
ATOM 2667 C C . GLU B 1 49 ? 12.891 -3.168 -2.871 1 96.88 49 GLU B C 1
ATOM 2669 O O . GLU B 1 49 ? 13.875 -3.68 -3.42 1 96.88 49 GLU B O 1
ATOM 2674 N N . PHE B 1 50 ? 12.742 -3.109 -1.56 1 97.31 50 PHE B N 1
ATOM 2675 C CA . PHE B 1 50 ? 13.68 -3.775 -0.66 1 97.31 50 PHE B CA 1
ATOM 2676 C C . PHE B 1 50 ? 13.773 -5.262 -0.982 1 97.31 50 PHE B C 1
ATOM 2678 O O . PHE B 1 50 ? 14.875 -5.812 -1.081 1 97.31 50 PHE B O 1
ATOM 2685 N N . ALA B 1 51 ? 12.586 -5.91 -1.192 1 97.94 51 ALA B N 1
ATOM 2686 C CA . ALA B 1 51 ? 12.531 -7.332 -1.521 1 97.94 51 ALA B CA 1
ATOM 2687 C C . ALA B 1 51 ? 13.164 -7.609 -2.881 1 97.94 51 ALA B C 1
ATOM 2689 O O . ALA B 1 51 ? 14 -8.508 -3.012 1 97.94 51 ALA B O 1
ATOM 2690 N N . ARG B 1 52 ? 12.773 -6.824 -3.887 1 98.19 52 ARG B N 1
ATOM 2691 C CA . ARG B 1 52 ? 13.266 -7.055 -5.238 1 98.19 52 ARG B CA 1
ATOM 2692 C C . ARG B 1 52 ? 14.781 -6.867 -5.305 1 98.19 52 ARG B C 1
ATOM 2694 O O . ARG B 1 52 ? 15.477 -7.633 -5.977 1 98.19 52 ARG B O 1
ATOM 2701 N N . SER B 1 53 ? 15.25 -5.934 -4.605 1 96.62 53 SER B N 1
ATOM 2702 C CA . SER B 1 53 ? 16.672 -5.594 -4.656 1 96.62 53 SER B CA 1
ATOM 2703 C C . SER B 1 53 ? 17.516 -6.637 -3.938 1 96.62 53 SER B C 1
ATOM 2705 O O . SER B 1 53 ? 18.703 -6.793 -4.234 1 96.62 53 SER B O 1
ATOM 2707 N N . ASN B 1 54 ? 16.875 -7.379 -3.047 1 96.31 54 ASN B N 1
ATOM 2708 C CA . ASN B 1 54 ? 17.688 -8.227 -2.176 1 96.31 54 ASN B CA 1
ATOM 2709 C C . ASN B 1 54 ? 17.422 -9.703 -2.426 1 96.31 54 ASN B C 1
ATOM 2711 O O . ASN B 1 54 ? 18.25 -10.555 -2.09 1 96.31 54 ASN B O 1
ATOM 2715 N N . LEU B 1 55 ? 16.328 -10.016 -3.043 1 97.31 55 LEU B N 1
ATOM 2716 C CA . LEU B 1 55 ? 16.016 -11.406 -3.363 1 97.31 55 LEU B CA 1
ATOM 2717 C C . LEU B 1 55 ? 16.797 -11.859 -4.594 1 97.31 55 LEU B C 1
ATOM 2719 O O . LEU B 1 55 ? 16.969 -11.094 -5.547 1 97.31 55 LEU B O 1
ATOM 2723 N N . ASP B 1 56 ? 17.219 -13.102 -4.598 1 95.56 56 ASP B N 1
ATOM 2724 C CA . ASP B 1 56 ? 17.797 -13.711 -5.785 1 95.56 56 ASP B CA 1
ATOM 2725 C C . ASP B 1 56 ? 16.891 -13.547 -7 1 95.56 56 ASP B C 1
ATOM 2727 O O . ASP B 1 56 ? 15.672 -13.688 -6.887 1 95.56 56 ASP B O 1
ATOM 2731 N N . ALA B 1 57 ? 17.547 -13.32 -8.18 1 93.5 57 ALA B N 1
ATOM 2732 C CA . ALA B 1 57 ? 16.781 -13.07 -9.398 1 93.5 57 ALA B CA 1
ATOM 2733 C C . ALA B 1 57 ? 15.938 -14.281 -9.773 1 93.5 57 ALA B C 1
ATOM 2735 O O . ALA B 1 57 ? 14.945 -14.156 -10.5 1 93.5 57 ALA B O 1
ATOM 2736 N N . ARG B 1 58 ? 16.297 -15.445 -9.25 1 93.44 58 ARG B N 1
ATOM 2737 C CA . ARG B 1 58 ? 15.547 -16.656 -9.539 1 93.44 58 ARG B CA 1
ATOM 2738 C C . ARG B 1 58 ? 14.219 -16.672 -8.797 1 93.44 58 ARG B C 1
ATOM 2740 O O . ARG B 1 58 ? 13.32 -17.453 -9.125 1 93.44 58 ARG B O 1
ATOM 2747 N N . ILE B 1 59 ? 14.125 -15.82 -7.758 1 95.56 59 ILE B N 1
ATOM 2748 C CA . ILE B 1 59 ? 12.898 -15.727 -6.973 1 95.56 59 ILE B CA 1
ATOM 2749 C C . ILE B 1 59 ? 12.102 -14.492 -7.398 1 95.56 59 ILE B C 1
ATOM 2751 O O . ILE B 1 59 ? 12.586 -13.367 -7.289 1 95.56 59 ILE B O 1
ATOM 2755 N N . GLY B 1 60 ? 10.969 -14.711 -7.871 1 97.06 60 GLY B N 1
ATOM 2756 C CA . GLY B 1 60 ? 10.094 -13.609 -8.242 1 97.06 60 GLY B CA 1
ATOM 2757 C C . GLY B 1 60 ? 9.555 -12.844 -7.051 1 97.06 60 GLY B C 1
ATOM 2758 O O . GLY B 1 60 ? 9.555 -13.352 -5.93 1 97.06 60 GLY B O 1
ATOM 2759 N N . VAL B 1 61 ? 9.172 -11.609 -7.305 1 98.5 61 VAL B N 1
ATOM 2760 C CA . VAL B 1 61 ? 8.531 -10.766 -6.305 1 98.5 61 VAL B CA 1
ATOM 2761 C C . VAL B 1 61 ? 7.148 -10.336 -6.801 1 98.5 61 VAL B C 1
ATOM 2763 O O . VAL B 1 61 ? 6.98 -10.008 -7.977 1 98.5 61 VAL B O 1
ATOM 2766 N N . ALA B 1 62 ? 6.223 -10.391 -5.848 1 98.75 62 ALA B N 1
ATOM 2767 C CA . ALA B 1 62 ? 4.863 -9.969 -6.172 1 98.7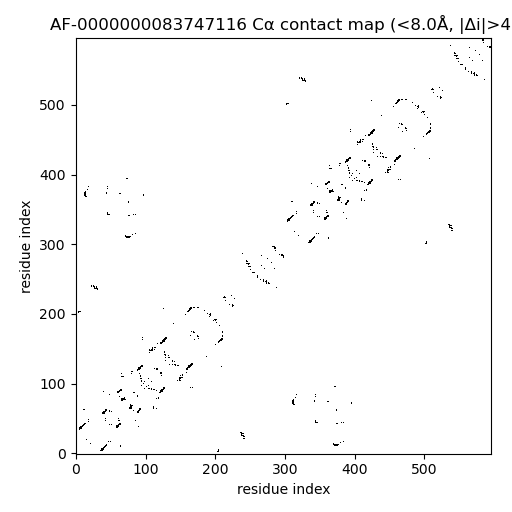5 62 ALA B CA 1
ATOM 2768 C C . ALA B 1 62 ? 4.383 -8.875 -5.219 1 98.75 62 ALA B C 1
ATOM 2770 O O . ALA B 1 62 ? 4.645 -8.945 -4.016 1 98.75 62 ALA B O 1
ATOM 2771 N N . ALA B 1 63 ? 3.754 -7.875 -5.812 1 98.88 63 ALA B N 1
ATOM 2772 C CA . ALA B 1 63 ? 2.934 -7.004 -4.973 1 98.88 63 ALA B CA 1
ATOM 2773 C C . ALA B 1 63 ? 1.727 -7.758 -4.418 1 98.88 63 ALA B C 1
ATOM 2775 O O . ALA B 1 63 ? 1.348 -8.805 -4.938 1 98.88 63 ALA B O 1
ATOM 2776 N N . GLN B 1 64 ? 1.168 -7.215 -3.396 1 98.75 64 GLN B N 1
ATOM 2777 C CA . GLN B 1 64 ? 0.053 -7.891 -2.74 1 98.75 64 GLN B CA 1
ATOM 2778 C C . GLN B 1 64 ? -1.284 -7.309 -3.188 1 98.75 64 GLN B C 1
ATOM 2780 O O . GLN B 1 64 ? -2.344 -7.773 -2.766 1 98.75 64 GLN B O 1
ATOM 2785 N N . ASN B 1 65 ? -1.152 -6.258 -3.951 1 98.75 65 ASN B N 1
ATOM 2786 C CA . ASN B 1 65 ? -2.326 -5.562 -4.469 1 98.75 65 ASN B CA 1
ATOM 2787 C C . ASN B 1 65 ? -1.939 -4.488 -5.484 1 98.75 65 ASN B C 1
ATOM 2789 O O . ASN B 1 65 ? -0.785 -4.062 -5.531 1 98.75 65 ASN B O 1
ATOM 2793 N N . CYS B 1 66 ? -2.859 -4.113 -6.289 1 98.81 66 CYS B N 1
ATOM 2794 C CA . CYS B 1 66 ? -2.771 -2.932 -7.137 1 98.81 66 CYS B CA 1
ATOM 2795 C C . CYS B 1 66 ? -4.156 -2.479 -7.586 1 98.81 66 CYS B C 1
ATOM 2797 O O . CYS B 1 66 ? -5.121 -3.242 -7.504 1 98.81 66 CYS B O 1
ATOM 2799 N N . TYR B 1 67 ? -4.207 -1.247 -7.965 1 98.38 67 TYR B N 1
ATOM 2800 C CA . TYR B 1 67 ? -5.512 -0.736 -8.375 1 98.38 67 TYR B CA 1
ATOM 2801 C C . TYR B 1 67 ? -5.746 -0.977 -9.867 1 98.38 67 TYR B C 1
ATOM 2803 O O . TYR B 1 67 ? -4.926 -1.609 -10.531 1 98.38 67 TYR B O 1
ATOM 2811 N N . LYS B 1 68 ? -6.852 -0.52 -10.391 1 98.44 68 LYS B N 1
ATOM 2812 C CA . LYS B 1 68 ? -7.375 -0.951 -11.68 1 98.44 68 LYS B CA 1
ATOM 2813 C C . LYS B 1 68 ? -7.055 0.066 -12.773 1 98.44 68 LYS B C 1
ATOM 2815 O O . LYS B 1 68 ? -7.535 -0.056 -13.898 1 98.44 68 LYS B O 1
ATOM 2820 N N . VAL B 1 69 ? -6.293 1.161 -12.422 1 96.5 69 VAL B N 1
ATOM 2821 C CA . VAL B 1 69 ? -5.91 2.182 -13.391 1 96.5 69 VAL B CA 1
ATOM 2822 C C . VAL B 1 69 ? -4.441 2.555 -13.195 1 96.5 69 VAL B C 1
ATOM 2824 O O . VAL B 1 69 ? -3.836 2.205 -12.18 1 96.5 69 VAL B O 1
ATOM 2827 N N . ALA B 1 70 ? -3.885 3.262 -14.148 1 94.81 70 ALA B N 1
ATOM 2828 C CA . ALA B 1 70 ? -2.449 3.535 -14.172 1 94.81 70 ALA B CA 1
ATOM 2829 C C . ALA B 1 70 ? -2.08 4.609 -13.148 1 94.81 70 ALA B C 1
ATOM 2831 O O . ALA B 1 70 ? -0.984 4.59 -12.586 1 94.81 70 ALA B O 1
ATOM 2832 N N . LYS B 1 71 ? -2.953 5.609 -13.008 1 93.62 71 LYS B N 1
ATOM 2833 C CA . LYS B 1 71 ? -2.713 6.73 -12.102 1 93.62 71 LYS B CA 1
ATOM 2834 C C . LYS B 1 71 ? -4.012 7.469 -11.789 1 93.62 71 LYS B C 1
ATOM 2836 O O . LYS B 1 71 ? -5.027 7.258 -12.453 1 93.62 71 LYS B O 1
ATOM 2841 N N . GLY B 1 72 ? -3.959 8.242 -10.68 1 90.06 72 GLY B N 1
ATOM 2842 C CA . GLY B 1 72 ? -5.121 9.078 -10.422 1 90.06 72 GLY B CA 1
ATOM 2843 C C . GLY B 1 72 ? -5.359 9.336 -8.945 1 90.06 72 GLY B C 1
ATOM 2844 O O . GLY B 1 72 ? -4.449 9.18 -8.125 1 90.06 72 GLY B O 1
ATOM 2845 N N . ALA B 1 73 ? -6.594 9.812 -8.641 1 89.38 73 ALA B N 1
ATOM 2846 C CA . ALA B 1 73 ? -7.008 10.18 -7.285 1 89.38 73 ALA B CA 1
ATOM 2847 C C . ALA B 1 73 ? -7.383 8.945 -6.469 1 89.38 73 ALA B C 1
ATOM 2849 O O . ALA B 1 73 ? -8.555 8.719 -6.18 1 89.38 73 ALA B O 1
ATOM 2850 N N . PHE B 1 74 ? -6.34 8.219 -6.145 1 95.94 74 PHE B N 1
ATOM 2851 C CA . PHE B 1 74 ? -6.508 6.992 -5.371 1 95.94 74 PHE B CA 1
ATOM 2852 C C . PHE B 1 74 ? -5.461 6.906 -4.266 1 95.94 74 PHE B C 1
ATOM 2854 O O . PHE B 1 74 ? -4.652 5.977 -4.242 1 95.94 74 PHE B O 1
ATOM 2861 N N . THR B 1 75 ? -5.559 7.91 -3.338 1 95.44 75 THR B N 1
ATOM 2862 C CA . THR B 1 75 ? -4.629 8.031 -2.221 1 95.44 75 THR B CA 1
ATOM 2863 C C . THR B 1 75 ? -4.488 6.695 -1.49 1 95.44 75 THR B C 1
ATOM 2865 O O . THR B 1 75 ? -5.488 6.07 -1.136 1 95.44 75 THR B O 1
ATOM 2868 N N . GLY B 1 76 ? -3.246 6.227 -1.373 1 97.62 76 GLY B N 1
ATOM 2869 C CA . GLY B 1 76 ? -2.986 5.035 -0.583 1 97.62 76 GLY B CA 1
ATOM 2870 C C . GLY B 1 76 ? -2.836 3.781 -1.426 1 97.62 76 GLY B C 1
ATOM 2871 O O . GLY B 1 76 ? -2.408 2.74 -0.928 1 97.62 76 GLY B O 1
ATOM 2872 N N . GLU B 1 77 ? -3.148 3.869 -2.732 1 98.31 77 GLU B N 1
ATOM 2873 C CA . GLU B 1 77 ? -3.053 2.713 -3.619 1 98.31 77 GLU B CA 1
ATOM 2874 C C . GLU B 1 77 ? -1.782 2.768 -4.461 1 98.31 77 GLU B C 1
ATOM 2876 O O . GLU B 1 77 ? -1.113 3.803 -4.52 1 98.31 77 GLU B O 1
ATOM 2881 N N . ILE B 1 78 ? -1.438 1.66 -5.055 1 98.69 78 ILE B N 1
ATOM 2882 C CA . ILE B 1 78 ? -0.367 1.589 -6.043 1 98.69 78 ILE B CA 1
ATOM 2883 C C . ILE B 1 78 ? -0.908 1.008 -7.348 1 98.69 78 ILE B C 1
ATOM 2885 O O . ILE B 1 78 ? -1.901 0.277 -7.344 1 98.69 78 ILE B O 1
ATOM 2889 N N . SER B 1 79 ? -0.236 1.367 -8.43 1 98.56 79 SER B N 1
ATOM 2890 C CA . SER B 1 79 ? -0.688 0.92 -9.742 1 98.56 79 SER B CA 1
ATOM 2891 C C . SER B 1 79 ? 0.238 -0.149 -10.312 1 98.56 79 SER B C 1
ATOM 2893 O O . SER B 1 79 ? 1.375 -0.298 -9.859 1 98.56 79 SER B O 1
ATOM 2895 N N . PRO B 1 80 ? -0.289 -0.925 -11.312 1 98.69 80 PRO B N 1
ATOM 2896 C CA . PRO B 1 80 ? 0.589 -1.877 -12 1 98.69 80 PRO B CA 1
ATOM 2897 C C . PRO B 1 80 ? 1.834 -1.215 -12.586 1 98.69 80 PRO B C 1
ATOM 2899 O O . PRO B 1 80 ? 2.922 -1.793 -12.547 1 98.69 80 PRO B O 1
ATOM 2902 N N . ALA B 1 81 ? 1.694 -0.05 -13.078 1 97.88 81 ALA B N 1
ATOM 2903 C CA . ALA B 1 81 ? 2.834 0.671 -13.641 1 97.88 81 ALA B CA 1
ATOM 2904 C C . ALA B 1 81 ? 3.895 0.936 -12.578 1 97.88 81 ALA B C 1
ATOM 2906 O O . ALA B 1 81 ? 5.094 0.852 -12.852 1 97.88 81 ALA B O 1
ATOM 2907 N N . MET B 1 82 ? 3.447 1.273 -11.414 1 98.38 82 MET B N 1
ATOM 2908 C CA . MET B 1 82 ? 4.367 1.52 -10.305 1 98.38 82 MET B CA 1
ATOM 2909 C C . MET B 1 82 ? 5.09 0.238 -9.898 1 98.38 82 MET B C 1
ATOM 2911 O O . MET B 1 82 ? 6.277 0.267 -9.578 1 98.38 82 MET B O 1
ATOM 2915 N N . ILE B 1 83 ? 4.355 -0.848 -9.891 1 98.75 83 ILE B N 1
ATOM 2916 C CA . ILE B 1 83 ? 4.941 -2.145 -9.57 1 98.75 83 ILE B CA 1
ATOM 2917 C C . ILE B 1 83 ? 6.055 -2.469 -10.562 1 98.75 83 ILE B C 1
ATOM 2919 O O . ILE B 1 83 ? 7.16 -2.842 -10.164 1 98.75 83 ILE B O 1
ATOM 2923 N N . LYS B 1 84 ? 5.801 -2.258 -11.82 1 98.06 84 LYS B N 1
ATOM 2924 C CA . LYS B 1 84 ? 6.797 -2.488 -12.867 1 98.06 84 LYS B CA 1
ATOM 2925 C C . LYS B 1 84 ? 7.988 -1.55 -12.703 1 98.06 84 LYS B C 1
ATOM 2927 O O . LYS B 1 84 ? 9.133 -1.959 -12.883 1 98.06 84 LYS B O 1
ATOM 2932 N N . ASP B 1 85 ? 7.664 -0.349 -12.406 1 97.81 85 ASP B N 1
ATOM 2933 C CA . ASP B 1 85 ? 8.695 0.669 -12.211 1 97.81 85 ASP B CA 1
ATOM 2934 C C . ASP B 1 85 ? 9.656 0.272 -11.102 1 97.81 85 ASP B C 1
ATOM 2936 O O . ASP B 1 85 ? 10.812 0.712 -11.086 1 97.81 85 ASP B O 1
ATOM 2940 N N . SER B 1 86 ? 9.195 -0.583 -10.203 1 97.19 86 SER B N 1
ATOM 2941 C CA . SER B 1 86 ? 10.016 -1.027 -9.078 1 97.19 86 SER B CA 1
ATOM 2942 C C . SER B 1 86 ? 10.695 -2.357 -9.383 1 97.19 86 SER B C 1
ATOM 2944 O O . SER B 1 86 ? 11.273 -2.982 -8.492 1 97.19 86 SER B O 1
ATOM 2946 N N . GLY B 1 87 ? 10.531 -2.857 -10.594 1 97.06 87 GLY B N 1
ATOM 2947 C CA . GLY B 1 87 ? 11.211 -4.066 -11.039 1 97.06 87 GLY B CA 1
ATOM 2948 C C . GLY B 1 87 ? 10.484 -5.336 -10.641 1 97.06 87 GLY B C 1
ATOM 2949 O O . GLY B 1 87 ? 11.055 -6.43 -10.711 1 97.06 87 GLY B O 1
ATOM 2950 N N . VAL B 1 88 ? 9.312 -5.191 -10.211 1 98.19 88 VAL B N 1
ATOM 2951 C CA . VAL B 1 88 ? 8.508 -6.316 -9.758 1 98.19 88 VAL B CA 1
ATOM 2952 C C . VAL B 1 88 ? 7.609 -6.801 -10.898 1 98.19 88 VAL B C 1
ATOM 2954 O O . VAL B 1 88 ? 7.074 -5.996 -11.664 1 98.19 88 VAL B O 1
ATOM 2957 N N . GLU B 1 89 ? 7.367 -8.141 -10.945 1 97.5 89 GLU B N 1
ATOM 2958 C CA . GLU B 1 89 ? 6.742 -8.656 -12.164 1 97.5 89 GLU B CA 1
ATOM 2959 C C . GLU B 1 89 ? 5.422 -9.359 -11.852 1 97.5 89 GLU B C 1
ATOM 2961 O O . GLU B 1 89 ? 4.695 -9.758 -12.766 1 97.5 89 GLU B O 1
ATOM 2966 N N . TRP B 1 90 ? 5.105 -9.594 -10.609 1 98.69 90 TRP B N 1
ATOM 2967 C CA . TRP B 1 90 ? 3.891 -10.305 -10.219 1 98.69 90 TRP B CA 1
ATOM 2968 C C . TRP B 1 90 ? 3.029 -9.453 -9.297 1 98.69 90 TRP B C 1
ATOM 2970 O O . TRP B 1 90 ? 3.529 -8.539 -8.641 1 98.69 90 TRP B O 1
ATOM 2980 N N . VAL B 1 91 ? 1.755 -9.734 -9.281 1 98.88 91 VAL B N 1
ATOM 2981 C CA . VAL B 1 91 ? 0.854 -9.141 -8.297 1 98.88 91 VAL B CA 1
ATOM 2982 C C . VAL B 1 91 ? -0.194 -10.172 -7.871 1 98.88 91 VAL B C 1
ATOM 2984 O O . VAL B 1 91 ? -0.702 -10.93 -8.703 1 98.88 91 VAL B O 1
ATOM 2987 N N . ILE B 1 92 ? -0.411 -10.25 -6.598 1 98.56 92 ILE B N 1
ATOM 2988 C CA . ILE B 1 92 ? -1.479 -11.062 -6.031 1 98.56 92 ILE B CA 1
ATOM 2989 C C . ILE B 1 92 ? -2.783 -10.273 -6.016 1 98.56 92 ILE B C 1
ATOM 2991 O O . ILE B 1 92 ? -2.838 -9.164 -5.473 1 98.56 92 ILE B O 1
ATOM 2995 N N . LEU B 1 93 ? -3.832 -10.812 -6.621 1 98.75 93 LEU B N 1
ATOM 2996 C CA . LEU B 1 93 ? -5.129 -10.148 -6.641 1 98.75 93 LEU B CA 1
ATOM 2997 C C . LEU B 1 93 ? -6.242 -11.109 -6.246 1 98.75 93 LEU B C 1
ATOM 2999 O O . LEU B 1 93 ? -6.191 -12.297 -6.578 1 98.75 93 LEU B O 1
ATOM 3003 N N . GLY B 1 94 ? -7.168 -10.633 -5.512 1 97.94 94 GLY B N 1
ATOM 3004 C CA . GLY B 1 94 ? -8.32 -11.422 -5.113 1 97.94 94 GLY B CA 1
ATOM 3005 C C . GLY B 1 94 ? -8.07 -12.25 -3.863 1 97.94 94 GLY B C 1
ATOM 3006 O O . GLY B 1 94 ? -8.805 -13.203 -3.588 1 97.94 94 GLY B O 1
ATOM 3007 N N . HIS B 1 95 ? -7.02 -11.945 -3.135 1 96.44 95 HIS B N 1
ATOM 3008 C CA . HIS B 1 95 ? -6.773 -12.641 -1.879 1 96.44 95 HIS B CA 1
ATOM 3009 C C . HIS B 1 95 ? -7.973 -12.539 -0.943 1 96.44 95 HIS B C 1
ATOM 3011 O O . HIS B 1 95 ? -8.68 -11.531 -0.95 1 96.44 95 HIS B O 1
ATOM 3017 N N . SER B 1 96 ? -8.156 -13.539 -0.078 1 93.69 96 SER B N 1
ATOM 3018 C CA . SER B 1 96 ? -9.32 -13.633 0.793 1 93.69 96 SER B CA 1
ATOM 3019 C C . SER B 1 96 ? -9.438 -12.414 1.697 1 93.69 96 SER B C 1
ATOM 3021 O O . SER B 1 96 ? -10.539 -11.906 1.927 1 93.69 96 SER B O 1
ATOM 3023 N N . GLU B 1 97 ? -8.328 -11.969 2.141 1 93.06 97 GLU B N 1
ATOM 3024 C CA . GLU B 1 97 ? -8.336 -10.82 3.049 1 93.06 97 GLU B CA 1
ATOM 3025 C C . GLU B 1 97 ? -8.758 -9.547 2.322 1 93.06 97 GLU B C 1
ATOM 3027 O O . GLU B 1 97 ? -9.398 -8.672 2.912 1 93.06 97 GLU B O 1
ATOM 3032 N N . ARG B 1 98 ? -8.406 -9.406 1.049 1 97.69 98 ARG B N 1
ATOM 3033 C CA . ARG B 1 98 ? -8.859 -8.266 0.252 1 97.69 98 ARG B CA 1
ATOM 3034 C C . ARG B 1 98 ? -10.359 -8.328 0.013 1 97.69 98 ARG B C 1
ATOM 3036 O O . ARG B 1 98 ? -11.039 -7.301 -0.004 1 97.69 98 ARG B O 1
ATOM 3043 N N . ARG B 1 99 ? -10.883 -9.539 -0.124 1 96.5 99 ARG B N 1
ATOM 3044 C CA . ARG B 1 99 ? -12.32 -9.734 -0.332 1 96.5 99 ARG B CA 1
ATOM 3045 C C . ARG B 1 99 ? -13.094 -9.5 0.958 1 96.5 99 ARG B C 1
ATOM 3047 O O . ARG B 1 99 ? -13.984 -8.648 1.006 1 96.5 99 ARG B O 1
ATOM 3054 N N . HIS B 1 100 ? -12.688 -10.086 2.076 1 92.44 100 HIS B N 1
ATOM 3055 C CA . HIS B 1 100 ? -13.578 -10.219 3.225 1 92.44 100 HIS B CA 1
ATOM 3056 C C . HIS B 1 100 ? -13.281 -9.148 4.273 1 92.44 100 HIS B C 1
ATOM 3058 O O . HIS B 1 100 ? -14.172 -8.766 5.031 1 92.44 100 HIS B O 1
ATOM 3064 N N . VAL B 1 101 ? -12 -8.727 4.27 1 93.06 101 VAL B N 1
ATOM 3065 C CA . VAL B 1 101 ? -11.656 -7.695 5.246 1 93.06 101 VAL B CA 1
ATOM 3066 C C . VAL B 1 101 ? -11.797 -6.312 4.613 1 93.06 101 VAL B C 1
ATOM 3068 O O . VAL B 1 101 ? -12.32 -5.387 5.242 1 93.06 101 VAL B O 1
ATOM 3071 N N . PHE B 1 102 ? -11.477 -6.199 3.309 1 96.12 102 PHE B N 1
ATOM 3072 C CA . PHE B 1 102 ? -11.391 -4.867 2.723 1 96.12 102 PHE B CA 1
ATOM 3073 C C . PHE B 1 102 ? -12.461 -4.672 1.655 1 96.12 102 PHE B C 1
ATOM 3075 O O . PHE B 1 102 ? -12.547 -3.607 1.043 1 96.12 102 PHE B O 1
ATOM 3082 N N . GLY B 1 103 ? -13.211 -5.664 1.381 1 95.81 103 GLY B N 1
ATOM 3083 C CA . GLY B 1 103 ? -14.477 -5.504 0.682 1 95.81 103 GLY B CA 1
ATOM 3084 C C . GLY B 1 103 ? -14.328 -5.488 -0.827 1 95.81 103 GLY B C 1
ATOM 3085 O O . GLY B 1 103 ? -15.18 -4.949 -1.535 1 95.81 103 GLY B O 1
ATOM 3086 N N . GLU B 1 104 ? -13.281 -6.02 -1.415 1 97.62 104 GLU B N 1
ATOM 3087 C CA . GLU B 1 104 ? -13.156 -6.102 -2.867 1 97.62 104 GLU B CA 1
ATOM 3088 C C . GLU B 1 104 ? -14.094 -7.156 -3.445 1 97.62 104 GLU B C 1
ATOM 3090 O O . GLU B 1 104 ? -14.094 -8.305 -2.996 1 97.62 104 GLU B O 1
ATOM 3095 N N . ASN B 1 105 ? -14.836 -6.758 -4.434 1 97.62 105 ASN B N 1
ATOM 3096 C CA . ASN B 1 105 ? -15.766 -7.703 -5.039 1 97.62 105 ASN B CA 1
ATOM 3097 C C . ASN B 1 105 ? -15.219 -8.266 -6.344 1 97.62 105 ASN B C 1
ATOM 3099 O O . ASN B 1 105 ? -14.172 -7.832 -6.824 1 97.62 105 ASN B O 1
ATOM 3103 N N . ASP B 1 106 ? -15.93 -9.203 -6.895 1 98.25 106 ASP B N 1
ATOM 3104 C CA . ASP B 1 106 ? -15.461 -9.93 -8.07 1 98.25 106 ASP B CA 1
ATOM 3105 C C . ASP B 1 106 ? -15.266 -8.984 -9.258 1 98.25 106 ASP B C 1
ATOM 3107 O O . ASP B 1 106 ? -14.312 -9.125 -10.023 1 98.25 106 ASP B O 1
ATOM 3111 N N . GLU B 1 107 ? -16.156 -8.078 -9.414 1 98.25 107 GLU B N 1
ATOM 3112 C CA . GLU B 1 107 ? -16.078 -7.145 -10.539 1 98.25 107 GLU B CA 1
ATOM 3113 C C . GLU B 1 107 ? -14.797 -6.324 -10.477 1 98.25 107 GLU B C 1
ATOM 3115 O O . GLU B 1 107 ? -14.07 -6.223 -11.469 1 98.25 107 GLU B O 1
ATOM 3120 N N . LEU B 1 108 ? -14.562 -5.727 -9.336 1 98.5 108 LEU B N 1
ATOM 3121 C CA . LEU B 1 108 ? -13.352 -4.934 -9.148 1 98.5 108 LEU B CA 1
ATOM 3122 C C . LEU B 1 108 ? -12.102 -5.789 -9.367 1 98.5 108 LEU B C 1
ATOM 3124 O O . LEU B 1 108 ? -11.164 -5.355 -10.031 1 98.5 108 LEU B O 1
ATOM 3128 N N . ILE B 1 109 ? -12.117 -6.984 -8.836 1 98.69 109 ILE B N 1
ATOM 3129 C CA . ILE B 1 109 ? -10.969 -7.875 -8.961 1 98.69 109 ILE B CA 1
ATOM 3130 C C . ILE B 1 109 ? -10.727 -8.195 -10.438 1 98.69 109 ILE B C 1
ATOM 3132 O O . ILE B 1 109 ? -9.578 -8.195 -10.891 1 98.69 109 ILE B O 1
ATOM 3136 N N . GLY B 1 110 ? -11.797 -8.461 -11.148 1 98.69 110 GLY B N 1
ATOM 3137 C CA . GLY B 1 110 ? -11.648 -8.664 -12.578 1 98.69 110 GLY B CA 1
ATOM 3138 C C . GLY B 1 110 ? -11.008 -7.488 -13.289 1 98.69 110 GLY B C 1
ATOM 3139 O O . GLY B 1 110 ? -10.125 -7.672 -14.133 1 98.69 110 GLY B O 1
ATOM 3140 N N . GLN B 1 111 ? -11.406 -6.277 -12.961 1 98.69 111 GLN B N 1
ATOM 3141 C CA . GLN B 1 111 ? -10.859 -5.07 -13.562 1 98.69 111 GLN B CA 1
ATOM 3142 C C . GLN B 1 111 ? -9.383 -4.902 -13.211 1 98.69 111 GLN B C 1
ATOM 3144 O O . GLN B 1 111 ? -8.578 -4.504 -14.055 1 98.69 111 GLN B O 1
ATOM 3149 N N . LYS B 1 112 ? -9.078 -5.203 -11.992 1 98.81 112 LYS B N 1
ATOM 3150 C CA . LYS B 1 112 ? -7.684 -5.133 -11.562 1 98.81 112 LYS B CA 1
ATOM 3151 C C . LYS B 1 112 ? -6.824 -6.133 -12.328 1 98.81 112 LYS B C 1
ATOM 3153 O O . LYS B 1 112 ? -5.711 -5.809 -12.75 1 98.81 112 LYS B O 1
ATOM 3158 N N . VAL B 1 113 ? -7.332 -7.336 -12.516 1 98.81 113 VAL B N 1
ATOM 3159 C CA . VAL B 1 113 ? -6.617 -8.367 -13.25 1 98.81 113 VAL B CA 1
ATOM 3160 C C . VAL B 1 113 ? -6.375 -7.91 -14.688 1 98.81 113 VAL B C 1
ATOM 3162 O O . VAL B 1 113 ? -5.262 -8.023 -15.203 1 98.81 113 VAL B O 1
ATOM 3165 N N . ALA B 1 114 ? -7.367 -7.379 -15.281 1 98.56 114 ALA B N 1
ATOM 3166 C CA . ALA B 1 114 ? -7.242 -6.891 -16.656 1 98.56 114 ALA B CA 1
ATOM 3167 C C . ALA B 1 114 ? -6.125 -5.859 -16.766 1 98.56 114 ALA B C 1
ATOM 3169 O O . ALA B 1 114 ? -5.258 -5.969 -17.641 1 98.56 114 ALA B O 1
ATOM 3170 N N . HIS B 1 115 ? -6.184 -4.906 -15.922 1 98.69 115 HIS B N 1
ATOM 3171 C CA . HIS B 1 115 ? -5.211 -3.82 -16.016 1 98.69 115 HIS B CA 1
ATOM 3172 C C . HIS B 1 115 ? -3.805 -4.312 -15.688 1 98.69 115 HIS B C 1
ATOM 3174 O O . HIS B 1 115 ? -2.83 -3.869 -16.297 1 98.69 115 HIS B O 1
ATOM 3180 N N . ALA B 1 116 ? -3.674 -5.16 -14.703 1 98.75 116 ALA B N 1
ATOM 3181 C CA . ALA B 1 116 ? -2.373 -5.73 -14.359 1 98.75 116 ALA B CA 1
ATOM 3182 C C . ALA B 1 116 ? -1.764 -6.457 -15.562 1 98.75 116 ALA B C 1
ATOM 3184 O O . ALA B 1 116 ? -0.592 -6.254 -15.883 1 98.75 116 ALA B O 1
ATOM 3185 N N . LEU B 1 117 ? -2.535 -7.258 -16.234 1 98.62 117 LEU B N 1
ATOM 3186 C CA . LEU B 1 117 ? -2.061 -8.008 -17.391 1 98.62 117 LEU B CA 1
ATOM 3187 C C . LEU B 1 117 ? -1.727 -7.066 -18.547 1 98.62 117 LEU B C 1
ATOM 3189 O O . LEU B 1 117 ? -0.719 -7.254 -19.219 1 98.62 117 LEU B O 1
ATOM 3193 N N . GLU B 1 118 ? -2.535 -6.09 -18.703 1 97.81 118 GLU B N 1
ATOM 3194 C CA . GLU B 1 118 ? -2.281 -5.098 -19.734 1 97.81 118 GLU B CA 1
ATOM 3195 C C . GLU B 1 118 ? -0.962 -4.367 -19.5 1 97.81 118 GLU B C 1
ATOM 3197 O O . GLU B 1 118 ? -0.318 -3.902 -20.438 1 97.81 118 GLU B O 1
ATOM 3202 N N . SER B 1 119 ? -0.62 -4.254 -18.25 1 97.69 119 SER B N 1
ATOM 3203 C CA . SER B 1 119 ? 0.614 -3.576 -17.875 1 97.69 119 SER B CA 1
ATOM 3204 C C . SER B 1 119 ? 1.789 -4.547 -17.828 1 97.69 119 SER B C 1
ATOM 3206 O O . SER B 1 119 ? 2.844 -4.234 -17.281 1 97.69 119 SER B O 1
ATOM 3208 N N . ASP B 1 120 ? 1.548 -5.766 -18.297 1 97.5 120 ASP B N 1
ATOM 3209 C CA . ASP B 1 120 ? 2.572 -6.789 -18.5 1 97.5 120 ASP B CA 1
ATOM 3210 C C . ASP B 1 120 ? 3.033 -7.375 -17.172 1 97.5 120 ASP B C 1
ATOM 3212 O O . ASP B 1 120 ? 4.211 -7.707 -17.016 1 97.5 120 ASP B O 1
ATOM 3216 N N . LEU B 1 121 ? 2.184 -7.383 -16.203 1 98.44 121 LEU B N 1
ATOM 3217 C CA . LEU B 1 121 ? 2.434 -8.109 -14.969 1 98.44 121 LEU B CA 1
ATOM 3218 C C . LEU B 1 121 ? 1.871 -9.523 -15.039 1 98.44 121 LEU B C 1
ATOM 3220 O O . LEU B 1 121 ? 0.883 -9.766 -15.734 1 98.44 121 LEU B O 1
ATOM 3224 N N . GLY B 1 122 ? 2.613 -10.469 -14.359 1 98.56 122 GLY B N 1
ATOM 3225 C CA . GLY B 1 122 ? 1.947 -11.711 -14.016 1 98.56 122 GLY B CA 1
ATOM 3226 C C . GLY B 1 122 ? 0.967 -11.57 -12.867 1 98.56 122 GLY B C 1
ATOM 3227 O O . GLY B 1 122 ? 1.17 -10.758 -11.969 1 98.56 122 GLY B O 1
ATOM 3228 N N . VAL B 1 123 ? -0.089 -12.375 -12.938 1 98.75 123 VAL B N 1
ATOM 3229 C CA . VAL B 1 123 ? -1.114 -12.25 -11.906 1 98.75 123 VAL B CA 1
ATOM 3230 C C . VAL B 1 123 ? -1.299 -13.586 -11.195 1 98.75 123 VAL B C 1
ATOM 3232 O O . VAL B 1 123 ? -1.465 -14.625 -11.844 1 98.75 123 VAL B O 1
ATOM 3235 N N . ILE B 1 124 ? -1.135 -13.562 -9.898 1 98.06 124 ILE B N 1
ATOM 3236 C CA . ILE B 1 124 ? -1.603 -14.648 -9.047 1 98.06 124 ILE B CA 1
ATOM 3237 C C . ILE B 1 124 ? -3.016 -14.344 -8.547 1 98.06 124 ILE B C 1
ATOM 3239 O O . ILE B 1 124 ? -3.199 -13.547 -7.629 1 98.06 124 ILE B O 1
ATOM 3243 N N . ALA B 1 125 ? -3.971 -14.945 -9.164 1 98.25 125 ALA B N 1
ATOM 3244 C CA . ALA B 1 125 ? -5.379 -14.688 -8.875 1 98.25 125 ALA B CA 1
ATOM 3245 C C . ALA B 1 125 ? -5.914 -15.672 -7.844 1 98.25 125 ALA B C 1
ATOM 3247 O O . ALA B 1 125 ? -5.922 -16.891 -8.078 1 98.25 125 ALA B O 1
ATOM 3248 N N . CYS B 1 126 ? -6.402 -15.156 -6.758 1 96.75 126 CYS B N 1
ATOM 3249 C CA . CYS B 1 126 ? -6.855 -15.992 -5.652 1 96.75 126 CYS B CA 1
ATOM 3250 C C . CYS B 1 126 ? -8.367 -16.172 -5.695 1 96.75 126 CYS B C 1
ATOM 3252 O O . CYS B 1 126 ? -9.109 -15.227 -5.941 1 96.75 126 CYS B O 1
ATOM 3254 N N . ILE B 1 127 ? -8.766 -17.375 -5.477 1 96.94 127 ILE B N 1
ATOM 3255 C CA . ILE B 1 127 ? -10.18 -17.719 -5.359 1 96.94 127 ILE B CA 1
ATOM 3256 C C . ILE B 1 127 ? -10.383 -18.672 -4.191 1 96.94 127 ILE B C 1
ATOM 3258 O O . ILE B 1 127 ? -9.461 -19.391 -3.803 1 96.94 127 ILE B O 1
ATOM 3262 N N . GLY B 1 128 ? -11.531 -18.625 -3.592 1 94.62 128 GLY B N 1
ATOM 3263 C CA . GLY B 1 128 ? -11.797 -19.516 -2.477 1 94.62 128 GLY B CA 1
ATOM 3264 C C . GLY B 1 128 ? -13.117 -19.234 -1.787 1 94.62 128 GLY B C 1
ATOM 3265 O O . GLY B 1 128 ? -13.617 -18.109 -1.835 1 94.62 128 GLY B O 1
ATOM 3266 N N . GLU B 1 129 ? -13.617 -20.25 -1.154 1 94 129 GLU B N 1
ATOM 3267 C CA . GLU B 1 129 ? -14.898 -20.125 -0.47 1 94 129 GLU B CA 1
ATOM 3268 C C . GLU B 1 129 ? -14.711 -19.984 1.037 1 94 129 GLU B C 1
ATOM 3270 O O . GLU B 1 129 ? -13.719 -20.469 1.592 1 94 129 GLU B O 1
ATOM 3275 N N . LYS B 1 130 ? -15.641 -19.359 1.655 1 91.69 130 LYS B N 1
ATOM 3276 C CA . LYS B 1 130 ? -15.68 -19.297 3.113 1 91.69 130 LYS B CA 1
ATOM 3277 C C . LYS B 1 130 ? -16.141 -20.625 3.715 1 91.69 130 LYS B C 1
ATOM 3279 O O . LYS B 1 130 ? -16.625 -21.5 2.998 1 91.69 130 LYS B O 1
ATOM 3284 N N . LEU B 1 131 ? -15.938 -20.719 5.023 1 87.5 131 LEU B N 1
ATOM 3285 C CA . LEU B 1 131 ? -16.328 -21.938 5.723 1 87.5 131 LEU B CA 1
ATOM 3286 C C . LEU B 1 131 ? -17.812 -22.203 5.574 1 87.5 131 LEU B C 1
ATOM 3288 O O . LEU B 1 131 ? -18.219 -23.328 5.309 1 87.5 131 LEU B O 1
ATOM 3292 N N . GLU B 1 132 ? -18.609 -21.156 5.738 1 91.12 132 GLU B N 1
ATOM 3293 C CA . GLU B 1 132 ? -20.062 -21.297 5.645 1 91.12 132 GLU B CA 1
ATOM 3294 C C . GLU B 1 132 ? -20.469 -21.797 4.262 1 91.12 132 GLU B C 1
ATOM 3296 O O . GLU B 1 132 ? -21.422 -22.578 4.133 1 91.12 132 GLU B O 1
ATOM 3301 N N . GLU B 1 133 ? -19.766 -21.391 3.24 1 93.38 133 GLU B N 1
ATOM 3302 C CA . GLU B 1 133 ? -20.062 -21.797 1.87 1 93.38 133 GLU B CA 1
ATOM 3303 C C . GLU B 1 133 ? -19.656 -23.25 1.637 1 93.38 133 GLU B C 1
ATOM 3305 O O . GLU B 1 133 ? -20.344 -23.984 0.927 1 93.38 133 GLU B O 1
ATOM 3310 N N . ARG B 1 134 ? -18.547 -23.672 2.25 1 89.69 134 ARG B N 1
ATOM 3311 C CA . ARG B 1 134 ? -18.125 -25.062 2.188 1 89.69 134 ARG B CA 1
ATOM 3312 C C . ARG B 1 134 ? -19.141 -25.984 2.859 1 89.69 134 ARG B C 1
ATOM 3314 O O . ARG B 1 134 ? -19.516 -27.016 2.299 1 89.69 134 ARG B O 1
ATOM 3321 N N . GLU B 1 135 ? -19.562 -25.562 4.016 1 90.88 135 GLU B N 1
ATOM 3322 C CA . GLU B 1 135 ? -20.5 -26.359 4.789 1 90.88 135 GLU B CA 1
ATOM 3323 C C . GLU B 1 135 ? -21.859 -26.422 4.098 1 90.88 135 GLU B C 1
ATOM 3325 O O . GLU B 1 135 ? -22.578 -27.422 4.219 1 90.88 135 GLU B O 1
ATOM 3330 N N . ALA B 1 136 ? -22.156 -25.406 3.361 1 95 136 ALA B N 1
ATOM 3331 C CA . ALA B 1 136 ? -23.422 -25.359 2.625 1 95 136 ALA B CA 1
ATOM 3332 C C . ALA B 1 136 ? -23.312 -26.109 1.301 1 95 136 ALA B C 1
ATOM 3334 O O . ALA B 1 136 ? -24.297 -26.234 0.571 1 95 136 ALA B O 1
ATOM 3335 N N . GLY B 1 137 ? -22.141 -26.547 1.009 1 93.06 137 GLY B N 1
ATOM 3336 C CA . GLY B 1 137 ? -21.938 -27.312 -0.213 1 93.06 137 GLY B CA 1
ATOM 3337 C C . GLY B 1 137 ? -21.922 -26.453 -1.461 1 93.06 137 GLY B C 1
ATOM 3338 O O . GLY B 1 137 ? -22.266 -26.922 -2.549 1 93.06 137 GLY B O 1
ATOM 3339 N N . THR B 1 138 ? -21.578 -25.172 -1.337 1 95.62 138 THR B N 1
ATOM 3340 C CA . THR B 1 138 ? -21.656 -24.25 -2.475 1 95.62 138 THR B CA 1
ATOM 3341 C C . THR B 1 138 ? -20.25 -23.859 -2.936 1 95.62 138 THR B C 1
ATOM 3343 O O . THR B 1 138 ? -20.062 -22.797 -3.531 1 95.62 138 THR B O 1
ATOM 3346 N N . THR B 1 139 ? -19.25 -24.656 -2.674 1 95.12 139 THR B N 1
ATOM 3347 C CA . THR B 1 139 ? -17.859 -24.375 -3.033 1 95.12 139 THR B CA 1
ATOM 3348 C C . THR B 1 139 ? -17.734 -24.125 -4.531 1 95.12 139 THR B C 1
ATOM 3350 O O . THR B 1 139 ? -17.172 -23.094 -4.945 1 95.12 139 THR B O 1
ATOM 3353 N N . GLU B 1 140 ? -18.281 -25 -5.309 1 95.81 140 GLU B N 1
ATOM 3354 C CA . GLU B 1 140 ? -18.141 -24.891 -6.758 1 95.81 140 GLU B CA 1
ATOM 3355 C C . GLU B 1 140 ? -18.766 -23.594 -7.273 1 95.81 140 GLU B C 1
ATOM 3357 O O . GLU B 1 140 ? -18.172 -22.891 -8.094 1 95.81 140 GLU B O 1
ATOM 3362 N N . GLU B 1 141 ? -19.922 -23.297 -6.754 1 97.25 141 GLU B N 1
ATOM 3363 C CA . GLU B 1 141 ? -20.625 -22.078 -7.176 1 97.25 141 GLU B CA 1
ATOM 3364 C C . GLU B 1 141 ? -19.781 -20.844 -6.902 1 97.25 141 GLU B C 1
ATOM 3366 O O . GLU B 1 141 ? -19.672 -19.969 -7.762 1 97.25 141 GLU B O 1
ATOM 3371 N N . VAL B 1 142 ? -19.219 -20.766 -5.723 1 97.31 142 VAL B N 1
ATOM 3372 C CA . VAL B 1 142 ? -18.422 -19.609 -5.305 1 97.31 142 VAL B CA 1
ATOM 3373 C C . VAL B 1 142 ? -17.156 -19.516 -6.145 1 97.31 142 VAL B C 1
ATOM 3375 O O . VAL B 1 142 ? -16.859 -18.469 -6.719 1 97.31 142 VAL B O 1
ATOM 3378 N N . VAL B 1 143 ? -16.469 -20.609 -6.277 1 97.25 143 VAL B N 1
ATOM 3379 C CA . VAL B 1 143 ? -15.18 -20.609 -6.961 1 97.25 143 VAL B CA 1
ATOM 3380 C C . VAL B 1 143 ? -15.383 -20.375 -8.453 1 97.25 143 VAL B C 1
ATOM 3382 O O . VAL B 1 143 ? -14.586 -19.672 -9.094 1 97.25 143 VAL B O 1
ATOM 3385 N N . TYR B 1 144 ? -16.406 -20.875 -9.047 1 98.06 144 TYR B N 1
ATOM 3386 C CA . TYR B 1 144 ? -16.703 -20.656 -10.461 1 98.06 144 TYR B CA 1
ATOM 3387 C C . TYR B 1 144 ? -17.047 -19.188 -10.719 1 98.06 144 TYR B C 1
ATOM 3389 O O . TYR B 1 144 ? -16.609 -18.609 -11.711 1 98.06 144 TYR B O 1
ATOM 3397 N N . ALA B 1 145 ? -17.859 -18.641 -9.844 1 98.25 145 ALA B N 1
ATOM 3398 C CA . ALA B 1 145 ? -18.25 -17.25 -10.008 1 98.25 145 ALA B CA 1
ATOM 3399 C C . ALA B 1 145 ? -17.031 -16.328 -9.938 1 98.25 145 ALA B C 1
ATOM 3401 O O . ALA B 1 145 ? -16.875 -15.422 -10.75 1 98.25 145 ALA B O 1
ATOM 3402 N N . GLN B 1 146 ? -16.219 -16.547 -8.938 1 98.38 146 GLN B N 1
ATOM 3403 C CA . GLN B 1 146 ? -14.984 -15.773 -8.805 1 98.38 146 GLN B CA 1
ATOM 3404 C C . GLN B 1 146 ? -14.086 -15.945 -10.023 1 98.38 146 GLN B C 1
ATOM 3406 O O . GLN B 1 146 ? -13.555 -14.969 -10.555 1 98.38 146 GLN B O 1
ATOM 3411 N N . THR B 1 147 ? -13.938 -17.141 -10.523 1 98.56 147 THR B N 1
ATOM 3412 C CA . THR B 1 147 ? -13.094 -17.438 -11.68 1 98.56 147 THR B CA 1
ATOM 3413 C C . THR B 1 147 ? -13.688 -16.812 -12.945 1 98.56 147 THR B C 1
ATOM 3415 O O . THR B 1 147 ? -12.953 -16.328 -13.805 1 98.56 147 THR B O 1
ATOM 3418 N N . GLN B 1 148 ? -14.984 -16.859 -13.07 1 98.62 148 GLN B N 1
ATOM 3419 C CA . GLN B 1 148 ? -15.648 -16.266 -14.219 1 98.62 148 GLN B CA 1
ATOM 3420 C C . GLN B 1 148 ? -15.352 -14.766 -14.32 1 98.62 148 GLN B C 1
ATOM 3422 O O . GLN B 1 148 ? -15.062 -14.258 -15.398 1 98.62 148 GLN B O 1
ATOM 3427 N N . ALA B 1 149 ? -15.484 -14.078 -13.18 1 98.5 149 ALA B N 1
ATOM 3428 C CA . ALA B 1 149 ? -15.195 -12.648 -13.148 1 98.5 149 ALA B CA 1
ATOM 3429 C C . ALA B 1 149 ? -13.766 -12.367 -13.609 1 98.5 149 ALA B C 1
ATOM 3431 O O . ALA B 1 149 ? -13.508 -11.359 -14.266 1 98.5 149 ALA B O 1
ATOM 3432 N N . ILE B 1 150 ? -12.844 -13.227 -13.227 1 98.62 150 ILE B N 1
ATOM 3433 C CA . ILE B 1 150 ? -11.453 -13.102 -13.648 1 98.62 150 ILE B CA 1
ATOM 3434 C C . ILE B 1 150 ? -11.336 -13.43 -15.141 1 98.62 150 ILE B C 1
ATOM 3436 O O . ILE B 1 150 ? -10.766 -12.648 -15.906 1 98.62 150 ILE B O 1
ATOM 3440 N N . ALA B 1 151 ? -11.906 -14.508 -15.562 1 98.56 151 ALA B N 1
ATOM 3441 C CA . ALA B 1 151 ? -11.805 -15 -16.938 1 98.56 151 ALA B CA 1
ATOM 3442 C C . ALA B 1 151 ? -12.359 -13.984 -17.922 1 98.56 151 ALA B C 1
ATOM 3444 O O . ALA B 1 151 ? -11.844 -13.844 -19.031 1 98.56 151 ALA B O 1
ATOM 3445 N N . ASP B 1 152 ? -13.398 -13.305 -17.547 1 98.25 152 ASP B N 1
ATOM 3446 C CA . ASP B 1 152 ? -14.023 -12.297 -18.406 1 98.25 152 ASP B CA 1
ATOM 3447 C C . ASP B 1 152 ? -13.047 -11.164 -18.719 1 98.25 152 ASP B C 1
ATOM 3449 O O . ASP B 1 152 ? -13.273 -10.391 -19.656 1 9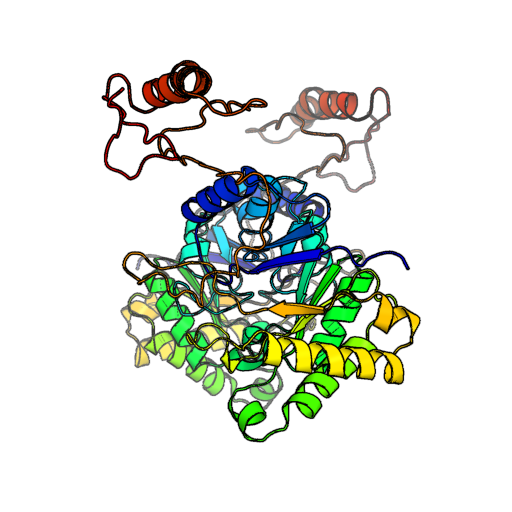8.25 152 ASP B O 1
ATOM 3453 N N . ASN B 1 153 ? -11.961 -11.102 -17.922 1 98.19 153 ASN B N 1
ATOM 3454 C CA . ASN B 1 153 ? -11.031 -9.977 -18.031 1 98.19 153 ASN B CA 1
ATOM 3455 C C . ASN B 1 153 ? -9.633 -10.445 -18.422 1 98.19 153 ASN B C 1
ATOM 3457 O O . ASN B 1 153 ? -8.664 -9.688 -18.312 1 98.19 153 ASN B O 1
ATOM 3461 N N . VAL B 1 154 ? -9.5 -11.672 -18.891 1 97.94 154 VAL B N 1
ATOM 3462 C CA . VAL B 1 154 ? -8.195 -12.227 -19.25 1 97.94 154 VAL B CA 1
ATOM 3463 C C . VAL B 1 154 ? -8.188 -12.594 -20.734 1 97.94 154 VAL B C 1
ATOM 3465 O O . VAL B 1 154 ? -9.039 -13.352 -21.203 1 97.94 154 VAL B O 1
ATOM 3468 N N . LYS B 1 155 ? -7.309 -12.094 -21.438 1 94.5 155 LYS B N 1
ATOM 3469 C CA . LYS B 1 155 ? -7.129 -12.445 -22.844 1 94.5 155 LYS B CA 1
ATOM 3470 C C . LYS B 1 155 ? -6.004 -13.453 -23.031 1 94.5 155 LYS B C 1
ATOM 3472 O O . LYS B 1 155 ? -6.07 -14.328 -23.891 1 94.5 155 LYS B O 1
ATOM 3477 N N . ASP B 1 156 ? -5.043 -13.344 -22.25 1 94.88 156 ASP B N 1
ATOM 3478 C CA . ASP B 1 156 ? -3.871 -14.219 -22.281 1 94.88 156 ASP B CA 1
ATOM 3479 C C . ASP B 1 156 ? -3.633 -14.867 -20.922 1 94.88 156 ASP B C 1
ATOM 3481 O O . ASP B 1 156 ? -3.254 -14.195 -19.969 1 94.88 156 ASP B O 1
ATOM 3485 N N . TRP B 1 157 ? -3.795 -16.141 -20.844 1 97.12 157 TRP B N 1
ATOM 3486 C CA . TRP B 1 157 ? -3.732 -16.875 -19.594 1 97.12 157 TRP B CA 1
ATOM 3487 C C . TRP B 1 157 ? -2.305 -17.328 -19.297 1 97.12 157 TRP B C 1
ATOM 3489 O O . TRP B 1 157 ? -2.041 -17.922 -18.234 1 97.12 157 TRP B O 1
ATOM 3499 N N . SER B 1 158 ? -1.362 -17.016 -20.172 1 95.38 158 SER B N 1
ATOM 3500 C CA . SER B 1 158 ? 0.01 -17.484 -20 1 95.38 158 SER B CA 1
ATOM 3501 C C . SER B 1 158 ? 0.683 -16.797 -18.812 1 95.38 158 SER B C 1
ATOM 3503 O O . SER B 1 158 ? 1.702 -17.266 -18.312 1 95.38 158 SER B O 1
ATOM 3505 N N . LYS B 1 159 ? 0.1 -15.695 -18.328 1 96.25 159 LYS B N 1
ATOM 3506 C CA . LYS B 1 159 ? 0.692 -14.938 -17.219 1 96.25 159 LYS B CA 1
ATOM 3507 C C . LYS B 1 159 ? -0.21 -14.961 -15.992 1 96.25 159 LYS B C 1
ATOM 3509 O O . LYS B 1 159 ? -0.133 -14.07 -15.148 1 96.25 159 LYS B O 1
ATOM 3514 N N . VAL B 1 160 ? -1.112 -15.883 -15.953 1 97.94 160 VAL B N 1
ATOM 3515 C CA . VAL B 1 160 ? -2.041 -15.977 -14.836 1 97.94 160 VAL B CA 1
ATOM 3516 C C . VAL B 1 160 ? 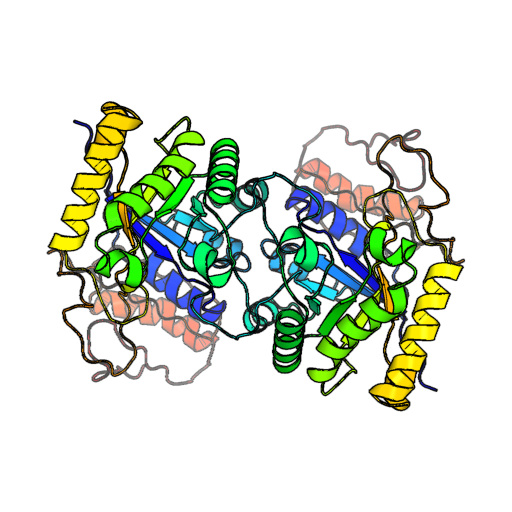-1.852 -17.312 -14.117 1 97.94 160 VAL B C 1
ATOM 3518 O O . VAL B 1 160 ? -1.776 -18.359 -14.758 1 97.94 160 VAL B O 1
ATOM 3521 N N . VAL B 1 161 ? -1.649 -17.266 -12.875 1 96.5 161 VAL B N 1
ATOM 3522 C CA . VAL B 1 161 ? -1.709 -18.422 -11.984 1 96.5 161 VAL B CA 1
ATOM 3523 C C . VAL B 1 161 ? -2.951 -18.328 -11.102 1 96.5 161 VAL B C 1
ATOM 3525 O O . VAL B 1 161 ? -3.221 -17.297 -10.5 1 96.5 161 VAL B O 1
ATOM 3528 N N . LEU B 1 162 ? -3.75 -19.359 -11.062 1 96.69 162 LEU B N 1
ATOM 3529 C CA . LEU B 1 162 ? -4.906 -19.422 -10.172 1 96.69 162 LEU B CA 1
ATOM 3530 C C . LEU B 1 162 ? -4.535 -20.062 -8.836 1 96.69 162 LEU B C 1
ATOM 3532 O O . LEU B 1 162 ? -4 -21.172 -8.812 1 96.69 162 LEU B O 1
ATOM 3536 N N . ALA B 1 163 ? -4.73 -19.312 -7.793 1 93.75 163 ALA B N 1
ATOM 3537 C CA . ALA B 1 163 ? -4.465 -19.828 -6.449 1 93.75 163 ALA B CA 1
ATOM 3538 C C . ALA B 1 163 ? -5.766 -20.125 -5.707 1 93.75 163 ALA B C 1
ATOM 3540 O O . ALA B 1 163 ? -6.496 -19.203 -5.336 1 93.75 163 ALA B O 1
ATOM 3541 N N . TYR B 1 164 ? -6.039 -21.391 -5.523 1 93 164 TYR B N 1
ATOM 3542 C CA . TYR B 1 164 ? -7.184 -21.797 -4.715 1 93 164 TYR B CA 1
ATOM 3543 C C . TYR B 1 164 ? -6.844 -21.75 -3.229 1 93 164 TYR B C 1
ATOM 3545 O O . TYR B 1 164 ? -5.973 -22.484 -2.764 1 93 164 TYR B O 1
ATOM 3553 N N . GLU B 1 165 ? -7.59 -20.781 -2.578 1 88.38 165 GLU B N 1
ATOM 3554 C CA . GLU B 1 165 ? -7.355 -20.547 -1.157 1 88.38 165 GLU B CA 1
ATOM 3555 C C . GLU B 1 165 ? -8.648 -20.672 -0.358 1 88.38 165 GLU B C 1
ATOM 3557 O O . GLU B 1 165 ? -9.297 -19.672 -0.046 1 88.38 165 GLU B O 1
ATOM 3562 N N . PRO B 1 166 ? -8.969 -21.969 0.013 1 87.25 166 PRO B N 1
ATOM 3563 C CA . PRO B 1 166 ? -10.141 -22.047 0.892 1 87.25 166 PRO B CA 1
ATOM 3564 C C . PRO B 1 166 ? -9.992 -21.188 2.148 1 87.25 166 PRO B C 1
ATOM 3566 O O . PRO B 1 166 ? -9.094 -21.422 2.963 1 87.25 166 PRO B O 1
ATOM 3569 N N . VAL B 1 167 ? -10.859 -20.219 2.295 1 84.88 167 VAL B N 1
ATOM 3570 C CA . VAL B 1 167 ? -10.719 -19.188 3.303 1 84.88 167 VAL B CA 1
ATOM 3571 C C . VAL B 1 167 ? -10.688 -19.797 4.695 1 84.88 167 VAL B C 1
ATOM 3573 O O . VAL B 1 167 ? -9.992 -19.312 5.59 1 84.88 167 VAL B O 1
ATOM 3576 N N . TRP B 1 168 ? -11.383 -20.891 4.832 1 78 168 TRP B N 1
ATOM 3577 C CA . TRP B 1 168 ? -11.5 -21.562 6.121 1 78 168 TRP B CA 1
ATOM 3578 C C . TRP B 1 168 ? -10.195 -22.266 6.484 1 78 168 TRP B C 1
ATOM 3580 O O . TRP B 1 168 ? -10.008 -22.688 7.629 1 78 168 TRP B O 1
ATOM 3590 N N . ALA B 1 169 ? -9.297 -22.359 5.602 1 69.69 169 ALA B N 1
ATOM 3591 C CA . ALA B 1 169 ? -8.031 -23.047 5.836 1 69.69 169 ALA B CA 1
ATOM 3592 C C . ALA B 1 169 ? -6.887 -22.047 5.992 1 69.69 169 ALA B C 1
ATOM 3594 O O . ALA B 1 169 ? -5.738 -22.438 6.215 1 69.69 169 ALA B O 1
ATOM 3595 N N . ILE B 1 170 ? -7.277 -20.75 5.891 1 66.75 170 ILE B N 1
ATOM 3596 C CA . ILE B 1 170 ? -6.234 -19.734 5.957 1 66.75 170 ILE B CA 1
ATOM 3597 C C . ILE B 1 170 ? -6.035 -19.297 7.406 1 66.75 170 ILE B C 1
ATOM 3599 O O . ILE B 1 170 ? -6.934 -18.703 8.008 1 66.75 170 ILE B O 1
ATOM 3603 N N . GLY B 1 171 ? -5.039 -19.484 8.023 1 54.78 171 GLY B N 1
ATOM 3604 C CA . GLY B 1 171 ? -4.648 -18.984 9.328 1 54.78 171 GLY B CA 1
ATOM 3605 C C . GLY B 1 171 ? -5.441 -19.609 10.461 1 54.78 171 GLY B C 1
ATOM 3606 O O . GLY B 1 171 ? -5.41 -19.125 11.594 1 54.78 171 GLY B O 1
ATOM 3607 N N . THR B 1 172 ? -6.336 -20.484 10.258 1 55.16 172 THR B N 1
ATOM 3608 C CA . THR B 1 172 ? -7.223 -21.016 11.281 1 55.16 172 THR B CA 1
ATOM 3609 C C . THR B 1 172 ? -6.633 -22.281 11.914 1 55.16 172 THR B C 1
ATOM 3611 O O . THR B 1 172 ? -7.129 -22.75 12.938 1 55.16 172 THR B O 1
ATOM 3614 N N . GLY B 1 173 ? -5.648 -22.688 11.352 1 56.06 173 GLY B N 1
ATOM 3615 C CA . GLY B 1 173 ? -5.137 -23.969 11.805 1 56.06 173 GLY B CA 1
ATOM 3616 C C . GLY B 1 173 ? -5.805 -25.141 11.133 1 56.06 173 GLY B C 1
ATOM 3617 O O . GLY B 1 173 ? -5.277 -26.266 11.148 1 56.06 173 GLY B O 1
ATOM 3618 N N . LYS B 1 174 ? -6.914 -24.922 10.484 1 63.69 174 LYS B N 1
ATOM 3619 C CA . LYS B 1 174 ? -7.562 -25.938 9.68 1 63.69 174 LYS B CA 1
ATOM 3620 C C . LYS B 1 174 ? -7 -25.969 8.258 1 63.69 174 LYS B C 1
ATOM 3622 O O . LYS B 1 174 ? -6.719 -24.906 7.684 1 63.69 174 LYS B O 1
ATOM 3627 N N . THR B 1 175 ? -6.504 -27.172 7.824 1 66.88 175 THR B N 1
ATOM 3628 C CA . THR B 1 175 ? -5.945 -27.312 6.484 1 66.88 175 THR B CA 1
ATOM 3629 C C . THR B 1 175 ? -6.797 -28.266 5.648 1 66.88 175 THR B C 1
ATOM 3631 O O . THR B 1 175 ? -7.273 -29.281 6.148 1 66.88 175 THR B O 1
ATOM 3634 N N . ALA B 1 176 ? -7.109 -27.844 4.469 1 73.19 176 ALA B N 1
ATOM 3635 C CA . ALA B 1 176 ? -7.75 -28.781 3.543 1 73.19 176 ALA B CA 1
ATOM 3636 C C . ALA B 1 176 ? -6.859 -29.984 3.279 1 73.19 176 ALA B C 1
ATOM 3638 O O . ALA B 1 176 ? -5.641 -29.859 3.154 1 73.19 176 ALA B O 1
ATOM 3639 N N . SER B 1 177 ? -7.488 -31.156 3.166 1 74.69 177 SER B N 1
ATOM 3640 C CA . SER B 1 177 ? -6.711 -32.344 2.781 1 74.69 177 SER B CA 1
ATOM 3641 C C . SER B 1 177 ? -6.289 -32.25 1.317 1 74.69 177 SER B C 1
ATOM 3643 O O . SER B 1 177 ? -6.895 -31.531 0.526 1 74.69 177 SER B O 1
ATOM 3645 N N . PRO B 1 178 ? -5.207 -32.969 1.041 1 77.44 178 PRO B N 1
ATOM 3646 C CA . PRO B 1 178 ? -4.812 -33.031 -0.369 1 77.44 178 PRO B CA 1
ATOM 3647 C C . PRO B 1 178 ? -5.949 -33.469 -1.283 1 77.44 178 PRO B C 1
ATOM 3649 O O . PRO B 1 178 ? -6.078 -32.969 -2.404 1 77.44 178 PRO B O 1
ATOM 3652 N N . GLU B 1 179 ? -6.715 -34.375 -0.809 1 78.75 179 GLU B N 1
ATOM 3653 C CA . GLU B 1 179 ? -7.836 -34.875 -1.596 1 78.75 179 GLU B CA 1
ATOM 3654 C C . GLU B 1 179 ? -8.875 -33.781 -1.833 1 78.75 179 GLU B C 1
ATOM 3656 O O . GLU B 1 179 ? -9.43 -33.656 -2.932 1 78.75 179 GLU B O 1
ATOM 3661 N N . GLN B 1 180 ? -9.109 -33.031 -0.777 1 79.06 180 GLN B N 1
ATOM 3662 C CA . GLN B 1 180 ? -10.062 -31.938 -0.895 1 79.06 180 GLN B CA 1
ATOM 3663 C C . GLN B 1 180 ? -9.578 -30.891 -1.894 1 79.06 180 GLN B C 1
ATOM 3665 O O . GLN B 1 180 ? -10.352 -30.422 -2.729 1 79.06 180 GLN B O 1
ATOM 3670 N N . ALA B 1 181 ? -8.281 -30.547 -1.768 1 82.75 181 ALA B N 1
ATOM 3671 C CA . ALA B 1 181 ? -7.688 -29.578 -2.699 1 82.75 181 ALA B CA 1
ATOM 3672 C C . ALA B 1 181 ? -7.73 -30.109 -4.129 1 82.75 181 ALA B C 1
ATOM 3674 O O . ALA B 1 181 ? -8.094 -29.391 -5.059 1 82.75 181 ALA B O 1
ATOM 3675 N N . GLN B 1 182 ? -7.418 -31.359 -4.297 1 85.5 182 GLN B N 1
ATOM 3676 C CA . GLN B 1 182 ? -7.398 -31.984 -5.617 1 85.5 182 GLN B CA 1
ATOM 3677 C C . GLN B 1 182 ? -8.789 -32.031 -6.234 1 85.5 182 GLN B C 1
ATOM 3679 O O . GLN B 1 182 ? -8.945 -31.828 -7.445 1 85.5 182 GLN B O 1
ATOM 3684 N N . GLU B 1 183 ? -9.742 -32.25 -5.445 1 88.56 183 GLU B N 1
ATOM 3685 C CA . GLU B 1 183 ? -11.117 -32.281 -5.93 1 88.56 183 GLU B CA 1
ATOM 3686 C C . GLU B 1 183 ? -11.523 -30.938 -6.539 1 88.56 183 GLU B C 1
ATOM 3688 O O . GLU B 1 183 ? -12.078 -30.906 -7.641 1 88.56 183 GLU B O 1
ATOM 3693 N N . VAL B 1 184 ? -11.258 -29.891 -5.812 1 90.44 184 VAL B N 1
ATOM 3694 C CA . VAL B 1 184 ? -11.625 -28.562 -6.293 1 90.44 184 VAL B CA 1
ATOM 3695 C C . VAL B 1 184 ? -10.797 -28.203 -7.527 1 90.44 184 VAL B C 1
ATOM 3697 O O . VAL B 1 184 ? -11.305 -27.625 -8.484 1 90.44 184 VAL B O 1
ATOM 3700 N N . HIS B 1 185 ? -9.461 -28.625 -7.539 1 91.94 185 HIS B N 1
ATOM 3701 C CA . HIS B 1 185 ? -8.602 -28.391 -8.695 1 91.94 185 HIS B CA 1
ATOM 3702 C C . HIS B 1 185 ? -9.172 -29.047 -9.945 1 91.94 185 HIS B C 1
ATOM 3704 O O . HIS B 1 185 ? -9.203 -28.422 -11.016 1 91.94 185 HIS B O 1
ATOM 3710 N N . GLU B 1 186 ? -9.562 -30.25 -9.797 1 92.69 186 GLU B N 1
ATOM 3711 C CA . GLU B 1 186 ? -10.109 -31 -10.93 1 92.69 186 GLU B CA 1
ATOM 3712 C C . GLU B 1 186 ? -11.383 -30.344 -11.453 1 92.69 186 GLU B C 1
ATOM 3714 O O . GLU B 1 186 ? -11.562 -30.203 -12.664 1 92.69 186 GLU B O 1
ATOM 3719 N N . LYS B 1 187 ? -12.258 -30.047 -10.547 1 95.31 187 LYS B N 1
ATOM 3720 C CA . LYS B 1 187 ? -13.516 -29.406 -10.93 1 95.31 187 LYS B CA 1
ATOM 3721 C C . LYS B 1 187 ? -13.266 -28.047 -11.602 1 95.31 187 LYS B C 1
ATOM 3723 O O . LYS B 1 187 ? -13.938 -27.703 -12.578 1 95.31 187 LYS B O 1
ATOM 3728 N N . LEU B 1 188 ? -12.352 -27.297 -11.055 1 96.12 188 LEU B N 1
ATOM 3729 C CA . LEU B 1 188 ? -12.016 -26 -11.617 1 96.12 188 LEU B CA 1
ATOM 3730 C C . LEU B 1 188 ? -11.422 -26.141 -13.016 1 96.12 188 LEU B C 1
ATOM 3732 O O . LEU B 1 188 ? -11.734 -25.359 -13.914 1 96.12 188 LEU B O 1
ATOM 3736 N N . ARG B 1 189 ? -10.57 -27.109 -13.227 1 95.75 189 ARG B N 1
ATOM 3737 C CA . ARG B 1 189 ? -9.969 -27.344 -14.539 1 95.75 189 ARG B CA 1
ATOM 3738 C C . ARG B 1 189 ? -11.031 -27.719 -15.562 1 95.75 189 ARG B C 1
ATOM 3740 O O . ARG B 1 189 ? -10.977 -27.281 -16.719 1 95.75 189 ARG B O 1
ATOM 3747 N N . GLU B 1 190 ? -11.93 -28.562 -15.164 1 96.88 190 GLU B N 1
ATOM 3748 C CA . GLU B 1 190 ? -13.031 -28.922 -16.047 1 96.88 190 GLU B CA 1
ATOM 3749 C C . GLU B 1 190 ? -13.883 -27.703 -16.391 1 96.88 190 GLU B C 1
ATOM 3751 O O . GLU B 1 190 ? -14.328 -27.547 -17.531 1 96.88 190 GLU B O 1
ATOM 3756 N N . TRP B 1 191 ? -14.125 -26.891 -15.406 1 97.94 191 TRP B N 1
ATOM 3757 C CA . TRP B 1 191 ? -14.867 -25.656 -15.641 1 97.94 191 TRP B CA 1
ATOM 3758 C C . TRP B 1 191 ? -14.156 -24.781 -16.672 1 97.94 191 TRP B C 1
ATOM 3760 O O . TRP B 1 191 ? -14.781 -24.234 -17.578 1 97.94 191 TRP B O 1
ATOM 3770 N N . MET B 1 192 ? -12.852 -24.672 -16.547 1 97.56 192 MET B N 1
ATOM 3771 C CA . MET B 1 192 ? -12.047 -23.875 -17.469 1 97.56 192 MET B CA 1
ATOM 3772 C C . MET B 1 192 ? -12.109 -24.422 -18.875 1 97.56 192 MET B C 1
ATOM 3774 O O . MET B 1 192 ? -12.125 -23.656 -19.844 1 97.56 192 MET B O 1
ATOM 3778 N N . ARG B 1 193 ? -12.125 -25.781 -18.953 1 97.5 193 ARG B N 1
ATOM 3779 C CA . ARG B 1 193 ? -12.219 -26.422 -20.266 1 97.5 193 ARG B CA 1
ATOM 3780 C C . ARG B 1 193 ? -13.508 -26.016 -20.984 1 97.5 193 ARG B C 1
ATOM 3782 O O . ARG B 1 193 ? -13.5 -25.766 -22.188 1 97.5 193 ARG B O 1
ATOM 3789 N N . THR B 1 194 ? -14.555 -25.922 -20.234 1 97.88 194 THR B N 1
ATOM 3790 C CA . THR B 1 194 ? -15.883 -25.656 -20.781 1 97.88 194 THR B CA 1
ATOM 3791 C C . THR B 1 194 ? -16.094 -24.172 -21.031 1 97.88 194 THR B C 1
ATOM 3793 O O . THR B 1 194 ? -16.719 -23.781 -22.016 1 97.88 194 THR B O 1
ATOM 3796 N N . ASN B 1 195 ? -15.547 -23.328 -20.172 1 97.81 195 ASN B N 1
ATOM 3797 C CA . ASN B 1 195 ? -15.961 -21.922 -20.156 1 97.81 195 ASN B CA 1
ATOM 3798 C C . ASN B 1 195 ? -14.875 -21.016 -20.734 1 97.81 195 ASN B C 1
ATOM 3800 O O . ASN B 1 195 ? -15.141 -19.859 -21.078 1 97.81 195 ASN B O 1
ATOM 3804 N N . VAL B 1 196 ? -13.641 -21.469 -20.812 1 97.19 196 VAL B N 1
ATOM 3805 C CA . VAL B 1 196 ? -12.531 -20.703 -21.359 1 97.19 196 VAL B CA 1
ATOM 3806 C C . VAL B 1 196 ? -12.008 -21.375 -22.625 1 97.19 196 VAL B C 1
ATOM 3808 O O . VAL B 1 196 ? -12.305 -20.938 -23.734 1 97.19 196 VAL B O 1
ATOM 3811 N N . SER B 1 197 ? -11.266 -22.469 -22.594 1 96.88 197 SER B N 1
ATOM 3812 C CA . SER B 1 197 ? -10.836 -23.297 -23.719 1 96.88 197 SER B CA 1
ATOM 3813 C C . SER B 1 197 ? -10.078 -24.531 -23.234 1 96.88 197 SER B C 1
ATOM 3815 O O . SER B 1 197 ? -9.555 -24.547 -22.125 1 96.88 197 SER B O 1
ATOM 3817 N N . GLU B 1 198 ? -9.977 -25.516 -24.062 1 96.38 198 GLU B N 1
ATOM 3818 C CA . GLU B 1 198 ? -9.219 -26.719 -23.75 1 96.38 198 GLU B CA 1
ATOM 3819 C C . GLU B 1 198 ? -7.734 -26.422 -23.578 1 96.38 198 GLU B C 1
ATOM 3821 O O . GLU B 1 198 ? -7.09 -26.953 -22.672 1 96.38 198 GLU B O 1
ATOM 3826 N N . ALA B 1 199 ? -7.25 -25.578 -24.422 1 95.94 199 ALA B N 1
ATOM 3827 C CA . ALA B 1 199 ? -5.832 -25.234 -24.375 1 95.94 199 ALA B CA 1
ATOM 3828 C C . ALA B 1 199 ? -5.473 -24.562 -23.062 1 95.94 199 ALA B C 1
ATOM 3830 O O . ALA B 1 199 ? -4.449 -24.891 -22.453 1 95.94 199 ALA B O 1
ATOM 3831 N N . VAL B 1 200 ? -6.324 -23.609 -22.594 1 96 200 VAL B N 1
ATOM 3832 C CA . VAL B 1 200 ? -6.074 -22.906 -21.344 1 96 200 VAL B CA 1
ATOM 3833 C C . VAL B 1 200 ? -6.203 -23.875 -20.172 1 96 200 VAL B C 1
ATOM 3835 O O . VAL B 1 200 ? -5.379 -23.875 -19.25 1 96 200 VAL B O 1
ATOM 3838 N N . ALA B 1 201 ? -7.242 -24.719 -20.141 1 96.06 201 ALA B N 1
ATOM 3839 C CA . ALA B 1 201 ? -7.438 -25.688 -19.078 1 96.06 201 ALA B CA 1
ATOM 3840 C C . ALA B 1 201 ? -6.211 -26.578 -18.922 1 96.06 201 ALA B C 1
ATOM 3842 O O . ALA B 1 201 ? -5.828 -26.938 -17.797 1 96.06 201 ALA B O 1
ATOM 3843 N N . ASP B 1 202 ? -5.555 -26.922 -20 1 92.81 202 ASP B N 1
ATOM 3844 C CA . ASP B 1 202 ? -4.422 -27.844 -19.969 1 92.81 202 ASP B CA 1
ATOM 3845 C C . ASP B 1 202 ? -3.145 -27.141 -19.531 1 92.81 202 ASP B C 1
ATOM 3847 O O . ASP B 1 202 ? -2.223 -27.766 -19.016 1 92.81 202 ASP B O 1
ATOM 3851 N N . SER B 1 203 ? -3.135 -25.812 -19.703 1 93 203 SER B N 1
ATOM 3852 C CA . SER B 1 203 ? -1.856 -25.141 -19.516 1 93 203 SER B CA 1
ATOM 3853 C C . SER B 1 203 ? -1.869 -24.281 -18.25 1 93 203 SER B C 1
ATOM 3855 O O . SER B 1 203 ? -0.817 -24 -17.672 1 93 203 SER B O 1
ATOM 3857 N N . VAL B 1 204 ? -3.004 -23.781 -17.812 1 94.69 204 VAL B N 1
ATOM 3858 C CA . VAL B 1 204 ? -3.072 -22.859 -16.688 1 94.69 204 VAL B CA 1
ATOM 3859 C C . VAL B 1 204 ? -2.578 -23.547 -15.414 1 94.69 204 VAL B C 1
ATOM 3861 O O . VAL B 1 204 ? -2.881 -24.719 -15.188 1 94.69 204 VAL B O 1
ATOM 3864 N N . ARG B 1 205 ? -1.814 -22.875 -14.664 1 91.88 205 ARG B N 1
ATOM 3865 C CA . ARG B 1 205 ? -1.357 -23.391 -13.383 1 91.88 205 ARG B CA 1
ATOM 3866 C C . ARG B 1 205 ? -2.359 -23.078 -12.273 1 91.88 205 ARG B C 1
ATOM 3868 O O . ARG B 1 205 ? -2.711 -21.906 -12.062 1 91.88 205 ARG B O 1
ATOM 3875 N N . ILE B 1 206 ? -2.871 -24.078 -11.641 1 92.19 206 ILE B N 1
ATOM 3876 C CA . ILE B 1 206 ? -3.752 -23.969 -10.484 1 92.19 206 ILE B CA 1
ATOM 3877 C C . ILE B 1 206 ? -3.027 -24.469 -9.234 1 92.19 206 ILE B C 1
ATOM 3879 O O . ILE B 1 206 ? -2.584 -25.609 -9.18 1 92.19 206 ILE B O 1
ATOM 3883 N N . ILE B 1 207 ? -2.908 -23.531 -8.266 1 86.19 207 ILE B N 1
ATOM 3884 C CA . ILE B 1 207 ? -2.143 -23.906 -7.082 1 86.19 207 ILE B CA 1
ATOM 3885 C C . ILE B 1 207 ? -3.037 -23.812 -5.848 1 86.19 207 ILE B C 1
ATOM 3887 O O . ILE B 1 207 ? -4.094 -23.188 -5.879 1 86.19 207 ILE B O 1
ATOM 3891 N N . TYR B 1 208 ? -2.602 -24.562 -4.84 1 76.38 208 TYR B N 1
ATOM 3892 C CA . TYR B 1 208 ? -3.283 -24.5 -3.551 1 76.38 208 TYR B CA 1
ATOM 3893 C C . TYR B 1 208 ? -2.604 -23.516 -2.619 1 76.38 208 TYR B C 1
ATOM 3895 O O . TYR B 1 208 ? -1.392 -23.578 -2.406 1 76.38 208 TYR B O 1
ATOM 3903 N N . GLY B 1 209 ? -3.355 -22.375 -2.301 1 64.56 209 GLY B N 1
ATOM 3904 C CA . GLY B 1 209 ? -2.875 -21.359 -1.378 1 64.56 209 GLY B CA 1
ATOM 3905 C C . GLY B 1 209 ? -3.289 -21.609 0.059 1 64.56 209 GLY B C 1
ATOM 3906 O O . GLY B 1 209 ? -4.48 -21.672 0.368 1 64.56 209 GLY B O 1
ATOM 3907 N N . GLY B 1 210 ? -2.586 -22.312 1.079 1 49.06 210 GLY B N 1
ATOM 3908 C CA . GLY B 1 210 ? -3 -22.516 2.459 1 49.06 210 GLY B CA 1
ATOM 3909 C C . GLY B 1 210 ? -1.91 -23.109 3.328 1 49.06 210 GLY B C 1
ATOM 3910 O O . GLY B 1 210 ? -2.08 -23.25 4.543 1 49.06 210 GLY B O 1
ATOM 3911 N N . LEU B 1 211 ? -0.881 -23.516 2.848 1 41.19 211 LEU B N 1
ATOM 3912 C CA . LEU B 1 211 ? -0.026 -24.281 3.744 1 41.19 211 LEU B CA 1
ATOM 3913 C C . LEU B 1 211 ? 0.855 -23.359 4.582 1 41.19 211 LEU B C 1
ATOM 3915 O O . LEU B 1 211 ? 1.475 -22.438 4.051 1 41.19 211 LEU B O 1
ATOM 3919 N N . ARG B 1 212 ? 0.372 -23.125 5.801 1 41.25 212 ARG B N 1
ATOM 3920 C CA . ARG B 1 212 ? 1.309 -22.547 6.758 1 41.25 212 ARG B CA 1
ATOM 3921 C C . ARG B 1 212 ? 2.559 -23.406 6.895 1 41.25 212 ARG B C 1
ATOM 3923 O O . ARG B 1 212 ? 2.465 -24.594 7.176 1 41.25 212 ARG B O 1
ATOM 3930 N N . VAL B 1 213 ? 3.539 -23.016 6.273 1 37.16 213 VAL B N 1
ATOM 3931 C CA . VAL B 1 213 ? 4.75 -23.812 6.406 1 37.16 213 VAL B CA 1
ATOM 3932 C C . VAL B 1 213 ? 5.414 -23.531 7.754 1 37.16 213 VAL B C 1
ATOM 3934 O O . VAL B 1 213 ? 6.328 -24.25 8.164 1 37.16 213 VAL B O 1
ATOM 3937 N N . TRP B 1 214 ? 5.148 -22.297 8.414 1 35.06 214 TRP B N 1
ATOM 3938 C CA . TRP B 1 214 ? 6.027 -21.984 9.539 1 35.06 214 TRP B CA 1
ATOM 3939 C C . TRP B 1 214 ? 5.391 -22.422 10.859 1 35.06 214 TRP B C 1
ATOM 3941 O O . TRP B 1 214 ? 4.168 -22.422 11 1 35.06 214 TRP B O 1
ATOM 3951 N N . LYS B 1 215 ? 6.262 -23.25 11.633 1 35.41 215 LYS B N 1
ATOM 3952 C CA . LYS B 1 215 ? 5.898 -23.562 13.016 1 35.41 215 LYS B CA 1
ATOM 3953 C C . LYS B 1 215 ? 6.406 -22.5 13.969 1 35.41 215 LYS B C 1
ATOM 3955 O O . LYS B 1 215 ? 7.469 -21.906 13.75 1 35.41 215 LYS B O 1
ATOM 3960 N N . LYS B 1 216 ? 5.488 -21.953 14.727 1 32.53 216 LYS B N 1
ATOM 3961 C CA . LYS B 1 216 ? 5.961 -21.156 15.852 1 32.53 216 LYS B CA 1
ATOM 3962 C C . LYS B 1 216 ? 6.898 -21.953 16.75 1 32.53 216 LYS B C 1
ATOM 3964 O O . LYS B 1 216 ? 6.836 -23.188 16.766 1 32.53 216 LYS B O 1
ATOM 3969 N N . ARG B 1 217 ? 7.75 -21.172 17.453 1 33.91 217 ARG B N 1
ATOM 3970 C CA . ARG B 1 217 ? 8.57 -21.812 18.484 1 33.91 217 ARG B CA 1
ATOM 3971 C C . ARG B 1 217 ? 7.695 -22.516 19.516 1 33.91 217 ARG B C 1
ATOM 3973 O O . ARG B 1 217 ? 6.754 -21.922 20.047 1 33.91 217 ARG B O 1
ATOM 3980 N N . GLY B 1 218 ? 7.906 -23.75 19.75 1 41.31 218 GLY B N 1
ATOM 3981 C CA . GLY B 1 218 ? 7.211 -24.578 20.734 1 41.31 218 GLY B CA 1
ATOM 3982 C C . GLY B 1 218 ? 6.043 -25.344 20.141 1 41.31 218 GLY B C 1
ATOM 3983 O O . GLY B 1 218 ? 5.395 -26.125 20.844 1 41.31 218 GLY B O 1
ATOM 3984 N N . GLU B 1 219 ? 5.648 -24.891 19.094 1 38.09 219 GLU B N 1
ATOM 3985 C CA . GLU B 1 219 ? 4.547 -25.625 18.484 1 38.09 219 GLU B CA 1
ATOM 3986 C C . GLU B 1 219 ? 5.008 -27 18 1 38.09 219 GLU B C 1
ATOM 3988 O O . GLU B 1 219 ? 6.113 -27.141 17.469 1 38.09 219 GLU B O 1
ATOM 3993 N N . ALA B 1 220 ? 4.344 -28.031 18.5 1 39 220 ALA B N 1
ATOM 3994 C CA . ALA B 1 220 ? 4.648 -29.391 18.047 1 39 220 ALA B CA 1
ATOM 3995 C C . ALA B 1 220 ? 4.598 -29.484 16.531 1 39 220 ALA B C 1
ATOM 3997 O O . ALA B 1 220 ? 3.863 -28.734 15.883 1 39 220 ALA B O 1
ATOM 3998 N N . GLN B 1 221 ? 5.645 -29.969 15.961 1 35.66 221 GLN B N 1
ATOM 3999 C CA . GLN B 1 221 ? 5.59 -30.312 14.539 1 35.66 221 GLN B CA 1
ATOM 4000 C C . GLN B 1 221 ? 4.25 -30.953 14.188 1 35.66 221 GLN B C 1
ATOM 4002 O O . GLN B 1 221 ? 3.799 -31.875 14.867 1 35.66 221 GLN B O 1
ATOM 4007 N N . ASN B 1 222 ? 3.281 -30.172 13.836 1 36.97 222 ASN B N 1
ATOM 4008 C CA . ASN B 1 222 ? 2.105 -30.844 13.281 1 36.97 222 ASN B CA 1
ATOM 4009 C C . ASN B 1 222 ? 2.359 -31.359 11.867 1 36.97 222 ASN B C 1
ATOM 4011 O O . ASN B 1 222 ? 2.742 -30.594 10.984 1 36.97 222 ASN B O 1
ATOM 4015 N N . PRO B 1 223 ? 2.5 -32.625 11.695 1 38.16 223 PRO B N 1
ATOM 4016 C CA . PRO B 1 223 ? 2.695 -33.219 10.367 1 38.16 223 PRO B CA 1
ATOM 4017 C C . PRO B 1 223 ? 1.916 -32.5 9.273 1 38.16 223 PRO B C 1
ATOM 4019 O O . PRO B 1 223 ? 2.287 -32.531 8.102 1 38.16 223 PRO B O 1
ATOM 4022 N N . ARG B 1 224 ? 0.825 -31.953 9.82 1 35.38 224 ARG B N 1
ATOM 4023 C CA . ARG B 1 224 ? -0.082 -31.297 8.875 1 35.38 224 ARG B CA 1
ATOM 4024 C C . ARG B 1 224 ? 0.534 -30.016 8.32 1 35.38 224 ARG B C 1
ATOM 4026 O O . ARG B 1 224 ? 0.028 -29.453 7.348 1 35.38 224 ARG B O 1
ATOM 4033 N N . CYS B 1 225 ? 1.348 -29.469 9.117 1 33.88 225 CYS B N 1
ATOM 4034 C CA . CYS B 1 225 ? 2.072 -28.281 8.703 1 33.88 225 CYS B CA 1
ATOM 4035 C C . CYS B 1 225 ? 3.27 -28.641 7.836 1 33.88 225 CYS B C 1
ATOM 4037 O O . CYS B 1 225 ? 4.043 -27.766 7.445 1 33.88 225 CYS B O 1
ATOM 4039 N N . LEU B 1 226 ? 3.705 -29.906 7.891 1 30.59 226 LEU B N 1
ATOM 4040 C CA . LEU B 1 226 ? 4.812 -30.406 7.082 1 30.59 226 LEU B CA 1
ATOM 4041 C C . LEU B 1 226 ? 4.344 -30.734 5.668 1 30.59 226 LEU B C 1
ATOM 4043 O O . LEU B 1 226 ? 3.25 -31.266 5.484 1 30.59 226 LEU B O 1
ATOM 4047 N N . LYS B 1 227 ? 4.609 -29.828 4.777 1 29.91 227 LYS B N 1
ATOM 4048 C CA . LYS B 1 227 ? 4.395 -30.375 3.441 1 29.91 227 LYS B CA 1
ATOM 4049 C C . LYS B 1 227 ? 4.93 -31.797 3.338 1 29.91 227 LYS B C 1
ATOM 4051 O O . LYS B 1 227 ? 5.879 -32.156 4.031 1 29.91 227 LYS B O 1
ATOM 4056 N N . SER B 1 228 ? 4.102 -32.656 3.023 1 28.06 228 SER B N 1
ATOM 4057 C CA . SER B 1 228 ? 4.68 -33.938 2.662 1 28.06 228 SER B CA 1
ATOM 4058 C C . SER B 1 228 ? 6.062 -33.781 2.041 1 28.06 228 SER B C 1
ATOM 4060 O O . SER B 1 228 ? 6.32 -32.781 1.343 1 28.06 228 SER B O 1
ATOM 4062 N N . SER B 1 229 ? 7.102 -34.219 2.779 1 28.41 229 SER B N 1
ATOM 4063 C CA . SER B 1 229 ? 8.422 -34.312 2.176 1 28.41 229 SER B CA 1
ATOM 4064 C C . SER B 1 229 ? 8.336 -34.688 0.702 1 28.41 229 SER B C 1
ATOM 4066 O O . SER B 1 229 ? 7.625 -35.656 0.34 1 28.41 229 SER B O 1
ATOM 4068 N N . VAL B 1 230 ? 7.992 -33.75 -0.102 1 26.42 230 VAL B N 1
ATOM 4069 C CA . VAL B 1 230 ? 8.305 -34.281 -1.422 1 26.42 230 VAL B CA 1
ATOM 4070 C C . VAL B 1 230 ? 9.75 -34.781 -1.449 1 26.42 230 VAL B C 1
ATOM 4072 O O . VAL B 1 230 ? 10.641 -34.125 -0.896 1 26.42 230 VAL B O 1
ATOM 4075 N N . LYS B 1 231 ? 9.922 -35.969 -1.416 1 27.03 231 LYS B N 1
ATOM 4076 C CA . LYS B 1 231 ? 11.227 -36.594 -1.605 1 27.03 231 LYS B CA 1
ATOM 4077 C C . LYS B 1 231 ? 12.086 -35.781 -2.578 1 27.03 231 LYS B C 1
ATOM 4079 O O . LYS B 1 231 ? 11.82 -35.781 -3.783 1 27.03 231 LYS B O 1
ATOM 4084 N N . PHE B 1 232 ? 12.461 -34.5 -2.223 1 25.73 232 PHE B N 1
ATOM 4085 C CA . PHE B 1 232 ? 13.578 -34.062 -3.053 1 25.73 232 PHE B CA 1
ATOM 4086 C C . PHE B 1 232 ? 14.828 -34.875 -2.719 1 25.73 232 PHE B C 1
ATOM 4088 O O . PHE B 1 232 ? 15 -35.344 -1.584 1 25.73 232 PHE B O 1
ATOM 4095 N N . PRO B 1 233 ? 15.547 -35.531 -3.654 1 28.45 233 PRO B N 1
ATOM 4096 C CA . PRO B 1 233 ? 16.75 -36.25 -3.236 1 28.45 233 PRO B CA 1
ATOM 4097 C C . PRO B 1 233 ? 17.562 -35.469 -2.186 1 28.45 233 PRO B C 1
ATOM 4099 O O . PRO B 1 233 ? 17.922 -36.031 -1.146 1 28.45 233 PRO B O 1
ATOM 4102 N N . GLN B 1 234 ? 18.656 -34.5 -2.621 1 23.64 234 GLN B N 1
ATOM 4103 C CA . GLN B 1 234 ? 19.703 -33.844 -1.833 1 23.64 234 GLN B CA 1
ATOM 4104 C C . GLN B 1 234 ? 19.156 -32.656 -1.05 1 23.64 234 GLN B C 1
ATOM 4106 O O . GLN B 1 234 ? 18.359 -31.875 -1.577 1 23.64 234 GLN B O 1
ATOM 4111 N N . SER B 1 235 ? 18.969 -32.656 0.197 1 26.23 235 SER B N 1
ATOM 4112 C CA . SER B 1 235 ? 18.406 -31.75 1.197 1 26.23 235 SER B CA 1
ATOM 4113 C C . SER B 1 235 ? 19.156 -30.438 1.25 1 26.23 235 SER B C 1
ATOM 4115 O O . SER B 1 235 ? 20.375 -30.422 1.423 1 26.23 235 SER B O 1
ATOM 4117 N N . VAL B 1 236 ? 19.016 -29.5 0.411 1 24.45 236 VAL B N 1
ATOM 4118 C CA . VAL B 1 236 ? 19.766 -28.25 0.493 1 24.45 236 VAL B CA 1
ATOM 4119 C C . VAL B 1 236 ? 19.312 -27.453 1.712 1 24.45 236 VAL B C 1
ATOM 4121 O O . VAL B 1 236 ? 18.109 -27.203 1.89 1 24.45 236 VAL B O 1
ATOM 4124 N N . MET B 1 237 ? 20.078 -27.562 2.834 1 25.36 237 MET B N 1
ATOM 4125 C CA . MET B 1 237 ? 19.859 -26.766 4.035 1 25.36 237 MET B CA 1
ATOM 4126 C C . MET B 1 237 ? 20.375 -25.344 3.832 1 25.36 237 MET B C 1
ATOM 4128 O O . MET B 1 237 ? 21.516 -25.141 3.373 1 25.36 237 MET B O 1
ATOM 4132 N N . VAL B 1 238 ? 19.688 -24.375 3.525 1 25.2 238 VAL B N 1
ATOM 4133 C CA . VAL B 1 238 ? 20.109 -22.984 3.385 1 25.2 238 VAL B CA 1
ATOM 4134 C C . VAL B 1 238 ? 20.156 -22.328 4.758 1 25.2 238 VAL B C 1
ATOM 4136 O O . VAL B 1 238 ? 19.172 -22.312 5.492 1 25.2 238 VAL B O 1
ATOM 4139 N N . TRP B 1 239 ? 21.438 -22.266 5.434 1 26.67 239 TRP B N 1
ATOM 4140 C CA . TRP B 1 239 ? 21.656 -21.578 6.707 1 26.67 239 TRP B CA 1
ATOM 4141 C C . TRP B 1 239 ? 21.938 -20.094 6.484 1 26.67 239 TRP B C 1
ATOM 4143 O O . TRP B 1 239 ? 22.641 -19.734 5.535 1 26.67 239 TRP B O 1
ATOM 4153 N N . GLY B 1 240 ? 21.141 -19.094 6.484 1 26.95 240 GLY B N 1
ATOM 4154 C CA . GLY B 1 240 ? 21.516 -17.688 6.441 1 26.95 240 GLY B CA 1
ATOM 4155 C C . GLY B 1 240 ? 21.578 -17.047 7.809 1 26.95 240 GLY B C 1
ATOM 4156 O O . GLY B 1 240 ? 20.844 -17.438 8.719 1 26.95 240 GLY B O 1
ATOM 4157 N N . ALA B 1 241 ? 22.938 -16.641 8.312 1 27.22 241 ALA B N 1
ATOM 4158 C CA . ALA B 1 241 ? 23.141 -15.914 9.57 1 27.22 241 ALA B CA 1
ATOM 4159 C C . ALA B 1 241 ? 23.031 -14.406 9.352 1 27.22 241 ALA B C 1
ATOM 4161 O O . ALA B 1 241 ? 23.469 -13.898 8.32 1 27.22 241 ALA B O 1
ATOM 4162 N N . MET B 1 242 ? 22 -13.719 9.703 1 27.3 242 MET B N 1
ATOM 4163 C CA . MET B 1 242 ? 21.859 -12.266 9.719 1 27.3 242 MET B CA 1
ATOM 4164 C C . MET B 1 242 ? 22.516 -11.656 10.945 1 27.3 242 MET B C 1
ATOM 4166 O O . MET B 1 242 ? 22.344 -12.156 12.062 1 27.3 242 MET B O 1
ATOM 4170 N N . SER B 1 243 ? 23.859 -11.18 10.719 1 28.23 243 SER B N 1
ATOM 4171 C CA . SER B 1 243 ? 24.5 -10.578 11.875 1 28.23 243 SER B CA 1
ATOM 4172 C C . SER B 1 243 ? 24.25 -9.078 11.938 1 28.23 243 SER B C 1
ATOM 4174 O O . SER B 1 243 ? 24.062 -8.43 10.906 1 28.23 243 SER B O 1
ATOM 4176 N N . SER B 1 244 ? 23.797 -8.539 13.016 1 27.53 244 SER B N 1
ATOM 4177 C CA . SER B 1 244 ? 23.641 -7.133 13.375 1 27.53 244 SER B CA 1
ATOM 4178 C C . SER B 1 244 ? 24.891 -6.336 13.023 1 27.53 244 SER B C 1
ATOM 4180 O O . SER B 1 244 ? 24.875 -5.102 13.047 1 27.53 244 SER B O 1
ATOM 4182 N N . ALA B 1 245 ? 26.078 -6.848 13.047 1 32.22 245 ALA B N 1
ATOM 4183 C CA . ALA B 1 245 ? 27.328 -6.125 13.227 1 32.22 245 ALA B CA 1
ATOM 4184 C C . ALA B 1 245 ? 27.906 -5.703 11.883 1 32.22 245 ALA B C 1
ATOM 4186 O O . ALA B 1 245 ? 29.094 -5.387 11.789 1 32.22 245 ALA B O 1
ATOM 4187 N N . GLY B 1 246 ? 27.188 -5.293 10.906 1 32.5 246 GLY B N 1
ATOM 4188 C CA . GLY B 1 246 ? 27.703 -4.668 9.703 1 32.5 246 GLY B CA 1
ATOM 4189 C C . GLY B 1 246 ? 27.766 -5.609 8.516 1 32.5 246 GLY B C 1
ATOM 4190 O O . GLY B 1 246 ? 27.25 -6.727 8.578 1 32.5 246 GLY B O 1
ATOM 4191 N N . VAL B 1 247 ? 28.156 -4.973 7.227 1 34.03 247 VAL B N 1
ATOM 4192 C CA . VAL B 1 247 ? 28.266 -5.59 5.906 1 34.03 247 VAL B CA 1
ATOM 4193 C C . VAL B 1 247 ? 29.406 -6.598 5.891 1 34.03 247 VAL B C 1
ATOM 4195 O O . VAL B 1 247 ? 30.531 -6.277 6.309 1 34.03 247 VAL B O 1
ATOM 4198 N N . ALA B 1 248 ? 29.328 -7.82 6.109 1 37.5 248 ALA B N 1
ATOM 4199 C CA . ALA B 1 248 ? 30.422 -8.773 5.938 1 37.5 248 ALA B CA 1
ATOM 4200 C C . ALA B 1 248 ? 30.375 -9.414 4.555 1 37.5 248 ALA B C 1
ATOM 4202 O O . ALA B 1 248 ? 29.312 -9.484 3.932 1 37.5 248 ALA B O 1
ATOM 4203 N N . PRO B 1 249 ? 31.578 -9.68 3.992 1 36.22 249 PRO B N 1
ATOM 4204 C CA . PRO B 1 249 ? 31.688 -10.305 2.674 1 36.22 249 PRO B CA 1
ATOM 4205 C C . PRO B 1 249 ? 30.859 -11.586 2.562 1 36.22 249 PRO B C 1
ATOM 4207 O O . PRO B 1 249 ? 30.703 -12.32 3.545 1 36.22 249 PRO B O 1
ATOM 4210 N N . LEU B 1 250 ? 30.078 -11.633 1.513 1 37.91 250 LEU B N 1
ATOM 4211 C CA . LEU B 1 250 ? 29.375 -12.875 1.224 1 37.91 250 LEU B CA 1
ATOM 4212 C C . LEU B 1 250 ? 30.344 -13.938 0.701 1 37.91 250 LEU B C 1
ATOM 4214 O O . LEU B 1 250 ? 31.219 -13.641 -0.116 1 37.91 250 LEU B O 1
ATOM 4218 N N . CYS B 1 251 ? 30.438 -15.148 1.411 1 36.69 251 CYS B N 1
ATOM 4219 C CA . CYS B 1 251 ? 31.203 -16.297 0.923 1 36.69 251 CYS B CA 1
ATOM 4220 C C . CYS B 1 251 ? 30.297 -17.297 0.213 1 36.69 251 CYS B C 1
ATOM 4222 O O . CYS B 1 251 ? 29.344 -17.812 0.809 1 36.69 251 CYS B O 1
ATOM 4224 N N . PHE B 1 252 ? 30.453 -17.359 -1.107 1 39.25 252 PHE B N 1
ATOM 4225 C CA . PHE B 1 252 ? 29.719 -18.344 -1.896 1 39.25 252 PHE B CA 1
ATOM 4226 C C . PHE B 1 252 ? 30.469 -19.672 -1.917 1 39.25 252 PHE B C 1
ATOM 4228 O O . PHE B 1 252 ? 31.625 -19.734 -2.322 1 39.25 252 PHE B O 1
ATOM 4235 N N . LEU B 1 253 ? 29.766 -20.656 -1.272 1 39.31 253 LEU B N 1
ATOM 4236 C CA . LEU B 1 253 ? 30.375 -21.984 -1.271 1 39.31 253 LEU B CA 1
ATOM 4237 C C . LEU B 1 253 ? 29.781 -22.859 -2.371 1 39.31 253 LEU B C 1
ATOM 4239 O O . LEU B 1 253 ? 28.547 -22.984 -2.469 1 39.31 253 LEU B O 1
ATOM 4243 N N . ARG B 1 254 ? 30.406 -23.062 -3.406 1 41.41 254 ARG B N 1
ATOM 4244 C CA . ARG B 1 254 ? 29.984 -23.875 -4.543 1 41.41 254 ARG B CA 1
ATOM 4245 C C . ARG B 1 254 ? 30.234 -25.359 -4.277 1 41.41 254 ARG B C 1
ATOM 4247 O O . ARG B 1 254 ? 30.156 -26.188 -5.191 1 41.41 254 ARG B O 1
ATOM 4254 N N . SER B 1 255 ? 30.656 -25.578 -3.051 1 41.84 255 SER B N 1
ATOM 4255 C CA . SER B 1 255 ? 30.969 -26.969 -2.717 1 41.84 255 SER B CA 1
ATOM 4256 C C . SER B 1 255 ? 30.156 -27.438 -1.519 1 41.84 255 SER B C 1
ATOM 4258 O O . SER B 1 255 ? 29.484 -26.641 -0.856 1 41.84 255 SER B O 1
ATOM 4260 N N . LYS B 1 256 ? 29.938 -28.656 -1.329 1 44.91 256 LYS B N 1
ATOM 4261 C CA . LYS B 1 256 ? 29.375 -29.219 -0.109 1 44.91 256 LYS B CA 1
ATOM 4262 C C . LYS B 1 256 ? 30.016 -28.625 1.132 1 44.91 256 LYS B C 1
ATOM 4264 O O . LYS B 1 256 ? 31.25 -28.484 1.192 1 44.91 256 LYS B O 1
ATOM 4269 N N . VAL B 1 257 ? 29.156 -27.969 1.957 1 42.97 257 VAL B N 1
ATOM 4270 C CA . VAL B 1 257 ? 29.719 -27.406 3.182 1 42.97 257 VAL B CA 1
ATOM 4271 C C . VAL B 1 257 ? 30.188 -28.531 4.098 1 42.97 257 VAL B C 1
ATOM 4273 O O . VAL B 1 257 ? 29.422 -29.422 4.438 1 42.97 257 VAL B O 1
ATOM 4276 N N . ASN B 1 258 ? 31.422 -28.781 4.051 1 44.97 258 ASN B N 1
ATOM 4277 C CA . ASN B 1 258 ? 32.062 -29.656 5.027 1 44.97 258 ASN B CA 1
ATOM 4278 C C . ASN B 1 258 ? 32.875 -28.875 6.043 1 44.97 258 ASN B C 1
ATOM 4280 O O . ASN B 1 258 ? 32.906 -27.641 6 1 44.97 258 ASN B O 1
ATOM 4284 N N . ALA B 1 259 ? 33.312 -29.609 7.047 1 47.91 259 ALA B N 1
ATOM 4285 C CA . ALA B 1 259 ? 34.062 -28.984 8.133 1 47.91 259 ALA B CA 1
ATOM 4286 C C . ALA B 1 259 ? 35.125 -28.031 7.594 1 47.91 259 ALA B C 1
ATOM 4288 O O . ALA B 1 259 ? 35.344 -26.969 8.164 1 47.91 259 ALA B O 1
ATOM 4289 N N . ALA B 1 260 ? 35.562 -28.297 6.363 1 53.22 260 ALA B N 1
ATOM 4290 C CA . ALA B 1 260 ? 36.625 -27.484 5.785 1 53.22 260 ALA B CA 1
ATOM 4291 C C . ALA B 1 260 ? 36.094 -26.188 5.195 1 53.22 260 ALA B C 1
ATOM 4293 O O . ALA B 1 260 ? 36.656 -25.125 5.383 1 53.22 260 ALA B O 1
ATOM 4294 N N . VAL B 1 261 ? 35 -26.297 4.633 1 54.78 261 VAL B N 1
ATOM 4295 C CA . VAL B 1 261 ? 34.375 -25.125 3.994 1 54.78 261 VAL B CA 1
ATOM 4296 C C . VAL B 1 261 ? 33.844 -24.188 5.059 1 54.78 261 VAL B C 1
ATOM 4298 O O . VAL B 1 261 ? 34 -22.969 4.961 1 54.78 261 VAL B O 1
ATOM 4301 N N . ASP B 1 262 ? 33.312 -24.859 5.992 1 50.97 262 ASP B N 1
ATOM 4302 C CA . ASP B 1 262 ? 32.812 -24.094 7.137 1 50.97 262 ASP B CA 1
ATOM 4303 C C . ASP B 1 262 ? 33.938 -23.266 7.762 1 50.97 262 ASP B C 1
ATOM 4305 O O . ASP B 1 262 ? 33.75 -22.109 8.109 1 50.97 262 ASP B O 1
ATOM 4309 N N . GLN B 1 263 ? 35.062 -23.953 7.879 1 54.5 263 GLN B N 1
ATOM 4310 C CA . GLN B 1 263 ? 36.219 -23.281 8.461 1 54.5 263 GLN B CA 1
ATOM 4311 C C . GLN B 1 263 ? 36.656 -22.094 7.598 1 54.5 263 GLN B C 1
ATOM 4313 O O . GLN B 1 263 ? 37 -21.031 8.125 1 54.5 263 GLN B O 1
ATOM 4318 N N . VAL B 1 264 ? 36.406 -22.234 6.309 1 55.66 264 VAL B N 1
ATOM 4319 C CA . VAL B 1 264 ? 36.781 -21.156 5.402 1 55.66 264 VAL B CA 1
ATOM 4320 C C . VAL B 1 264 ? 35.812 -19.984 5.539 1 55.66 264 VAL B C 1
ATOM 4322 O O . VAL B 1 264 ? 36.25 -18.828 5.609 1 55.66 264 VAL B O 1
ATOM 4325 N N . VAL B 1 265 ? 34.719 -20.359 5.648 1 55.31 265 VAL B N 1
ATOM 4326 C CA . VAL B 1 265 ? 33.688 -19.312 5.742 1 55.31 265 VAL B CA 1
ATOM 4327 C C . VAL B 1 265 ? 33.844 -18.578 7.074 1 55.31 265 VAL B C 1
ATOM 4329 O O . VAL B 1 265 ? 33.781 -17.359 7.117 1 55.31 265 VAL B O 1
ATOM 4332 N N . LEU B 1 266 ? 34.031 -19.391 8.039 1 54.06 266 LEU B N 1
ATOM 4333 C CA . LEU B 1 266 ? 34.188 -18.812 9.375 1 54.06 266 LEU B CA 1
ATOM 4334 C C . LEU B 1 266 ? 35.406 -17.906 9.445 1 54.06 266 LEU B C 1
ATOM 4336 O O . LEU B 1 266 ? 35.312 -16.781 9.945 1 54.06 266 LEU B O 1
ATOM 4340 N N . GLU B 1 267 ? 36.469 -18.406 8.922 1 57.31 267 GLU B N 1
ATOM 4341 C CA . GLU B 1 267 ? 37.75 -17.734 9.094 1 57.31 267 GLU B CA 1
ATOM 4342 C C . GLU B 1 267 ? 37.875 -16.531 8.156 1 57.31 267 GLU B C 1
ATOM 4344 O O . GLU B 1 267 ? 38.406 -15.484 8.539 1 57.31 267 GLU B O 1
ATOM 4349 N N . HIS B 1 268 ? 37.156 -16.734 7.027 1 58.56 268 HIS B N 1
ATOM 4350 C CA . HIS B 1 268 ? 37.5 -15.727 6.035 1 58.56 268 HIS B CA 1
ATOM 4351 C C . HIS B 1 268 ? 36.344 -14.734 5.863 1 58.56 268 HIS B C 1
ATOM 4353 O O . HIS B 1 268 ? 36.562 -13.602 5.414 1 58.56 268 HIS B O 1
ATOM 4359 N N . PHE B 1 269 ? 35.281 -15.289 6.406 1 54.47 269 PHE B N 1
ATOM 4360 C CA . PHE B 1 269 ? 34.188 -14.383 6.148 1 54.47 269 PHE B CA 1
ATOM 4361 C C . PHE B 1 269 ? 33.531 -13.914 7.453 1 54.47 269 PHE B C 1
ATOM 4363 O O . PHE B 1 269 ? 33.344 -12.719 7.66 1 54.47 269 PHE B O 1
ATOM 4370 N N . MET B 1 270 ? 33.406 -14.867 8.305 1 53.38 270 MET B N 1
ATOM 4371 C CA . MET B 1 270 ? 32.656 -14.539 9.516 1 53.38 270 MET B CA 1
ATOM 4372 C C . MET B 1 270 ? 33.562 -13.852 10.539 1 53.38 270 MET B C 1
ATOM 4374 O O . MET B 1 270 ? 33.156 -12.875 11.172 1 53.38 270 MET B O 1
ATOM 4378 N N . LEU B 1 271 ? 34.719 -14.438 10.633 1 55.53 271 LEU B N 1
ATOM 4379 C CA . LEU B 1 271 ? 35.625 -13.914 11.648 1 55.53 271 LEU B CA 1
ATOM 4380 C C . LEU B 1 271 ? 36.031 -12.469 11.336 1 55.53 271 LEU B C 1
ATOM 4382 O O . LEU B 1 271 ? 35.969 -11.602 12.211 1 55.53 271 LEU B O 1
ATOM 4386 N N . PRO B 1 272 ? 36.25 -12.242 10.047 1 57 272 PRO B N 1
ATOM 4387 C CA . PRO B 1 272 ? 36.625 -10.844 9.805 1 57 272 PRO B CA 1
ATOM 4388 C C . PRO B 1 272 ? 35.469 -9.891 10.023 1 57 272 PRO B C 1
ATOM 4390 O O . PRO B 1 272 ? 35.656 -8.789 10.555 1 57 272 PRO B O 1
ATOM 4393 N N . ALA B 1 273 ? 34.344 -10.398 9.703 1 51.66 273 ALA B N 1
ATOM 4394 C CA . ALA B 1 273 ? 33.156 -9.562 9.891 1 51.66 273 ALA B CA 1
ATOM 4395 C C . ALA B 1 273 ? 32.844 -9.375 11.375 1 51.66 273 ALA B C 1
ATOM 4397 O O . ALA B 1 273 ? 32.5 -8.273 11.805 1 51.66 273 ALA B O 1
ATOM 4398 N N . ALA B 1 274 ? 32.938 -10.469 12.141 1 49.12 274 ALA B N 1
ATOM 4399 C CA . ALA B 1 274 ? 32.781 -10.422 13.594 1 49.12 274 ALA B CA 1
ATOM 4400 C C . ALA B 1 274 ? 33.781 -9.5 14.242 1 49.12 274 ALA B C 1
ATOM 4402 O O . ALA B 1 274 ? 33.438 -8.734 15.148 1 49.12 274 ALA B O 1
ATOM 4403 N N . ASP B 1 275 ? 34.906 -9.648 13.703 1 55.19 275 ASP B N 1
ATOM 4404 C CA . ASP B 1 275 ? 36 -8.812 14.234 1 55.19 275 ASP B CA 1
ATOM 4405 C C . ASP B 1 275 ? 35.719 -7.336 13.969 1 55.19 275 ASP B C 1
ATOM 4407 O O . ASP B 1 275 ? 36 -6.484 14.82 1 55.19 275 ASP B O 1
ATOM 4411 N N . GLN B 1 276 ? 35.094 -7.219 12.773 1 54.06 276 GLN B N 1
ATOM 4412 C CA . GLN B 1 276 ? 34.812 -5.832 12.422 1 54.06 276 GLN B CA 1
ATOM 4413 C C . GLN B 1 276 ? 33.688 -5.273 13.281 1 54.06 276 GLN B C 1
ATOM 4415 O O . GLN B 1 276 ? 33.688 -4.094 13.633 1 54.06 276 GLN B O 1
ATOM 4420 N N . LEU B 1 277 ? 32.781 -6.168 13.523 1 46.53 277 LEU B N 1
ATOM 4421 C CA . LEU B 1 277 ? 31.594 -5.734 14.266 1 46.53 277 LEU B CA 1
ATOM 4422 C C . LEU B 1 277 ? 31.922 -5.602 15.75 1 46.53 277 LEU B C 1
ATOM 4424 O O . LEU B 1 277 ? 31.469 -4.656 16.406 1 46.53 277 LEU B O 1
ATOM 4428 N N . HIS B 1 278 ? 32.406 -6.715 16.297 1 46.59 278 HIS B N 1
ATOM 4429 C CA . HIS B 1 278 ? 32.625 -6.695 17.734 1 46.59 278 HIS B CA 1
ATOM 4430 C C . HIS B 1 278 ? 34.094 -6.926 18.078 1 46.59 278 HIS B C 1
ATOM 4432 O O . HIS B 1 278 ? 34.438 -7.199 19.234 1 46.59 278 HIS B O 1
ATOM 4438 N N . GLY B 1 279 ? 34.938 -6.312 17.438 1 48.94 279 GLY B N 1
ATOM 4439 C CA . GLY B 1 279 ? 36.312 -6.43 17.828 1 48.94 279 GLY B CA 1
ATOM 4440 C C . GLY B 1 279 ? 36.531 -7.348 19.016 1 48.94 279 GLY B C 1
ATOM 4441 O O . GLY B 1 279 ? 35.812 -7.254 20.016 1 48.94 279 GLY B O 1
ATOM 4442 N N . GLY B 1 280 ? 37.312 -8.383 19.031 1 51.19 280 GLY B N 1
ATOM 4443 C CA . GLY B 1 280 ? 37.844 -9.18 20.125 1 51.19 280 GLY B CA 1
ATOM 4444 C C . GLY B 1 280 ? 36.781 -10.031 20.812 1 51.19 280 GLY B C 1
ATOM 4445 O O . GLY B 1 280 ? 37.062 -10.695 21.812 1 51.19 280 GLY B O 1
ATOM 4446 N N . ALA B 1 281 ? 35.469 -9.711 20.656 1 40.53 281 ALA B N 1
ATOM 4447 C CA . ALA B 1 281 ? 34.5 -10.5 21.422 1 40.53 281 ALA B CA 1
ATOM 4448 C C . ALA B 1 281 ? 34.406 -11.93 20.875 1 40.53 281 ALA B C 1
ATOM 4450 O O . ALA B 1 281 ? 34.719 -12.18 19.719 1 40.53 281 ALA B O 1
ATOM 4451 N N . ASP B 1 282 ? 34.344 -12.93 21.688 1 38.97 282 ASP B N 1
ATOM 4452 C CA . ASP B 1 282 ? 34.125 -14.344 21.375 1 38.97 282 ASP B CA 1
ATOM 4453 C C . ASP B 1 282 ? 32.781 -14.555 20.672 1 38.97 282 ASP B C 1
ATOM 4455 O O . ASP B 1 282 ? 31.766 -14.062 21.125 1 38.97 282 ASP B O 1
ATOM 4459 N N . PHE B 1 283 ? 32.781 -14.727 19.375 1 40.91 283 PHE B N 1
ATOM 4460 C CA . PHE B 1 283 ? 31.562 -15.031 18.641 1 40.91 283 PHE B CA 1
ATOM 4461 C C . PHE B 1 283 ? 31.359 -16.547 18.531 1 40.91 283 PHE B C 1
ATOM 4463 O O . PHE B 1 283 ? 32.344 -17.297 18.422 1 40.91 283 PHE B O 1
ATOM 4470 N N . HIS B 1 284 ? 30.25 -17.031 18.938 1 37.69 284 HIS B N 1
ATOM 4471 C CA . HIS B 1 284 ? 29.828 -18.406 18.703 1 37.69 284 HIS B CA 1
ATOM 4472 C C . HIS B 1 284 ? 28.953 -18.516 17.453 1 37.69 284 HIS B C 1
ATOM 4474 O O . HIS B 1 284 ? 27.938 -17.844 17.359 1 37.69 284 HIS B O 1
ATOM 4480 N N . PHE B 1 285 ? 29.516 -19 16.375 1 38.56 285 PHE B N 1
ATOM 4481 C CA . PHE B 1 285 ? 28.734 -19.188 15.156 1 38.56 285 PHE B CA 1
ATOM 4482 C C . PHE B 1 285 ? 28.125 -20.594 15.125 1 38.56 285 PHE B C 1
ATOM 4484 O O . PHE B 1 285 ? 28.859 -21.594 15.195 1 38.56 285 PHE B O 1
ATOM 4491 N N . PRO B 1 286 ? 26.766 -20.703 15.25 1 34.03 286 PRO B N 1
ATOM 4492 C CA . PRO B 1 286 ? 26.188 -22.047 15.172 1 34.03 286 PRO B CA 1
ATOM 4493 C C . PRO B 1 286 ? 26.281 -22.656 13.773 1 34.03 286 PRO B C 1
ATOM 4495 O O . PRO B 1 286 ? 26.203 -21.922 12.781 1 34.03 286 PRO B O 1
ATOM 4498 N N . THR B 1 287 ? 27.047 -23.609 13.508 1 33.34 287 THR B N 1
ATOM 4499 C CA . THR B 1 287 ? 27.016 -24.391 12.273 1 33.34 287 THR B CA 1
ATOM 4500 C C . THR B 1 287 ? 25.656 -25.047 12.086 1 33.34 287 THR B C 1
ATOM 4502 O O . THR B 1 287 ? 24.953 -25.328 13.055 1 33.34 287 THR B O 1
ATOM 4505 N N . ARG B 1 288 ? 25.016 -24.875 10.82 1 32.91 288 ARG B N 1
ATOM 4506 C CA . ARG B 1 288 ? 23.672 -25.344 10.5 1 32.91 288 ARG B CA 1
ATOM 4507 C C . ARG B 1 288 ? 23.344 -26.641 11.25 1 32.91 288 ARG B C 1
ATOM 4509 O O . ARG B 1 288 ? 22.234 -26.781 11.781 1 32.91 288 ARG B O 1
ATOM 4516 N N . LEU B 1 289 ? 23.844 -27.797 10.641 1 32 289 LEU B N 1
ATOM 4517 C CA . LEU B 1 289 ? 23.188 -29.062 10.883 1 32 289 LEU B CA 1
ATOM 4518 C C . LEU B 1 289 ? 23.047 -29.328 12.375 1 32 289 LEU B C 1
ATOM 4520 O O . LEU B 1 289 ? 22.406 -30.297 12.781 1 32 289 LEU B O 1
ATOM 4524 N N . ASP B 1 290 ? 24 -28.953 13.125 1 28.12 290 ASP B N 1
ATOM 4525 C CA . ASP B 1 290 ? 23.953 -29.453 14.492 1 28.12 290 ASP B CA 1
ATOM 4526 C C . ASP B 1 290 ? 23.031 -28.594 15.359 1 28.12 290 ASP B C 1
ATOM 4528 O O . ASP B 1 290 ? 22.984 -27.359 15.188 1 28.12 290 ASP B O 1
ATOM 4532 N N . THR B 1 291 ? 21.828 -29.094 15.836 1 29.8 291 THR B N 1
ATOM 4533 C CA . THR B 1 291 ? 21.094 -28.625 17.016 1 29.8 291 THR B CA 1
ATOM 4534 C C . THR B 1 291 ? 21.953 -27.703 17.859 1 29.8 291 THR B C 1
ATOM 4536 O O . THR B 1 291 ? 23.188 -27.75 17.797 1 29.8 291 THR B O 1
ATOM 4539 N N . CYS B 1 292 ? 21.406 -26.5 18.438 1 29.62 292 CYS B N 1
ATOM 4540 C CA . CYS B 1 292 ? 21.984 -25.562 19.406 1 29.62 292 CYS B CA 1
ATOM 4541 C C . CYS B 1 292 ? 23.078 -26.234 20.219 1 29.62 292 CYS B C 1
ATOM 4543 O O . CYS B 1 292 ? 23.688 -25.609 21.094 1 29.62 292 CYS B O 1
ATOM 4545 N N . THR B 1 293 ? 23.141 -27.516 20.266 1 28.44 293 THR B N 1
ATOM 4546 C CA . THR B 1 293 ? 23.984 -27.984 21.359 1 28.44 293 THR B CA 1
ATOM 4547 C C . THR B 1 293 ? 25.438 -27.578 21.141 1 28.44 293 THR B C 1
ATOM 4549 O O . THR B 1 293 ? 26.172 -27.328 22.094 1 28.44 293 THR B O 1
ATOM 4552 N N . GLN B 1 294 ? 26.078 -27.938 19.906 1 26.58 294 GLN B N 1
ATOM 4553 C CA . GLN B 1 294 ? 27.531 -27.828 19.891 1 26.58 294 GLN B CA 1
ATOM 4554 C C . GLN B 1 294 ? 27.984 -26.531 19.234 1 26.58 294 GLN B C 1
ATOM 4556 O O . GLN B 1 294 ? 28.078 -26.453 18 1 26.58 294 GLN B O 1
ATOM 4561 N N . CYS B 1 295 ? 27.484 -25.422 19.688 1 28.44 295 CYS B N 1
ATOM 4562 C CA . CYS B 1 295 ? 27.953 -24.094 19.281 1 28.44 295 CYS B CA 1
ATOM 4563 C C . CYS B 1 295 ? 29.469 -23.984 19.438 1 28.44 295 CYS B C 1
ATOM 4565 O O . CYS B 1 295 ? 30.031 -24.391 20.453 1 28.44 295 CYS B O 1
ATOM 4567 N N . GLN B 1 296 ? 30.203 -24.188 18.359 1 24.16 296 GLN B N 1
ATOM 4568 C CA . GLN B 1 296 ? 31.641 -24.031 18.484 1 24.16 296 GLN B CA 1
ATOM 4569 C C . GLN B 1 296 ? 32 -22.562 18.719 1 24.16 296 GLN B C 1
ATOM 4571 O O . GLN B 1 296 ? 31.469 -21.672 18.078 1 24.16 296 GLN B O 1
ATOM 4576 N N . ARG B 1 297 ? 32.375 -22.172 19.938 1 28.5 297 ARG B N 1
ATOM 4577 C CA . ARG B 1 297 ? 33 -20.938 20.406 1 28.5 297 ARG B CA 1
ATOM 4578 C C . ARG B 1 297 ? 34.25 -20.609 19.594 1 28.5 297 ARG B C 1
ATOM 4580 O O . ARG B 1 297 ? 35.094 -21.469 19.375 1 28.5 297 ARG B O 1
ATOM 4587 N N . TYR B 1 298 ? 34 -19.688 18.5 1 23.83 298 TYR B N 1
ATOM 4588 C CA . TYR B 1 298 ? 35.25 -19.203 17.969 1 23.83 298 TYR B CA 1
ATOM 4589 C C . TYR B 1 298 ? 35.625 -17.844 18.578 1 23.83 298 TYR B C 1
ATOM 4591 O O . TYR B 1 298 ? 34.719 -17.031 18.859 1 23.83 298 TYR B O 1
#

Solvent-accessible surface area (backbone atoms only — not comparable to full-atom values): 32915 Å² total; per-residue (Å²): 125,86,74,68,68,42,72,48,74,47,75,49,27,20,53,70,42,69,67,59,44,49,45,50,35,42,34,56,58,46,41,74,73,57,91,62,44,49,37,35,37,24,32,27,42,64,41,36,46,62,46,52,74,62,37,42,87,80,44,43,38,19,34,37,53,55,44,58,53,72,60,47,90,38,49,51,37,48,20,39,56,44,41,46,70,51,73,35,48,32,31,33,42,52,41,62,42,37,34,74,74,63,63,51,46,52,68,58,42,10,46,22,49,29,40,27,46,73,60,69,29,31,35,41,38,33,38,50,32,47,52,70,37,50,76,67,68,39,39,65,62,46,36,49,52,45,47,46,34,39,53,78,36,54,90,64,59,89,44,40,34,40,27,43,28,47,46,52,20,50,90,64,82,42,70,76,48,70,66,58,50,48,49,53,50,52,53,50,37,52,47,31,33,75,76,73,32,59,69,53,36,71,53,50,47,77,40,81,48,50,80,57,68,77,73,58,93,83,53,71,85,46,70,84,42,42,67,72,74,66,83,62,87,83,80,62,80,40,77,58,84,81,65,90,51,60,94,50,68,83,76,84,74,92,56,82,82,38,79,65,47,47,49,46,40,39,62,68,25,45,44,52,28,45,40,68,42,45,58,87,59,77,49,62,60,70,59,75,86,57,64,86,78,74,52,52,77,80,126,86,74,70,66,43,72,48,74,47,74,51,27,21,54,72,44,70,66,60,43,49,43,50,36,42,30,57,58,46,38,70,73,57,92,62,44,48,38,33,36,24,32,29,41,64,41,36,47,62,46,53,74,62,36,42,86,80,45,43,38,19,34,39,52,54,45,58,51,72,60,47,89,38,49,51,36,47,20,39,56,43,42,45,69,52,72,38,49,32,31,32,41,52,41,63,42,38,34,72,74,60,62,51,47,49,67,60,43,11,44,22,50,30,40,28,46,74,59,69,29,30,35,40,39,33,37,52,33,46,52,70,36,49,76,68,67,39,40,66,61,48,37,49,51,45,47,45,36,39,52,79,37,54,91,64,60,90,44,39,34,39,28,43,28,48,46,51,20,49,91,65,81,42,69,77,49,70,68,57,51,48,50,54,51,52,52,51,36,51,48,30,34,75,73,72,31,60,70,52,36,72,52,49,48,76,38,81,47,50,80,56,69,77,73,59,92,85,52,70,86,46,72,84,41,42,69,72,75,65,83,61,88,82,80,60,79,37,73,54,85,76,66,90,52,62,92,46,68,84,76,85,74,94,54,80,81,39,80,66,48,47,49,45,40,40,61,67,23,44,42,52,28,44,41,68,43,47,55,87,62,80,46,64,57,68,56,73,89,57,63,87,77,74,52,49,76,80

InterPro domains:
  IPR000652 Triosephosphate isomerase [PF00121] (7-210)
  IPR000652 Triosephosphate isomerase [PS51440] (5-210)
  IPR000652 Triosephosphate isomerase [PTHR21139] (2-216)
  IPR000652 Triosephosphate isomerase [TIGR00419] (7-210)
  IPR000652 Triosephosphate isomerase [cd00311] (6-210)
  IPR013785 Aldolase-type TIM barrel [G3DSA:3.20.20.70] (1-219)
  IPR020861 Triosephosphate isomerase, active site [PS00171] (163-173)
  IPR022896 Triosephosphate isomerase, bacterial/eukaryotic [MF_00147_B] (4-216)
  IPR035990 Triosephosphate isomerase superfamily [SSF51351] (2-210)

Secondary structure (DSSP, 8-state):
--PPPEEEEEE--B---HHHHHHHHHHHHHS---TTEEEEEE--GGGHHHHHHHS-TTEEEEES---SSSSBS-TT---HHHHHHTT--EEEES-HHHHHTT---HHHHHHHHHHHHHTT-EEEEEE---HHHHHTT-HHHHHHHHHHHHHTT-S-GGGEEEEE--GGGSSSS----HHHHHHHHHHHHHHHHHHT-HHHHHH-EEEE-----PPPTT----GGGS------SS---------SS--PPP----S---HHHHHHHIIIIIHHHHHHHHTT---EE--SSS-TT--EE-/--PPPEEEEEE--B---HHHHHHHHHHHHHS---TTEEEEEE--GGGHHHHHHHS-TTEEEEES---SSSSBS-TT---HHHHHHTT--EEEES-HHHHHTT---HHHHHHHHHHHHHTT-EEEEEE---HHHHHTT-HHHHHHHHHHHHHTT-S-GGGEEEEE--GGGSSSS----HHHHHHHHHHHHHHHHHHT-HHHHHH-EEEE-----PPPTT----GGGS------SS---------SS--PPP----S---HHHHHHHIIIIIHHHHHHHHTT---EE--SSS-TT--EE-

Sequence (596 aa):
MSSRKFFVGGNWKMNGDKKSLGDLITTLNTASLHDETEVVCGAPSIYLEFARSNLDARIGVAAQNCYKVAKGAFTGEISPAMIKDSGVEWVILGHSERRHVFGENDELIGQKVAHALESDLGVIACIGEKLEEREAGTTEEVVYAQTQAIADNVKDWSKVVLAYEPVWAIGTGKTASPEQAQEVHEKLREWMRTNVSEAVADSVRIIYGGLRVWKKRGEAQNPRCLKSSVKFPQSVMVWGAMSSAGVAPLCFLRSKVNAAVDQVVLEHFMLPAADQLHGGADFHFPTRLDTCTQCQRYMSSRKFFVGGNWKMNGDKKSLGDLITTLNTASLHDETEVVCGAPSIYLEFARSNLDARIGVAAQNCYKVAKGAFTGEISPAMIKDSGVEWVILGHSERRHVFGENDELIGQKVAHALESDLGVIACIGEKLEEREAGTTEEVVYAQTQAIADNVKDWSKVVLAYEPVWAIGTGKTASPEQAQEVHEKLREWMRTNVSEAVADSVRIIYGGLRVWKKRGEAQNPRCLKSSVKFPQSVMVWGAMSSAGVAPLCFLRSKVNAAVDQVVLEHFMLPAADQLHGGADFHFPTRLDTCTQCQRY

Radius of gyration: 27.67 Å; Cα contacts (8 Å, |Δi|>4): 1002; chains: 2; bounding box: 65×75×54 Å

pLDDT: mean 75.92, std 26.64, range [23.34, 98.88]

Organism: Esox lucius (NCBI:txid8010)

Foldseek 3Di:
DPDAQAEEEAEQPPDDDLQRVLQVQLQQQQFDDDPSYAAEYEDEPVCQLVSCVRHDPSYAYEYADAFLDCDDDDPPGHHLLVCVVSVHAEYEFADPCCCPVVNDDLLRSLSRLLRNVVSRHAYAYEFADEPVCVVVVNTQVRRLVSVVSNLVRDDDLLRYAYEYEHPHLAPVVDHDDPVRVVVSLVSVLVSCCVPPHPVCSVHHHYHYDHQQLDDDVPDPPDVSNVDPPPCPPDRRRSDDDDDPQDDWDDDDDPDPDDPVNVCCCCVPTVVVSCCNRPNPDFDFDDDPPDDVPCRPTD/DPDAQAEDEAEPPPDDDLQRVLQVQLLQQQFDDDPSYAAEYEDEPVCQLVSCVRHDPSYAYEYADAFLDCDDDDPPGHHLLVCVVSVHAEYEFADPCCCPVVNDDLLRRLSRLLRNVVSRHAYAYEFADEPVCVVVVNTQVRRLVSVVSNLVRDDDLLRYAYEYEHPNLAPVVDHDDPVRVVVSLVSVLVSCCVPPHPVCSVHHHYHYDHQQLDDDVPRPPDVSNVDPPPCPPDRSRRDRDSDPQDDWDDDDDPDPDDPVNVCCCCVPTVVVSCCNRPNPDFDFDDDPPDDVPCRPTD